Protein 3TPD (pdb70)

Secondary structure (DSSP, 8-state):
-EEEEEETTEEEEEEEE-TTS-EEEEE-HHHHHSTT---SBTTB---SS-B-SHHHHHHHHTTS-S-HHHHHHHHHHHT-S-SSHHHHHHHHTTS-STTEEEE----EEE--HHHHHHHHHT-----EEEEEETTEEEEEPTTPPP-EEEE----TTHHHHHHHHHHHHHHTT-----EEEEEETTEEEEEEEPSSEEE-TTSS-EEE--EEEHHHHTT--GGG-SGGGT---HHHHHHHGGGSTTHHHHHHHHHHHHHHHHHTT-----GGG-EEEE-GGG-EEE--------SGGGTTSSS--GGG-EEEEEEEETTEEEEEGGG--HHHHHHHHHHHT--HHHHHHHHHHHHHHHHHHHHHHHTTS-TT--HHHHHHHHHHHHHHHHHHHTT-

GO terms:
  GO:0000976 transcription cis-regulatory region binding (F, IPI)
  GO:0001217 DNA-binding transcription repressor activity (F, IPI)
  GO:0032993 protein-DNA complex (C, IPI)
  GO:0043565 sequence-specific DNA binding (F, EXP)
  GO:0032993 protein-DNA complex (C, EXP)
  GO:0005515 protein binding (F, IPI)
  GO:0000287 magnesium ion binding (F, IDA)
  GO:0004674 protein serine/threonine kinase activity (F, IDA)
  GO:0005524 ATP binding (F, IDA)
  GO:0005829 cytosol (C, IDA)
  GO:0036289 peptidyl-serine autophosphorylation (P, IDA)
  GO:0022611 dormancy process (P, IDA)
  GO:0044010 single-species biofilm formation (P, IMP)
  GO:0040008 regulation of growth (P, IDA)
  GO:0006355 regulation of DNA-templated transcription (P, IDA)

B-factor: mean 27.9, std 10.84, range [10.71, 79.12]

Solvent-accessible surface area: 17952 Å² total; per-residue (Å²): 109,109,2,24,0,73,25,31,124,99,75,2,2,44,0,16,36,86,117,116,32,45,13,12,0,82,4,7,103,105,20,49,88,52,210,145,11,45,11,18,0,46,21,0,74,64,68,188,34,86,12,98,60,116,14,0,69,18,2,3,22,10,28,6,47,57,28,80,101,2,25,65,68,9,33,164,72,73,164,7,183,43,115,76,7,19,17,0,3,29,48,41,0,101,37,12,70,0,1,10,2,2,54,109,202,36,35,102,83,113,8,76,110,74,90,12,51,111,26,0,89,65,61,76,62,6,83,20,22,4,0,50,43,68,135,54,22,0,58,27,116,69,76,10,6,6,13,12,32,0,15,23,55,109,99,91,49,7,4,8,2,5,24,0,0,6,31,0,0,114,71,3,57,11,78,18,13,61,22,57,30,14,130,0,50,144,18,52,0,0,0,10,84,26,40,6,17,138,69,44,94,202,153,69,64,7,63,5,27,21,15,1,13,0,0,8,9,42,18,35,46,20,84,34,38,71,41,109,85,60,9,3,9,5,60,110,0,1,69,30,0,87,49,10,60,67,21,123,134,6,13,35,33,0,0,21,6,5,0,0,9,0,0,0,0,7,41,75,4,17,0,26,16,1,3,0,38,3,51,46,55,20,49,25,94,13,3,14,4,33,44,4,44,0,13,1,31,28,42,64,61,128,58,70,117,26,63,82,8,89,14,20,6,7,2,53,22,115,196,45,128,52,49,17,0,28,130,0,88,4,143,7,0,32,43,2,2,169,102,32,192,5,59,115,109,33,0,57,89,0,0,33,27,2,10,158,81,0,57,57,4,3,91,72,2,86,122,52,28,51,150,65,15,25,142,81,0,15,85,23,0,31,59,22,0,74,112,0,17,7,19,0,58,186,94,71

Radius of gyration: 21.48 Å; Cα contacts (8 Å, |Δi|>4): 764; chains: 1; bounding box: 56×55×55 Å

Foldseek 3Di:
DKWFKDQFPHTFWIWDQDPVRFIKIAGDPVLLPDPQRAALALLGGDDGDIGGDLLRVQQQLLQDDPDLCCLVLLCVVQVFPDSDSVSSCQPVQLETAFRIGIYCPWDWAWADLQRVVVVPVSAVWDKDFFADDPNTTIHTPDSAYGFWIKTFCPPNVFQLQQQLLQLLCVLLPAQAFHWDWDDRPPGTIITTTGPQWDADPVNPGIGGFGKGFQCSNVSHHVVQQFVVSVHDALQVVLVVLCQAPPNLVQNLNVLLVLVSCLLQLFAPCTRRQWMWTQGTPGHIHTHTGDPGGGCLLVDPVPHDHLQNRFHSHFFDDPVGTDTRSVPDALVRSLVRCVVSVNDSVSSLVSLVSCLVRVVVSLVVSVVVADPPRDPSSSCRRVVSSVVRSVRSVVVD

InterPro domains:
  IPR012893 HipA-like, C-terminal [PF07804] (149-402)
  IPR017508 HipA, N-terminal subdomain 1 [PF13657] (6-103)
  IPR017508 HipA, N-terminal subdomain 1 [TIGR03071] (4-103)
  IPR052028 HipA Serine/Threonine-Protein Kinase [PTHR37419] (2-438)

Sequence (396 aa):
PKLVTWMNNQRVGELTKLANGAHTFKYAPEWLASRYARPLSLSLPLQRGNITSDAVFNFFDNLLPDSPIVRDRIVKRYHAKSRQPFDLLSEIGRDSVGAVTLIPIMAWEKLTEARLEEVLTAYAQEKTALLRIGNDWCIPKGITPTTHIIKLPILSQSVDNEYYCLLLAKELGLNVPDAEIIKAGNVRALAVERFDRRWNARRTVLLRLPQEDMCQTFGLPSSVKYESDGGPGIARIMAFLMGSSEALKDRYDFMKFQVFQWLIGATDGHAKNFSVFIQAGGSYRLTPFYDIISAFPVLGGTGIHISDLKLAMGLNASKGKKTAIDKIYPRHFLATAKVLRFPEVQMHEILSDFARMIPAALDNVKTSLPTDFPENVVTAVESNVLRLHGRLSREY

Structure (mmCIF, N/CA/C/O backbone):
data_3TPD
#
_entry.id   3TPD
#
_cell.length_a   48.480
_cell.length_b   84.060
_cell.length_c   50.060
_cell.angle_alpha   90.00
_cell.angle_beta   90.13
_cell.angle_gamma   90.00
#
_symmetry.space_group_name_H-M   'P 1 21 1'
#
loop_
_entity.id
_entity.type
_entity.pdbx_description
1 polymer 'Serine/threonine-protein kinase HipA'
2 non-polymer 'CHLORIDE ION'
3 non-polymer 'PHOSPHATE ION'
4 water water
#
loop_
_atom_site.group_PDB
_atom_site.id
_atom_site.type_symbol
_atom_site.label_atom_id
_atom_site.label_alt_id
_atom_site.label_comp_id
_atom_site.label_asym_id
_atom_site.label_entity_id
_atom_site.label_seq_id
_atom_site.pdbx_PDB_ins_code
_atom_site.Cartn_x
_atom_site.Cartn_y
_atom_site.Cartn_z
_atom_site.occupancy
_atom_site.B_iso_or_equiv
_atom_site.auth_seq_id
_atom_site.auth_comp_id
_atom_site.auth_asym_id
_atom_site.auth_atom_id
_atom_site.pdbx_PDB_model_num
ATOM 1 N N . PRO A 1 2 ? 19.083 -16.167 -8.123 1.00 49.60 2 PRO A N 1
ATOM 2 C CA . PRO A 1 2 ? 18.383 -15.128 -7.332 1.00 44.43 2 PRO A CA 1
ATOM 3 C C . PRO A 1 2 ? 18.350 -15.537 -5.865 1.00 40.64 2 PRO A C 1
ATOM 4 O O . PRO A 1 2 ? 17.283 -15.775 -5.292 1.00 36.81 2 PRO A O 1
ATOM 8 N N . LYS A 1 3 ? 19.534 -15.623 -5.271 1.00 34.29 3 LYS A N 1
ATOM 9 C CA . LYS A 1 3 ? 19.656 -16.010 -3.877 1.00 35.50 3 LYS A CA 1
ATOM 10 C C . LYS A 1 3 ? 20.490 -15.053 -3.044 1.00 33.95 3 LYS A C 1
ATOM 11 O O . LYS A 1 3 ? 21.468 -14.476 -3.519 1.00 31.69 3 LYS A O 1
ATOM 17 N N . LEU A 1 4 ? 20.065 -14.882 -1.798 1.00 30.23 4 LEU A N 1
ATOM 18 C CA . LEU A 1 4 ? 20.782 -14.076 -0.828 1.00 30.32 4 LEU A CA 1
ATOM 19 C C . LEU A 1 4 ? 21.083 -14.974 0.357 1.00 30.09 4 LEU A C 1
ATOM 20 O O . LEU A 1 4 ? 20.162 -15.493 1.007 1.00 27.66 4 LEU A O 1
ATOM 25 N N . VAL A 1 5 ? 22.362 -15.187 0.640 1.00 24.17 5 VAL A N 1
ATOM 26 C CA . VAL A 1 5 ? 22.735 -16.004 1.771 1.00 27.70 5 VAL A CA 1
ATOM 27 C C . VAL A 1 5 ? 22.494 -15.200 3.058 1.00 27.97 5 VAL A C 1
ATOM 28 O O . VAL A 1 5 ? 22.867 -14.020 3.160 1.00 26.41 5 VAL A O 1
ATOM 32 N N . THR A 1 6 ? 21.848 -15.845 4.016 1.00 28.74 6 THR A N 1
ATOM 33 C CA . THR A 1 6 ? 21.528 -15.233 5.302 1.00 23.31 6 THR A CA 1
ATOM 34 C C . THR A 1 6 ? 22.471 -15.682 6.388 1.00 25.15 6 THR A C 1
ATOM 35 O O . THR A 1 6 ? 22.580 -16.868 6.690 1.00 24.52 6 THR A O 1
ATOM 39 N N . TRP A 1 7 ? 23.162 -14.722 6.989 1.00 20.67 7 TRP A N 1
ATOM 40 C CA . TRP A 1 7 ? 24.106 -15.028 8.054 1.00 21.45 7 TRP A CA 1
ATOM 41 C C . TRP A 1 7 ? 23.684 -14.366 9.342 1.00 20.15 7 TRP A C 1
ATOM 42 O O . TRP A 1 7 ? 23.049 -13.296 9.323 1.00 24.70 7 TRP A O 1
ATOM 53 N N . MET A 1 8 ? 24.028 -15.002 10.447 1.00 24.81 8 MET A N 1
ATOM 54 C CA . MET A 1 8 ? 23.803 -14.458 11.772 1.00 26.59 8 MET A CA 1
ATOM 55 C C . MET A 1 8 ? 25.237 -14.406 12.317 1.00 28.77 8 MET A C 1
ATOM 56 O O . MET A 1 8 ? 25.795 -15.403 12.822 1.00 27.46 8 MET A O 1
ATOM 61 N N . ASN A 1 9 ? 25.844 -13.228 12.195 1.00 25.58 9 ASN A N 1
ATOM 62 C CA . ASN A 1 9 ? 27.231 -13.054 12.561 1.00 26.29 9 ASN A CA 1
ATOM 63 C C . ASN A 1 9 ? 28.035 -14.013 11.669 1.00 30.73 9 ASN A C 1
ATOM 64 O O . ASN A 1 9 ? 27.915 -13.964 10.438 1.00 29.68 9 ASN A O 1
ATOM 69 N N . ASN A 1 10 ? 28.816 -14.897 12.259 1.00 29.30 10 ASN A N 1
ATOM 70 C CA . ASN A 1 10 ? 29.630 -15.782 11.433 1.00 36.53 10 ASN A CA 1
ATOM 71 C C . ASN A 1 10 ? 29.009 -17.128 11.114 1.00 35.79 10 ASN A C 1
ATOM 72 O O . ASN A 1 10 ? 29.657 -18.026 10.554 1.00 31.15 10 ASN A O 1
ATOM 77 N N . GLN A 1 11 ? 27.735 -17.265 11.434 1.00 29.87 11 GLN A N 1
ATOM 78 C CA . GLN A 1 11 ? 27.053 -18.524 11.185 1.00 32.29 11 GLN A CA 1
ATOM 79 C C . GLN A 1 11 ? 26.029 -18.444 10.052 1.00 28.89 11 GLN A C 1
ATOM 80 O O . GLN A 1 11 ? 25.126 -17.577 10.016 1.00 27.99 11 GLN A O 1
ATOM 86 N N . ARG A 1 12 ? 26.152 -19.357 9.110 1.00 28.99 12 ARG A N 1
ATOM 87 C CA . ARG A 1 12 ? 25.218 -19.410 8.015 1.00 25.23 12 ARG A CA 1
ATOM 88 C C . ARG A 1 12 ? 23.853 -19.937 8.534 1.00 25.38 12 ARG A C 1
ATOM 89 O O . ARG A 1 12 ? 23.769 -21.024 9.112 1.00 28.53 12 ARG A O 1
ATOM 97 N N . VAL A 1 13 ? 22.798 -19.138 8.350 1.00 26.44 13 VAL A N 1
ATOM 98 C CA . VAL A 1 13 ? 21.448 -19.513 8.792 1.00 24.21 13 VAL A CA 1
ATOM 99 C C . VAL A 1 13 ? 20.658 -20.229 7.715 1.00 22.27 13 VAL A C 1
ATOM 100 O O . VAL A 1 13 ? 19.911 -21.193 8.002 1.00 24.72 13 VAL A O 1
ATOM 104 N N . GLY A 1 14 ? 20.759 -19.727 6.494 1.00 23.63 14 GLY A N 1
ATOM 105 C CA . GLY A 1 14 ? 20.013 -20.304 5.390 1.00 28.58 14 GLY A CA 1
ATOM 106 C C . GLY A 1 14 ? 20.078 -19.425 4.156 1.00 26.65 14 GLY A C 1
ATOM 107 O O . GLY A 1 14 ? 21.012 -18.636 4.014 1.00 29.71 14 GLY A O 1
ATOM 108 N N . GLU A 1 15 ? 19.102 -19.544 3.259 1.00 26.26 15 GLU A N 1
ATOM 109 C CA . GLU A 1 15 ? 19.077 -18.754 2.028 1.00 26.47 15 GLU A CA 1
ATOM 110 C C . GLU A 1 15 ? 17.737 -18.178 1.592 1.00 29.53 15 GLU A C 1
ATOM 111 O O . GLU A 1 15 ? 16.729 -18.863 1.593 1.00 28.06 15 GLU A O 1
ATOM 117 N N . LEU A 1 16 ? 17.705 -16.903 1.232 1.00 25.07 16 LEU A N 1
ATOM 118 C CA . LEU A 1 16 ? 16.461 -16.324 0.734 1.00 26.55 16 LEU A CA 1
ATOM 119 C C . LEU A 1 16 ? 16.497 -16.447 -0.783 1.00 27.89 16 LEU A C 1
ATOM 120 O O . LEU A 1 16 ? 17.453 -16.001 -1.420 1.00 30.40 16 LEU A O 1
ATOM 125 N N . THR A 1 17 ? 15.456 -17.032 -1.368 1.00 29.56 17 THR A N 1
ATOM 126 C CA . THR A 1 17 ? 15.395 -17.186 -2.817 1.00 28.57 17 THR A CA 1
ATOM 127 C C . THR A 1 17 ? 14.238 -16.378 -3.381 1.00 25.02 17 THR A C 1
ATOM 128 O O . THR A 1 17 ? 13.179 -16.297 -2.763 1.00 30.23 17 THR A O 1
ATOM 132 N N . LYS A 1 18 ? 14.442 -15.752 -4.540 1.00 26.81 18 LYS A N 1
ATOM 133 C CA . LYS A 1 18 ? 13.387 -14.996 -5.218 1.00 27.69 18 LYS A CA 1
ATOM 134 C C . LYS A 1 18 ? 13.139 -15.613 -6.608 1.00 36.03 18 LYS A C 1
ATOM 135 O O . LYS A 1 18 ? 13.820 -15.247 -7.575 1.00 36.22 18 LYS A O 1
ATOM 141 N N . LEU A 1 19 ? 12.158 -16.510 -6.719 1.00 37.80 19 LEU A N 1
ATOM 142 C CA . LEU A 1 19 ? 11.862 -17.178 -7.999 1.00 39.15 19 LEU A CA 1
ATOM 143 C C . LEU A 1 19 ? 11.532 -16.240 -9.161 1.00 42.68 19 LEU A C 1
ATOM 144 O O . LEU A 1 19 ? 11.250 -15.058 -8.978 1.00 43.35 19 LEU A O 1
ATOM 149 N N . ALA A 1 20 ? 11.543 -16.785 -10.373 1.00 46.02 20 ALA A N 1
ATOM 150 C CA . ALA A 1 20 ? 11.254 -15.984 -11.557 1.00 45.18 20 ALA A CA 1
ATOM 151 C C . ALA A 1 20 ? 9.845 -15.384 -11.563 1.00 44.18 20 ALA A C 1
ATOM 152 O O . ALA A 1 20 ? 9.613 -14.332 -12.160 1.00 46.34 20 ALA A O 1
ATOM 154 N N . ASN A 1 21 ? 8.898 -16.041 -10.909 1.00 39.96 21 ASN A N 1
ATOM 155 C CA . ASN A 1 21 ? 7.543 -15.512 -10.881 1.00 39.64 21 ASN A CA 1
ATOM 156 C C . ASN A 1 21 ? 7.413 -14.413 -9.821 1.00 38.64 21 ASN A C 1
ATOM 157 O O . ASN A 1 21 ? 6.333 -13.855 -9.631 1.00 37.34 21 ASN A O 1
ATOM 162 N N . GLY A 1 22 ? 8.508 -14.128 -9.119 1.00 41.36 22 GLY A N 1
ATOM 163 C CA . GLY A 1 22 ? 8.479 -13.100 -8.094 1.00 40.07 22 GLY A CA 1
ATOM 164 C C . GLY A 1 22 ? 8.311 -13.610 -6.670 1.00 39.84 22 GLY A C 1
ATOM 165 O O . GLY A 1 22 ? 8.624 -12.903 -5.717 1.00 40.08 22 GLY A O 1
ATOM 166 N N . ALA A 1 23 ? 7.824 -14.834 -6.515 1.00 39.53 23 ALA A N 1
ATOM 167 C CA . ALA A 1 23 ? 7.613 -15.405 -5.183 1.00 33.83 23 ALA A CA 1
ATOM 168 C C . ALA A 1 23 ? 8.900 -15.458 -4.379 1.00 31.96 23 ALA A C 1
ATOM 169 O O . ALA A 1 23 ? 9.971 -15.692 -4.930 1.00 26.83 23 ALA A O 1
ATOM 171 N N . HIS A 1 24 ? 8.798 -15.248 -3.067 1.00 29.40 24 HIS A N 1
ATOM 172 C CA . HIS A 1 24 ? 9.966 -15.315 -2.190 1.00 27.29 24 HIS A CA 1
ATOM 173 C C . HIS A 1 24 ? 9.878 -16.535 -1.292 1.00 29.12 24 HIS A C 1
ATOM 174 O O . HIS A 1 24 ? 8.834 -16.800 -0.680 1.00 29.16 24 HIS A O 1
ATOM 181 N N . THR A 1 25 ? 10.984 -17.259 -1.196 1.00 26.22 25 THR A N 1
ATOM 182 C CA . THR A 1 25 ? 11.056 -18.464 -0.380 1.00 25.74 25 THR A CA 1
ATOM 183 C C . THR A 1 25 ? 12.330 -18.452 0.455 1.00 22.89 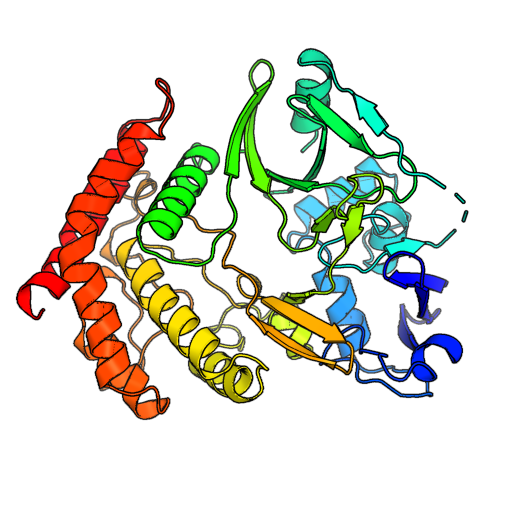25 THR A C 1
ATOM 184 O O . THR A 1 25 ? 13.307 -17.756 0.116 1.00 22.08 25 THR A O 1
ATOM 188 N N . PHE A 1 26 ? 12.334 -19.213 1.539 1.00 22.10 26 PHE A N 1
ATOM 189 C CA . PHE A 1 26 ? 13.497 -19.284 2.412 1.00 23.12 26 PHE A CA 1
ATOM 190 C C . PHE A 1 26 ? 13.712 -20.723 2.840 1.00 24.82 26 PHE A C 1
ATOM 191 O O . PHE A 1 26 ? 12.755 -21.476 3.032 1.00 24.91 26 PHE A O 1
ATOM 199 N N . LYS A 1 27 ? 14.974 -21.109 2.994 1.00 24.73 27 LYS A N 1
ATOM 200 C CA . LYS A 1 27 ? 15.313 -22.460 3.413 1.00 21.90 27 LYS A CA 1
ATOM 201 C C . LYS A 1 27 ? 16.450 -22.414 4.409 1.00 21.40 27 LYS A C 1
ATOM 202 O O . LYS A 1 27 ? 17.490 -21.789 4.144 1.00 28.45 27 LYS A O 1
ATOM 208 N N . TYR A 1 28 ? 16.259 -23.030 5.569 1.00 22.24 28 TYR A N 1
ATOM 209 C CA . TYR A 1 28 ? 17.299 -23.046 6.568 1.00 22.26 28 TYR A CA 1
ATOM 210 C C . TYR A 1 28 ? 18.406 -23.961 6.111 1.00 29.75 28 TYR A C 1
ATOM 211 O O . TYR A 1 28 ? 18.153 -24.912 5.368 1.00 32.26 28 TYR A O 1
ATOM 220 N N . ALA A 1 29 ? 19.611 -23.664 6.588 1.00 26.62 29 ALA A N 1
ATOM 221 C CA . ALA A 1 29 ? 20.796 -24.465 6.276 1.00 27.50 29 ALA A CA 1
ATOM 222 C C . ALA A 1 29 ? 20.831 -25.669 7.203 1.00 26.53 29 ALA A C 1
ATOM 223 O O . ALA A 1 29 ? 20.507 -25.568 8.380 1.00 27.58 29 ALA A O 1
ATOM 225 N N . PRO A 1 30 ? 21.263 -26.835 6.691 1.00 31.68 30 PRO A N 1
ATOM 226 C CA . PRO A 1 30 ? 21.315 -28.029 7.540 1.00 29.11 30 PRO A CA 1
ATOM 227 C C . PRO A 1 30 ? 22.176 -27.859 8.772 1.00 26.37 30 PRO A C 1
ATOM 228 O O . PRO A 1 30 ? 21.816 -28.313 9.865 1.00 27.33 30 PRO A O 1
ATOM 232 N N . GLU A 1 31 ? 23.327 -27.225 8.581 1.00 26.17 31 GLU A N 1
ATOM 233 C CA . GLU A 1 31 ? 24.259 -26.997 9.672 1.00 29.54 31 GLU A CA 1
ATOM 234 C C . GLU A 1 31 ? 23.642 -26.079 10.712 1.00 29.42 31 GLU A C 1
ATOM 235 O O . GLU A 1 31 ? 24.002 -26.123 11.892 1.00 34.53 31 GLU A O 1
ATOM 241 N N . TRP A 1 32 ? 22.724 -25.231 10.273 1.00 31.89 32 TRP A N 1
ATOM 242 C CA . TRP A 1 32 ? 22.048 -24.340 11.209 1.00 27.44 32 TRP A CA 1
ATOM 243 C C . TRP A 1 32 ? 21.048 -25.173 12.039 1.00 26.96 32 TRP A C 1
ATOM 244 O O . TRP A 1 32 ? 21.078 -25.174 13.287 1.00 30.12 32 TRP A O 1
ATOM 255 N N . LEU A 1 33 ? 20.196 -25.923 11.352 1.00 25.64 33 LEU A N 1
ATOM 256 C CA . LEU A 1 33 ? 19.216 -26.783 12.012 1.00 26.57 33 LEU A CA 1
ATOM 257 C C . LEU A 1 33 ? 19.815 -27.826 12.974 1.00 24.70 33 LEU A C 1
ATOM 258 O O . LEU A 1 33 ? 19.174 -28.193 13.958 1.00 28.80 33 LEU A O 1
ATOM 263 N N . ALA A 1 34 ? 21.050 -28.265 12.701 1.00 29.99 34 ALA A N 1
ATOM 264 C CA . ALA A 1 34 ? 21.726 -29.274 13.525 1.00 28.91 34 ALA A CA 1
ATOM 265 C C . ALA A 1 34 ? 22.156 -28.798 14.917 1.00 29.09 34 ALA A C 1
ATOM 266 O O . ALA A 1 34 ? 22.286 -29.602 15.854 1.00 31.69 34 ALA A O 1
ATOM 268 N N . SER A 1 35 ? 22.378 -27.495 15.061 1.00 27.57 35 SER A N 1
ATOM 269 C CA . SER A 1 35 ? 22.786 -26.944 16.349 1.00 24.86 35 SER A CA 1
ATOM 270 C C . SER A 1 35 ? 21.699 -27.039 17.400 1.00 29.70 35 SER A C 1
ATOM 271 O O . SER A 1 35 ? 20.539 -26.662 17.186 1.00 32.34 35 SER A O 1
ATOM 274 N N . ARG A 1 36 ? 22.089 -27.530 18.558 1.00 26.96 36 ARG A N 1
ATOM 275 C CA . ARG A 1 36 ? 21.198 -27.658 19.679 1.00 28.67 36 ARG A CA 1
ATOM 276 C C . ARG A 1 36 ? 20.745 -26.284 20.132 1.00 26.62 36 ARG A C 1
ATOM 277 O O . ARG A 1 36 ? 19.844 -26.170 20.961 1.00 30.55 36 ARG A O 1
ATOM 285 N N . TYR A 1 37 ? 21.403 -25.241 19.621 1.00 30.34 37 TYR A N 1
ATOM 286 C CA . TYR A 1 37 ? 21.066 -23.866 19.997 1.00 28.01 37 TYR A CA 1
ATOM 287 C C . TYR A 1 37 ? 20.412 -23.085 18.853 1.00 30.02 37 TYR A C 1
ATOM 288 O O . TYR A 1 37 ? 20.232 -21.850 18.940 1.00 30.61 37 TYR A O 1
ATOM 297 N N . ALA A 1 38 ? 20.055 -23.796 17.789 1.00 23.61 38 ALA A N 1
ATOM 298 C CA . ALA A 1 38 ? 19.405 -23.190 16.632 1.00 25.38 38 ALA A CA 1
ATOM 299 C C . ALA A 1 38 ? 18.191 -22.358 17.036 1.00 28.06 38 ALA A C 1
ATOM 300 O O . ALA A 1 38 ? 17.471 -22.703 17.962 1.00 23.49 38 ALA A O 1
ATOM 302 N N . ARG A 1 39 ? 17.973 -21.254 16.325 1.00 25.40 39 ARG A N 1
ATOM 303 C CA . ARG A 1 39 ? 16.806 -20.432 16.577 1.00 22.50 39 ARG A CA 1
ATOM 304 C C . ARG A 1 39 ? 16.316 -20.020 15.182 1.00 15.20 39 ARG A C 1
ATOM 305 O O . ARG A 1 39 ? 17.084 -19.941 14.225 1.00 23.38 39 ARG A O 1
ATOM 313 N N . PRO A 1 40 ? 15.003 -19.747 15.047 1.00 18.79 40 PRO A N 1
ATOM 314 C CA . PRO A 1 40 ? 14.440 -19.347 13.768 1.00 17.53 40 PRO A CA 1
ATOM 315 C C . PRO A 1 40 ? 14.803 -17.868 13.479 1.00 18.44 40 PRO A C 1
ATOM 316 O O . PRO A 1 40 ? 15.090 -17.119 14.407 1.00 21.34 40 PRO A O 1
ATOM 320 N N . LEU A 1 41 ? 14.747 -17.507 12.212 1.00 18.22 41 LEU A N 1
ATOM 321 C CA . LEU A 1 41 ? 15.043 -16.140 11.775 1.00 22.23 41 LEU A CA 1
ATOM 322 C C . LEU A 1 41 ? 13.903 -15.255 12.310 1.00 21.05 41 LEU A C 1
ATOM 323 O O . LEU A 1 41 ? 14.072 -14.051 12.594 1.00 22.15 41 LEU A O 1
ATOM 328 N N . SER A 1 42 ? 12.727 -15.860 12.439 1.00 21.62 42 SER A N 1
ATOM 329 C CA . SER A 1 42 ? 11.544 -15.160 12.933 1.00 17.36 42 SER A CA 1
ATOM 330 C C . SER A 1 42 ? 10.610 -16.208 13.532 1.00 22.17 42 SER A C 1
ATOM 331 O O . SER A 1 42 ? 10.629 -17.373 13.101 1.00 19.90 42 SER A O 1
ATOM 334 N N . LEU A 1 43 ? 9.799 -15.788 14.495 1.00 20.43 43 LEU A N 1
ATOM 335 C CA . LEU A 1 43 ? 8.807 -16.693 15.051 1.00 20.11 43 LEU A CA 1
ATOM 336 C C . LEU A 1 43 ? 7.783 -17.027 13.960 1.00 19.45 43 LEU A C 1
ATOM 337 O O . LEU A 1 43 ? 7.047 -18.029 14.057 1.00 25.64 43 LEU A O 1
ATOM 342 N N . SER A 1 44 ? 7.732 -16.218 12.902 1.00 16.25 44 SER A N 1
ATOM 343 C CA . SER A 1 44 ? 6.819 -16.481 11.785 1.00 18.27 44 SER A CA 1
ATOM 344 C C . SER A 1 44 ? 7.428 -17.410 10.728 1.00 18.09 44 SER A C 1
ATOM 345 O O . SER A 1 44 ? 6.758 -17.778 9.755 1.00 19.56 44 SER A O 1
ATOM 348 N N . LEU A 1 45 ? 8.691 -17.788 10.928 1.00 15.93 45 LEU A N 1
ATOM 349 C CA . LEU A 1 45 ? 9.424 -18.671 9.998 1.00 20.09 45 LEU A CA 1
ATOM 350 C C . LEU A 1 45 ? 10.067 -19.747 10.876 1.00 20.43 45 LEU A C 1
ATOM 351 O O . LEU A 1 45 ? 11.284 -19.835 11.013 1.00 21.48 45 LEU A O 1
ATOM 356 N N . PRO A 1 46 ? 9.236 -20.605 11.477 1.00 21.65 46 PRO A N 1
ATOM 357 C CA . PRO A 1 46 ? 9.796 -21.647 12.353 1.00 21.86 46 PRO A CA 1
ATOM 358 C C . PRO A 1 46 ? 10.798 -22.595 11.715 1.00 18.87 46 PRO A C 1
ATOM 359 O O . PRO A 1 46 ? 10.754 -22.817 10.518 1.00 20.50 46 PRO A O 1
ATOM 363 N N . LEU A 1 47 ? 11.717 -23.105 12.544 1.00 20.93 47 LEU A N 1
ATOM 364 C CA . LEU A 1 47 ? 12.731 -24.034 12.054 1.00 23.93 47 LEU A CA 1
ATOM 365 C C . LEU A 1 47 ? 12.051 -25.252 11.413 1.00 23.79 47 LEU A C 1
ATOM 366 O O . LEU A 1 47 ? 11.111 -25.852 11.974 1.00 26.06 47 LEU A O 1
ATOM 371 N N . GLN A 1 48 ? 12.516 -25.562 10.214 1.00 24.74 48 GLN A N 1
ATOM 372 C CA . GLN A 1 48 ? 12.034 -26.693 9.423 1.00 29.38 48 GLN A CA 1
ATOM 373 C C . GLN A 1 48 ? 13.092 -27.009 8.387 1.00 33.05 48 GLN A C 1
ATOM 374 O O . GLN A 1 48 ? 14.033 -26.228 8.207 1.00 27.37 48 GLN A O 1
ATOM 380 N N . ARG A 1 49 ? 12.956 -28.156 7.713 1.00 31.22 49 ARG A N 1
ATOM 381 C CA . ARG A 1 49 ? 13.923 -28.558 6.707 1.00 29.50 49 ARG A CA 1
ATOM 382 C C . ARG A 1 49 ? 13.517 -28.188 5.286 1.00 27.15 49 ARG A C 1
ATOM 383 O O . ARG A 1 49 ? 14.362 -27.981 4.432 1.00 32.08 49 ARG A O 1
ATOM 391 N N . GLY A 1 50 ? 12.222 -28.101 5.037 1.00 30.46 50 GLY A N 1
ATOM 392 C CA . GLY A 1 50 ? 11.774 -27.791 3.698 1.00 28.42 50 GLY A CA 1
ATOM 393 C C . GLY A 1 50 ? 11.746 -26.327 3.333 1.00 32.71 50 GLY A C 1
ATOM 394 O O . GLY A 1 50 ? 11.980 -25.452 4.170 1.00 33.27 50 GLY A O 1
ATOM 395 N N . ASN A 1 51 ? 11.451 -26.044 2.076 1.00 30.86 51 ASN A N 1
ATOM 396 C CA . ASN A 1 51 ? 11.382 -24.655 1.667 1.00 32.91 51 ASN A CA 1
ATOM 397 C C . ASN A 1 51 ? 10.132 -24.026 2.269 1.00 31.27 51 ASN A C 1
ATOM 398 O O . ASN A 1 51 ? 9.078 -24.662 2.365 1.00 25.27 51 ASN A O 1
ATOM 403 N N . ILE A 1 52 ? 10.271 -22.782 2.723 1.00 26.85 52 ILE A N 1
ATOM 404 C CA . ILE A 1 52 ? 9.151 -22.054 3.306 1.00 24.51 52 ILE A CA 1
ATOM 405 C C . ILE A 1 52 ? 8.720 -21.128 2.212 1.00 21.96 52 ILE A C 1
ATOM 406 O O . ILE A 1 52 ? 9.531 -20.339 1.716 1.00 23.08 52 ILE A O 1
ATOM 411 N N . THR A 1 53 ? 7.442 -21.200 1.852 1.00 22.97 53 THR A N 1
ATOM 412 C CA . THR A 1 53 ? 6.885 -20.441 0.770 1.00 22.16 53 THR A CA 1
ATOM 413 C C . THR A 1 53 ? 5.723 -19.531 1.148 1.00 25.37 53 THR A C 1
ATOM 414 O O . THR A 1 53 ? 5.187 -18.859 0.281 1.00 26.45 53 THR A O 1
ATOM 418 N N . SER A 1 54 ? 5.335 -19.504 2.422 1.00 21.36 54 SER A N 1
ATOM 419 C CA . SER A 1 54 ? 4.230 -18.649 2.844 1.00 26.63 54 SER A CA 1
ATOM 420 C C . SER A 1 54 ? 4.584 -17.175 2.661 1.00 24.24 54 SER A C 1
ATOM 421 O O . SER A 1 54 ? 5.757 -16.815 2.508 1.00 26.11 54 SER A O 1
ATOM 424 N N . ASP A 1 55 ? 3.545 -16.347 2.667 1.00 26.32 55 ASP A N 1
ATOM 425 C CA . ASP A 1 55 ? 3.679 -14.901 2.546 1.00 25.53 55 ASP A CA 1
ATOM 426 C C . ASP A 1 55 ? 4.511 -14.350 3.717 1.00 26.39 55 ASP A C 1
ATOM 427 O O . ASP A 1 55 ? 4.984 -13.203 3.668 1.00 23.27 55 ASP A O 1
ATOM 432 N N . ALA A 1 56 ? 4.704 -15.151 4.763 1.00 21.39 56 ALA A N 1
ATOM 433 C CA . ALA A 1 56 ? 5.500 -14.704 5.905 1.00 22.27 56 ALA A CA 1
ATOM 434 C C . ALA A 1 56 ? 6.948 -14.462 5.463 1.00 21.95 56 ALA A C 1
ATOM 435 O O . ALA A 1 56 ? 7.657 -13.666 6.084 1.00 19.61 56 ALA A O 1
ATOM 437 N N . VAL A 1 57 ? 7.426 -15.174 4.438 1.00 19.76 57 VAL A N 1
ATOM 438 C CA . VAL A 1 57 ? 8.797 -14.933 3.997 1.00 18.70 57 VAL A CA 1
ATOM 439 C C . VAL A 1 57 ? 8.941 -13.521 3.455 1.00 20.76 57 VAL A C 1
ATOM 440 O O . VAL A 1 57 ? 9.765 -12.737 3.949 1.00 19.06 57 VAL A O 1
ATOM 444 N N . PHE A 1 58 ? 8.146 -13.197 2.449 1.00 19.13 58 PHE A N 1
ATOM 445 C CA . PHE A 1 58 ? 8.197 -11.873 1.864 1.00 21.55 58 PHE A CA 1
ATOM 446 C C . PHE A 1 58 ? 7.975 -10.812 2.939 1.00 16.82 58 PHE A C 1
ATOM 447 O O . PHE A 1 58 ? 8.760 -9.852 3.050 1.00 18.06 58 PHE A O 1
ATOM 455 N N . ASN A 1 59 ? 6.926 -11.001 3.737 1.00 18.00 59 ASN A N 1
ATOM 456 C CA . ASN A 1 59 ? 6.616 -9.984 4.748 1.00 17.76 59 ASN A CA 1
ATOM 457 C C . ASN A 1 59 ? 7.765 -9.748 5.718 1.00 18.61 59 ASN A C 1
ATOM 458 O O . ASN A 1 59 ? 8.052 -8.586 6.104 1.00 18.78 59 ASN A O 1
ATOM 463 N N . PHE A 1 60 ? 8.441 -10.824 6.092 1.00 16.46 60 PHE A N 1
ATOM 464 C CA . PHE A 1 60 ? 9.529 -10.691 7.051 1.00 15.86 60 PHE A CA 1
ATOM 465 C C . PHE A 1 60 ? 10.638 -9.821 6.486 1.00 16.12 60 PHE A C 1
ATOM 466 O O . PHE A 1 60 ? 11.100 -8.880 7.133 1.00 15.96 60 PHE A O 1
ATOM 474 N N . PHE A 1 61 ? 11.084 -10.143 5.280 1.00 18.91 61 PHE A N 1
ATOM 475 C CA . PHE A 1 61 ? 12.157 -9.371 4.666 1.00 18.86 61 PHE A CA 1
ATOM 476 C C . PHE A 1 61 ? 11.746 -7.957 4.279 1.00 17.82 61 PHE A C 1
ATOM 477 O O . PHE A 1 61 ? 12.546 -7.002 4.399 1.00 17.32 61 PHE A O 1
ATOM 485 N N . ASP A 1 62 ? 10.505 -7.797 3.855 1.00 17.46 62 ASP A N 1
ATOM 486 C CA . ASP A 1 62 ? 10.001 -6.464 3.493 1.00 18.34 62 ASP A CA 1
ATOM 487 C C . ASP A 1 62 ? 10.013 -5.559 4.745 1.00 20.15 62 ASP A C 1
ATOM 488 O O . ASP A 1 62 ? 10.279 -4.360 4.656 1.00 20.76 62 ASP A O 1
ATOM 493 N N . ASN A 1 63 ? 9.737 -6.157 5.904 1.00 17.27 63 ASN A N 1
ATOM 494 C CA . ASN A 1 63 ? 9.710 -5.427 7.173 1.00 15.68 63 ASN A CA 1
ATOM 495 C C . ASN A 1 63 ? 11.084 -4.950 7.658 1.00 17.93 63 ASN A C 1
ATOM 496 O O . ASN A 1 63 ? 11.192 -4.216 8.660 1.00 18.40 63 ASN A O 1
ATOM 501 N N . LEU A 1 64 ? 12.155 -5.407 6.996 1.00 16.79 64 LEU A N 1
ATOM 502 C CA . LEU A 1 64 ? 13.516 -4.953 7.352 1.00 15.91 64 LEU A CA 1
ATOM 503 C C . LEU A 1 64 ? 13.837 -3.625 6.661 1.00 18.73 64 LEU A C 1
ATOM 504 O O . LEU A 1 64 ? 14.859 -2.974 6.965 1.00 22.33 64 LEU A O 1
ATOM 509 N N . LEU A 1 65 ? 12.970 -3.232 5.742 1.00 20.49 65 LEU A N 1
ATOM 510 C CA . LEU A 1 65 ? 13.186 -2.022 4.934 1.00 19.28 65 LEU A CA 1
ATOM 511 C C . LEU A 1 65 ? 12.268 -0.911 5.376 1.00 22.14 65 LEU A C 1
ATOM 512 O O . LEU A 1 65 ? 11.227 -1.167 5.959 1.00 23.09 65 LEU A O 1
ATOM 517 N N . PRO A 1 66 ? 12.640 0.344 5.091 1.00 22.80 66 PRO A N 1
ATOM 518 C CA . PRO A 1 66 ? 11.769 1.460 5.485 1.00 27.05 66 PRO A CA 1
ATOM 519 C C . PRO A 1 66 ? 10.381 1.272 4.818 1.00 25.00 66 PRO A C 1
ATOM 520 O O . PRO A 1 66 ? 10.294 0.805 3.676 1.00 23.89 66 PRO A O 1
ATOM 524 N N . ASP A 1 67 ? 9.311 1.661 5.513 1.00 29.89 67 ASP A N 1
ATOM 525 C CA . ASP A 1 67 ? 7.935 1.553 4.980 1.00 31.37 67 ASP A CA 1
ATOM 526 C C . ASP A 1 67 ? 7.595 2.553 3.848 1.00 35.93 67 ASP A C 1
ATOM 527 O O . ASP A 1 67 ? 6.776 2.260 2.972 1.00 38.51 67 ASP A O 1
ATOM 532 N N . SER A 1 68 ? 8.197 3.735 3.887 1.00 31.00 68 SER A N 1
ATOM 533 C CA . SER A 1 68 ? 7.907 4.767 2.901 1.00 30.51 68 SER A CA 1
ATOM 534 C C . SER A 1 68 ? 8.460 4.550 1.500 1.00 27.33 68 SER A C 1
ATOM 535 O O . SER A 1 68 ? 9.666 4.356 1.290 1.00 27.62 68 SER A O 1
ATOM 538 N N . PRO A 1 69 ? 7.570 4.618 0.505 1.00 32.30 69 PRO A N 1
ATOM 539 C CA . PRO A 1 69 ? 7.955 4.439 -0.900 1.00 27.48 69 PRO A CA 1
ATOM 540 C C . PRO A 1 69 ? 8.960 5.512 -1.341 1.00 25.29 69 PRO A C 1
ATOM 541 O O . PRO A 1 69 ? 9.821 5.248 -2.183 1.00 26.79 69 PRO A O 1
ATOM 545 N N . ILE A 1 70 ? 8.842 6.716 -0.772 1.00 28.49 70 ILE A N 1
ATOM 546 C CA . ILE A 1 70 ? 9.756 7.824 -1.079 1.00 26.52 70 ILE A CA 1
ATOM 547 C C . ILE A 1 70 ? 11.174 7.439 -0.666 1.00 22.53 70 ILE A C 1
ATOM 548 O O . ILE A 1 70 ? 12.145 7.584 -1.428 1.00 25.21 70 ILE A O 1
ATOM 553 N N . VAL A 1 71 ? 11.298 6.908 0.556 1.00 26.18 71 VAL A N 1
ATOM 554 C CA . VAL A 1 71 ? 12.613 6.487 1.011 1.00 24.40 71 VAL A CA 1
ATOM 555 C C . VAL A 1 71 ? 13.156 5.342 0.150 1.00 26.21 71 VAL A C 1
ATOM 556 O O . VAL A 1 71 ? 14.333 5.295 -0.137 1.00 26.67 71 VAL A O 1
ATOM 560 N N . ARG A 1 72 ? 12.306 4.410 -0.271 1.00 27.36 72 ARG A N 1
ATOM 561 C CA . ARG A 1 72 ? 12.815 3.318 -1.090 1.00 27.61 72 ARG A CA 1
ATOM 562 C C . ARG A 1 72 ? 13.369 3.781 -2.429 1.00 29.61 72 ARG A C 1
ATOM 563 O O . ARG A 1 72 ? 14.337 3.200 -2.930 1.00 30.87 72 ARG A O 1
ATOM 571 N N . ASP A 1 73 ? 12.772 4.827 -2.994 1.00 30.73 73 ASP A N 1
ATOM 572 C CA . ASP A 1 73 ? 13.240 5.385 -4.272 1.00 32.70 73 ASP A CA 1
ATOM 573 C C . ASP A 1 73 ? 14.626 5.993 -4.058 1.00 33.84 73 ASP A C 1
ATOM 574 O O . ASP A 1 73 ? 15.485 5.953 -4.945 1.00 37.49 73 ASP A O 1
ATOM 579 N N . ARG A 1 74 ? 14.844 6.557 -2.873 1.00 30.74 74 ARG A N 1
ATOM 580 C CA . ARG A 1 74 ? 16.151 7.145 -2.561 1.00 33.89 74 ARG A CA 1
ATOM 581 C C . ARG A 1 74 ? 17.201 6.047 -2.504 1.00 30.14 74 ARG A C 1
ATOM 582 O O . ARG A 1 74 ? 18.324 6.220 -2.958 1.00 33.14 74 ARG A O 1
ATOM 590 N N . ILE A 1 75 ? 16.829 4.923 -1.903 1.00 31.83 75 ILE A N 1
ATOM 591 C CA . ILE A 1 75 ? 17.748 3.798 -1.789 1.00 32.98 75 ILE A CA 1
ATOM 592 C C . ILE A 1 75 ? 18.139 3.312 -3.172 1.00 34.28 75 ILE A C 1
ATOM 593 O O . ILE A 1 75 ? 19.313 3.073 -3.447 1.00 38.30 75 ILE A O 1
ATOM 598 N N . VAL A 1 76 ? 17.155 3.160 -4.050 1.00 34.69 76 VAL A N 1
ATOM 599 C CA . VAL A 1 76 ? 17.456 2.706 -5.404 1.00 37.40 76 VAL A CA 1
ATOM 600 C C . VAL A 1 76 ? 18.490 3.624 -6.049 1.00 38.41 76 VAL A C 1
ATOM 601 O O . VAL A 1 76 ? 19.483 3.168 -6.622 1.00 37.75 76 VAL A O 1
ATOM 605 N N . LYS A 1 77 ? 18.241 4.922 -5.937 1.00 37.65 77 LYS A N 1
ATOM 606 C CA . LYS A 1 77 ? 19.103 5.942 -6.505 1.00 43.16 77 LYS A CA 1
ATOM 607 C C . LYS A 1 77 ? 20.506 5.812 -5.936 1.00 46.17 77 LYS A C 1
ATOM 608 O O . LYS A 1 77 ? 21.471 5.714 -6.687 1.00 49.79 77 LYS A O 1
ATOM 614 N N . ARG A 1 78 ? 20.602 5.796 -4.606 1.00 44.92 78 ARG A N 1
ATOM 615 C CA . ARG A 1 78 ? 21.880 5.700 -3.904 1.00 44.53 78 ARG A CA 1
ATOM 616 C C . ARG A 1 78 ? 22.802 4.596 -4.390 1.00 45.23 78 ARG A C 1
ATOM 617 O O . ARG A 1 78 ? 23.992 4.828 -4.593 1.00 41.81 78 ARG A O 1
ATOM 625 N N . TYR A 1 79 ? 22.266 3.391 -4.555 1.00 45.19 79 TYR A N 1
ATOM 626 C CA . TYR A 1 79 ? 23.088 2.267 -4.987 1.00 46.67 79 TYR A CA 1
ATOM 627 C C . TYR A 1 79 ? 22.721 1.747 -6.367 1.00 48.10 79 TYR A C 1
ATOM 628 O O . TYR A 1 79 ? 23.123 0.646 -6.744 1.00 51.02 79 TYR A O 1
ATOM 637 N N . HIS A 1 80 ? 21.966 2.535 -7.122 1.00 48.96 80 HIS A N 1
ATOM 638 C CA . HIS A 1 80 ? 21.547 2.120 -8.456 1.00 51.75 80 HIS A CA 1
ATOM 639 C C . HIS A 1 80 ? 20.918 0.733 -8.403 1.00 52.77 80 HIS A C 1
ATOM 640 O O . HIS A 1 80 ? 21.113 -0.074 -9.318 1.00 56.67 80 HIS A O 1
ATOM 647 N N . ALA A 1 81 ? 20.176 0.454 -7.331 1.00 51.57 81 ALA A N 1
ATOM 648 C CA . ALA A 1 81 ? 19.517 -0.844 -7.157 1.00 49.57 81 ALA A CA 1
ATOM 649 C C . ALA A 1 81 ? 18.807 -1.271 -8.438 1.00 50.66 81 ALA A C 1
ATOM 650 O O . ALA A 1 81 ? 18.199 -0.442 -9.122 1.00 52.07 81 ALA A O 1
ATOM 652 N N . LYS A 1 82 ? 18.873 -2.563 -8.756 1.00 52.01 82 LYS A N 1
ATOM 653 C CA . LYS A 1 82 ? 18.250 -3.067 -9.977 1.00 53.08 82 LYS A CA 1
ATOM 654 C C . LYS A 1 82 ? 16.813 -2.595 -10.136 1.00 54.09 82 LYS A C 1
ATOM 655 O O . LYS A 1 82 ? 16.378 -2.286 -11.245 1.00 54.58 82 LYS A O 1
ATOM 661 N N . SER A 1 83 ? 16.082 -2.527 -9.028 1.00 54.96 83 SER A N 1
ATOM 662 C CA . SER A 1 83 ? 14.692 -2.079 -9.063 1.00 53.59 83 SER A CA 1
ATOM 663 C C . SER A 1 83 ? 14.245 -1.603 -7.679 1.00 50.94 83 SER A C 1
ATOM 664 O O . SER A 1 83 ? 15.070 -1.431 -6.776 1.00 52.32 83 SER A O 1
ATOM 667 N N . ARG A 1 84 ? 12.938 -1.392 -7.530 1.00 49.85 84 ARG A N 1
ATOM 668 C CA . ARG A 1 84 ? 12.348 -0.946 -6.267 1.00 48.19 84 ARG A CA 1
ATOM 669 C C . ARG A 1 84 ? 11.970 -2.134 -5.394 1.00 44.78 84 ARG A C 1
ATOM 670 O O . ARG A 1 84 ? 11.581 -1.960 -4.247 1.00 41.68 84 ARG A O 1
ATOM 678 N N . GLN A 1 85 ? 12.078 -3.335 -5.953 1.00 44.33 85 GLN A N 1
ATOM 679 C CA . GLN A 1 85 ? 11.749 -4.570 -5.232 1.00 41.41 85 GLN A CA 1
ATOM 680 C C . GLN A 1 85 ? 12.594 -4.800 -3.990 1.00 39.66 85 GLN A C 1
ATOM 681 O O . GLN A 1 85 ? 13.788 -4.505 -3.974 1.00 34.77 85 GLN A O 1
ATOM 687 N N . PRO A 1 86 ? 11.981 -5.359 -2.937 1.00 39.57 86 PRO A N 1
ATOM 688 C CA . PRO A 1 86 ? 12.615 -5.665 -1.652 1.00 38.72 86 PRO A CA 1
ATOM 689 C C . PRO A 1 86 ? 13.865 -6.526 -1.758 1.00 40.33 86 PRO A C 1
ATOM 690 O O . PRO A 1 86 ? 14.881 -6.248 -1.114 1.00 34.04 86 PRO A O 1
ATOM 694 N N . PHE A 1 87 ? 13.782 -7.595 -2.545 1.00 38.86 87 PHE A N 1
ATOM 695 C CA . PHE A 1 87 ? 14.933 -8.482 -2.715 1.00 35.18 87 PHE A CA 1
ATOM 696 C C . PHE A 1 87 ? 16.102 -7.678 -3.295 1.00 30.98 87 PHE A C 1
ATOM 697 O O . PHE A 1 87 ? 17.258 -7.839 -2.878 1.00 30.07 87 PHE A O 1
ATOM 705 N N . ASP A 1 88 ? 15.805 -6.804 -4.247 1.00 31.58 88 ASP A N 1
ATOM 706 C CA . ASP A 1 88 ? 16.844 -5.984 -4.857 1.00 32.79 88 ASP A CA 1
ATOM 707 C C . ASP A 1 88 ? 17.383 -4.948 -3.882 1.00 33.52 88 ASP A C 1
ATOM 708 O O . ASP A 1 88 ? 18.579 -4.686 -3.861 1.00 35.25 88 ASP A O 1
ATOM 713 N N . LEU A 1 89 ? 16.513 -4.361 -3.063 1.00 31.34 89 LEU A N 1
ATOM 714 C CA . LEU A 1 89 ? 16.990 -3.373 -2.090 1.00 30.38 89 LEU A CA 1
ATOM 715 C C . LEU A 1 89 ? 17.898 -4.067 -1.077 1.00 28.44 89 LEU A C 1
ATOM 716 O O . LEU A 1 89 ? 18.980 -3.559 -0.772 1.00 30.27 89 LEU A O 1
ATOM 721 N N . LEU A 1 90 ? 17.482 -5.231 -0.548 1.00 24.65 90 LEU A N 1
ATOM 722 C CA . LEU A 1 90 ? 18.296 -5.944 0.426 1.00 24.66 90 LEU A CA 1
ATOM 723 C C . LEU A 1 90 ? 19.645 -6.405 -0.171 1.00 24.62 90 LEU A C 1
ATOM 724 O O . LEU A 1 90 ? 20.635 -6.557 0.538 1.00 26.65 90 LEU A O 1
ATOM 729 N N . SER A 1 91 ? 19.673 -6.619 -1.486 1.00 24.51 91 SER A N 1
ATOM 730 C CA . SER A 1 91 ? 20.921 -7.001 -2.156 1.00 31.08 91 SER A CA 1
ATOM 731 C C . SER A 1 91 ? 21.930 -5.845 -2.056 1.00 34.53 91 SER A C 1
ATOM 732 O O . SER A 1 91 ? 23.143 -6.067 -2.091 1.00 35.40 91 SER A O 1
ATOM 735 N N . GLU A 1 92 ? 21.438 -4.620 -1.909 1.00 33.51 92 GLU A N 1
ATOM 736 C CA . GLU A 1 92 ? 22.336 -3.471 -1.809 1.00 36.66 92 GLU A CA 1
ATOM 737 C C . GLU A 1 92 ? 22.665 -3.023 -0.384 1.00 35.41 92 GLU A C 1
ATOM 738 O O . GLU A 1 92 ? 23.795 -2.629 -0.106 1.00 37.96 92 GLU A O 1
ATOM 744 N N . ILE A 1 93 ? 21.688 -3.073 0.515 1.00 28.66 93 ILE A N 1
ATOM 745 C CA . ILE A 1 93 ? 21.912 -2.606 1.883 1.00 27.34 93 ILE A CA 1
ATOM 746 C C . ILE A 1 93 ? 21.762 -3.642 2.978 1.00 27.04 93 ILE A C 1
ATOM 747 O O . ILE A 1 93 ? 21.819 -3.312 4.167 1.00 30.05 93 ILE A O 1
ATOM 752 N N . GLY A 1 94 ? 21.635 -4.903 2.582 1.00 27.58 94 GLY A N 1
ATOM 753 C CA . GLY A 1 94 ? 21.412 -5.959 3.560 1.00 25.12 94 GLY A CA 1
ATOM 754 C C . GLY A 1 94 ? 22.538 -6.483 4.428 1.00 26.99 94 GLY A C 1
ATOM 755 O O . GLY A 1 94 ? 22.329 -7.407 5.210 1.00 28.19 94 GLY A O 1
ATOM 756 N N . ARG A 1 95 ? 23.727 -5.903 4.310 1.00 25.57 95 ARG A N 1
ATOM 757 C CA . ARG A 1 95 ? 24.860 -6.352 5.096 1.00 29.75 95 ARG A CA 1
ATOM 758 C C . ARG A 1 95 ? 24.703 -6.004 6.576 1.00 33.14 95 ARG A C 1
ATOM 759 O O . ARG A 1 95 ? 25.061 -6.799 7.441 1.00 33.45 95 ARG A O 1
ATOM 767 N N . ASP A 1 96 ? 24.161 -4.823 6.861 1.00 30.18 96 ASP A N 1
ATOM 768 C CA . ASP A 1 96 ? 23.967 -4.361 8.236 1.00 28.61 96 ASP A CA 1
ATOM 769 C C . ASP A 1 96 ? 22.483 -4.006 8.377 1.00 29.03 96 ASP A C 1
ATOM 770 O O . ASP A 1 96 ? 22.026 -2.978 7.863 1.00 28.29 96 ASP A O 1
ATOM 775 N N . SER A 1 97 ? 21.708 -4.852 9.045 1.00 22.60 97 SER A N 1
ATOM 776 C CA . SER A 1 97 ? 20.284 -4.548 9.162 1.00 24.15 97 SER A CA 1
ATOM 777 C C . SER A 1 97 ? 19.860 -4.552 10.596 1.00 18.35 97 SER A C 1
ATOM 778 O O . SER A 1 97 ? 20.679 -4.765 11.478 1.00 22.94 97 SER A O 1
ATOM 781 N N . VAL A 1 98 ? 18.560 -4.332 10.842 1.00 19.58 98 VAL A N 1
ATOM 782 C CA . VAL A 1 98 ? 18.069 -4.368 12.195 1.00 19.19 98 VAL A CA 1
ATOM 783 C C . VAL A 1 98 ? 18.183 -5.834 12.567 1.00 20.76 98 VAL A C 1
ATOM 784 O O . VAL A 1 98 ? 17.950 -6.715 11.758 1.00 20.82 98 VAL A O 1
ATOM 788 N N . GLY A 1 99 ? 18.602 -6.083 13.785 1.00 16.79 99 GLY A N 1
ATOM 789 C CA . GLY A 1 99 ? 18.754 -7.438 14.245 1.00 17.64 99 GLY A CA 1
ATOM 790 C C . GLY A 1 99 ? 20.077 -8.008 13.791 1.00 22.59 99 GLY A C 1
ATOM 791 O O . GLY A 1 99 ? 21.090 -7.299 13.674 1.00 19.89 99 GLY A O 1
ATOM 792 N N . ALA A 1 100 ? 20.082 -9.306 13.525 1.00 21.52 100 ALA A N 1
ATOM 793 C CA . ALA A 1 100 ? 21.337 -9.948 13.160 1.00 22.78 100 ALA A CA 1
ATOM 794 C C . ALA A 1 100 ? 21.434 -10.502 11.763 1.00 27.09 100 ALA A C 1
ATOM 795 O O . ALA A 1 100 ? 22.453 -11.116 11.418 1.00 28.77 100 ALA A O 1
ATOM 797 N N . VAL A 1 101 ? 20.412 -10.240 10.963 1.00 23.09 101 VAL A N 1
ATOM 798 C CA . VAL A 1 101 ? 20.304 -10.702 9.599 1.00 25.56 101 VAL A CA 1
ATOM 799 C C . VAL A 1 101 ? 21.252 -9.991 8.649 1.00 30.21 101 VAL A C 1
ATOM 800 O O . VAL A 1 101 ? 21.109 -8.793 8.362 1.00 31.78 101 VAL A O 1
ATOM 804 N N . THR A 1 102 ? 22.244 -10.732 8.188 1.00 23.95 102 THR A N 1
ATOM 805 C CA . THR A 1 102 ? 23.190 -10.196 7.224 1.00 27.30 102 THR A CA 1
ATOM 806 C C . THR A 1 102 ? 22.935 -10.958 5.935 1.00 29.10 102 THR A C 1
ATOM 807 O O . THR A 1 102 ? 23.053 -12.191 5.903 1.00 28.95 102 THR A O 1
ATOM 811 N N . LEU A 1 103 ? 22.572 -10.212 4.902 1.00 22.10 103 LEU A N 1
ATOM 812 C CA . LEU A 1 103 ? 22.235 -10.754 3.592 1.00 27.41 103 LEU A CA 1
ATOM 813 C C . LEU A 1 103 ? 23.343 -10.438 2.591 1.00 31.60 103 LEU A C 1
ATOM 814 O O . LEU A 1 103 ? 23.543 -9.274 2.223 1.00 30.25 103 LEU A O 1
ATOM 819 N N . ILE A 1 104 ? 24.039 -11.478 2.143 1.00 32.24 104 ILE A N 1
ATOM 820 C CA . ILE A 1 104 ? 25.162 -11.335 1.208 1.00 35.81 104 ILE A CA 1
ATOM 821 C C . ILE A 1 104 ? 24.859 -12.045 -0.116 1.00 39.61 104 ILE A C 1
ATOM 822 O O . ILE A 1 104 ? 24.438 -13.200 -0.106 1.00 35.74 104 ILE A O 1
ATOM 827 N N . PRO A 1 105 ? 25.063 -11.359 -1.262 1.00 39.39 105 PRO A N 1
ATOM 828 C CA . PRO A 1 105 ? 24.819 -11.900 -2.610 1.00 45.03 105 PRO A CA 1
ATOM 829 C C . PRO A 1 105 ? 25.712 -13.103 -2.929 1.00 38.62 105 PRO A C 1
ATOM 830 O O . PRO A 1 105 ? 26.388 -13.637 -2.046 1.00 43.31 105 PRO A O 1
ATOM 834 N N . ILE A 1 114 ? 39.152 -8.431 9.455 1.00 49.53 114 ILE A N 1
ATOM 835 C CA . ILE A 1 114 ? 37.766 -8.458 9.911 1.00 47.59 114 ILE A CA 1
ATOM 836 C C . ILE A 1 114 ? 37.311 -7.116 10.486 1.00 44.03 114 ILE A C 1
ATOM 837 O O . ILE A 1 114 ? 37.065 -6.171 9.718 1.00 48.57 114 ILE A O 1
ATOM 842 N N . MET A 1 115 ? 37.193 -7.014 11.815 1.00 39.03 115 MET A N 1
ATOM 843 C CA . MET A 1 115 ? 36.750 -5.747 12.418 1.00 33.59 115 MET A CA 1
ATOM 844 C C . MET A 1 115 ? 37.637 -4.599 11.967 1.00 26.90 115 MET A C 1
ATOM 845 O O . MET A 1 115 ? 38.815 -4.567 12.292 1.00 24.33 115 MET A O 1
ATOM 850 N N . ALA A 1 116 ? 37.059 -3.628 11.259 1.00 20.54 116 ALA A N 1
ATOM 851 C CA . ALA A 1 116 ? 37.856 -2.536 10.758 1.00 22.05 116 ALA A CA 1
ATOM 852 C C . ALA A 1 116 ? 36.910 -1.411 10.374 1.00 19.75 116 ALA A C 1
ATOM 853 O O . ALA A 1 116 ? 35.730 -1.660 10.061 1.00 24.08 116 ALA A O 1
ATOM 855 N N . TRP A 1 117 ? 37.423 -0.197 10.384 1.00 16.46 117 TRP A N 1
ATOM 856 C CA . TRP A 1 117 ? 36.560 0.944 10.103 1.00 21.51 117 TRP A CA 1
ATOM 857 C C . TRP A 1 117 ? 37.325 2.161 9.602 1.00 24.13 117 TRP A C 1
ATOM 858 O O . TRP A 1 117 ? 38.560 2.178 9.551 1.00 24.26 117 TRP A O 1
ATOM 869 N N . GLU A 1 1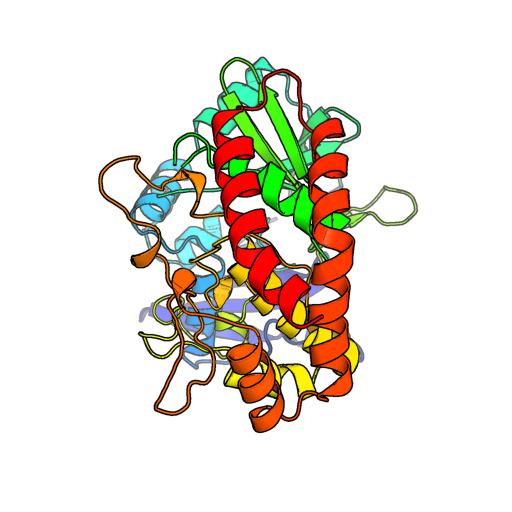18 ? 36.559 3.181 9.232 1.00 22.96 118 GLU A N 1
ATOM 870 C CA . GLU A 1 118 ? 37.105 4.448 8.760 1.00 25.39 118 GLU A CA 1
ATOM 871 C C . GLU A 1 118 ? 36.570 5.575 9.638 1.00 24.35 118 GLU A C 1
ATOM 872 O O . GLU A 1 118 ? 35.352 5.792 9.711 1.00 26.85 118 GLU A O 1
ATOM 878 N N . LYS A 1 119 ? 37.467 6.287 10.299 1.00 23.31 119 LYS A N 1
ATOM 879 C CA . LYS A 1 119 ? 37.080 7.381 11.164 1.00 24.64 119 LYS A CA 1
ATOM 880 C C . LYS A 1 119 ? 36.623 8.539 10.271 1.00 28.12 119 LYS A C 1
ATOM 881 O O . LYS A 1 119 ? 37.213 8.785 9.206 1.00 27.77 119 LYS A O 1
ATOM 887 N N . LEU A 1 120 ? 35.567 9.231 10.686 1.00 29.44 120 LEU A N 1
ATOM 888 C CA . LEU A 1 120 ? 35.074 10.362 9.905 1.00 25.53 120 LEU A CA 1
ATOM 889 C C . LEU A 1 120 ? 35.440 11.663 10.581 1.00 24.52 120 LEU A C 1
ATOM 890 O O . LEU A 1 120 ? 35.420 11.754 11.800 1.00 23.19 120 LEU A O 1
ATOM 895 N N . THR A 1 121 ? 35.795 12.672 9.793 1.00 31.99 121 THR A N 1
ATOM 896 C CA . THR A 1 121 ? 36.091 13.982 10.355 1.00 31.10 121 THR A CA 1
ATOM 897 C C . THR A 1 121 ? 34.722 14.645 10.528 1.00 29.95 121 THR A C 1
ATOM 898 O O . THR A 1 121 ? 33.717 14.107 10.069 1.00 31.60 121 THR A O 1
ATOM 902 N N . GLU A 1 122 ? 34.677 15.796 11.192 1.00 31.23 122 GLU A N 1
ATOM 903 C CA . GLU A 1 122 ? 33.407 16.494 11.386 1.00 30.73 122 GLU A CA 1
ATOM 904 C C . GLU A 1 122 ? 32.832 16.888 10.037 1.00 31.59 122 GLU A C 1
ATOM 905 O O . GLU A 1 122 ? 31.622 16.816 9.798 1.00 29.04 122 GLU A O 1
ATOM 911 N N . ALA A 1 123 ? 33.719 17.325 9.153 1.00 34.62 123 ALA A N 1
ATOM 912 C CA . ALA A 1 123 ? 33.314 17.729 7.827 1.00 33.06 123 ALA A CA 1
ATOM 913 C C . ALA A 1 123 ? 32.791 16.509 7.084 1.00 29.76 123 ALA A C 1
ATOM 914 O O . ALA A 1 123 ? 31.772 16.592 6.396 1.00 31.47 123 ALA A O 1
ATOM 916 N N . ARG A 1 124 ? 33.469 15.371 7.223 1.00 32.33 124 ARG A N 1
ATOM 917 C CA . ARG A 1 124 ? 33.014 14.157 6.542 1.00 31.84 124 ARG A CA 1
ATOM 918 C C . ARG A 1 124 ? 31.697 13.668 7.146 1.00 28.86 124 ARG A C 1
ATOM 919 O O . ARG A 1 124 ? 30.793 13.253 6.428 1.00 30.99 124 ARG A O 1
ATOM 927 N N . LEU A 1 125 ? 31.583 13.702 8.469 1.00 28.84 125 LEU A N 1
ATOM 928 C CA . LEU A 1 125 ? 30.333 13.244 9.098 1.00 26.16 125 LEU A CA 1
ATOM 929 C C . LEU A 1 125 ? 29.131 14.076 8.632 1.00 25.61 125 LEU A C 1
ATOM 930 O O . LEU A 1 125 ? 28.032 13.569 8.403 1.00 25.17 125 LEU A O 1
ATOM 935 N N . GLU A 1 126 ? 29.342 15.371 8.537 1.00 27.26 126 GLU A N 1
ATOM 936 C CA . GLU A 1 126 ? 28.273 16.247 8.078 1.00 33.55 126 GLU A CA 1
ATOM 937 C C . GLU A 1 126 ? 27.815 15.829 6.689 1.00 34.72 126 GLU A C 1
ATOM 938 O O . GLU A 1 126 ? 26.624 15.734 6.409 1.00 36.46 126 GLU A O 1
ATOM 944 N N . GLU A 1 127 ? 28.775 15.572 5.817 1.00 34.24 127 GLU A N 1
ATOM 945 C CA . GLU A 1 127 ? 28.461 15.175 4.454 1.00 37.45 127 GLU A CA 1
ATOM 946 C C . GLU A 1 127 ? 27.720 13.849 4.417 1.00 36.18 127 GLU A C 1
ATOM 947 O O . GLU A 1 127 ? 26.795 13.659 3.631 1.00 35.98 127 GLU A O 1
ATOM 953 N N . VAL A 1 128 ? 28.122 12.920 5.275 1.00 36.13 128 VAL A N 1
ATOM 954 C CA . VAL A 1 128 ? 27.480 11.625 5.264 1.00 30.22 128 VAL A CA 1
ATOM 955 C C . VAL A 1 128 ? 26.050 11.715 5.697 1.00 31.93 128 VAL A C 1
ATOM 956 O O . VAL A 1 128 ? 25.182 11.079 5.119 1.00 39.37 128 VAL A O 1
ATOM 960 N N . LEU A 1 129 ? 25.796 12.531 6.701 1.00 29.36 129 LEU A N 1
ATOM 961 C CA . LEU A 1 129 ? 24.453 12.649 7.238 1.00 33.46 129 LEU A CA 1
ATOM 962 C C . LEU A 1 129 ? 23.506 13.490 6.408 1.00 34.81 129 LEU A C 1
ATOM 963 O O . LEU A 1 129 ? 22.289 13.286 6.442 1.00 37.92 129 LEU A O 1
ATOM 968 N N . THR A 1 130 ? 24.050 14.421 5.644 1.00 40.95 130 THR A N 1
ATOM 969 C CA . THR A 1 130 ? 23.193 15.251 4.805 1.00 43.16 130 THR A CA 1
ATOM 970 C C . THR A 1 130 ? 22.502 14.404 3.726 1.00 44.23 130 THR A C 1
ATOM 971 O O . THR A 1 130 ? 21.377 14.698 3.317 1.00 45.21 130 THR A O 1
ATOM 975 N N . ALA A 1 131 ? 23.156 13.332 3.290 1.00 46.14 131 ALA A N 1
ATOM 976 C CA . ALA A 1 131 ? 22.582 12.460 2.267 1.00 47.91 131 ALA A CA 1
ATOM 977 C C . ALA A 1 131 ? 21.236 11.900 2.713 1.00 49.31 131 ALA A C 1
ATOM 978 O O . ALA A 1 131 ? 20.351 11.657 1.889 1.00 52.71 131 ALA A O 1
ATOM 980 N N . TYR A 1 132 ? 21.082 11.690 4.017 1.00 51.06 132 TYR A N 1
ATOM 981 C CA . TYR A 1 132 ? 19.840 11.145 4.546 1.00 50.67 132 TYR A CA 1
ATOM 982 C C . TYR A 1 132 ? 18.890 12.241 5.008 1.00 49.92 132 TYR A C 1
ATOM 983 O O . TYR A 1 132 ? 17.683 12.014 5.110 1.00 53.21 132 TYR A O 1
ATOM 992 N N . ALA A 1 154 ? 8.804 10.207 5.110 1.00 47.46 154 ALA A N 1
ATOM 993 C CA . ALA A 1 154 ? 10.018 10.111 4.308 1.00 48.18 154 ALA A CA 1
ATOM 994 C C . ALA A 1 154 ? 11.231 10.303 5.208 1.00 47.93 154 ALA A C 1
ATOM 995 O O . ALA A 1 154 ? 12.257 10.834 4.777 1.00 45.36 154 ALA A O 1
ATOM 997 N N . GLN A 1 155 ? 11.096 9.863 6.456 1.00 47.10 155 GLN A N 1
ATOM 998 C CA . GLN A 1 155 ? 12.158 9.975 7.451 1.00 50.69 155 GLN A CA 1
ATOM 999 C C . GLN A 1 155 ? 13.101 8.773 7.370 1.00 49.58 155 GLN A C 1
ATOM 1000 O O . GLN A 1 155 ? 12.914 7.789 8.088 1.00 51.03 155 GLN A O 1
ATOM 1006 N N . GLU A 1 156 ? 14.117 8.858 6.512 1.00 48.49 156 GLU A N 1
ATOM 1007 C CA . GLU A 1 156 ? 15.081 7.763 6.332 1.00 44.62 156 GLU A CA 1
ATOM 1008 C C . GLU A 1 156 ? 16.208 7.815 7.365 1.00 47.17 156 GLU A C 1
ATOM 1009 O O . GLU A 1 156 ? 16.921 8.817 7.482 1.00 48.09 156 GLU A O 1
ATOM 1015 N N . LYS A 1 157 ? 16.387 6.729 8.103 1.00 41.86 157 LYS A N 1
ATOM 1016 C CA . LYS A 1 157 ? 17.434 6.698 9.118 1.00 37.44 157 LYS A CA 1
ATOM 1017 C C . LYS A 1 157 ? 18.652 5.935 8.619 1.00 34.57 157 LYS A C 1
ATOM 1018 O O . LYS A 1 157 ? 18.568 5.183 7.637 1.00 36.35 157 LYS A O 1
ATOM 1024 N N . THR A 1 158 ? 19.790 6.151 9.268 1.00 27.98 158 THR A N 1
ATOM 1025 C CA . THR A 1 158 ? 21.006 5.471 8.859 1.00 24.45 158 THR A CA 1
ATOM 1026 C C . THR A 1 158 ? 21.677 4.942 10.124 1.00 23.58 158 THR A C 1
ATOM 1027 O O . THR A 1 158 ? 21.050 4.897 11.198 1.00 21.19 158 THR A O 1
ATOM 1031 N N . ALA A 1 159 ? 22.929 4.522 10.007 1.00 20.41 159 ALA A N 1
ATOM 1032 C CA . ALA A 1 159 ? 23.629 4.005 11.175 1.00 19.28 159 ALA A CA 1
ATOM 1033 C C . ALA A 1 159 ? 25.114 4.197 10.992 1.00 18.27 159 ALA A C 1
ATOM 1034 O O . ALA A 1 159 ? 25.616 4.232 9.865 1.00 19.44 159 ALA A O 1
ATOM 1036 N N . LEU A 1 160 ? 25.824 4.305 12.115 1.00 16.60 160 LEU A N 1
ATOM 1037 C CA . LEU A 1 160 ? 27.269 4.516 12.102 1.00 16.49 160 LEU A CA 1
ATOM 1038 C C . LEU A 1 160 ? 27.869 3.685 13.204 1.00 17.86 160 LEU A C 1
ATOM 1039 O O . LEU A 1 160 ? 27.167 3.204 14.082 1.00 16.10 160 LEU A O 1
ATOM 1044 N N . LEU A 1 161 ? 29.187 3.539 13.162 1.00 15.86 161 LEU A N 1
ATOM 1045 C CA . LEU A 1 161 ? 29.915 2.788 14.174 1.00 18.03 161 LEU A CA 1
ATOM 1046 C C . LEU A 1 161 ? 30.620 3.833 15.028 1.00 15.59 161 LEU A C 1
ATOM 1047 O O . LEU A 1 161 ? 31.356 4.667 14.484 1.00 19.03 161 LEU A O 1
ATOM 1052 N N . ARG A 1 162 ? 30.392 3.794 16.336 1.00 13.57 162 ARG A N 1
ATOM 1053 C CA . ARG A 1 162 ? 31.074 4.706 17.264 1.00 14.99 162 ARG A CA 1
ATOM 1054 C C . ARG A 1 162 ? 32.323 3.982 17.824 1.00 15.22 162 ARG A C 1
ATOM 1055 O O . ARG A 1 162 ? 32.223 2.883 18.352 1.00 16.97 162 ARG A O 1
ATOM 1063 N N . ILE A 1 163 ? 33.476 4.635 17.714 1.00 14.29 163 ILE A N 1
ATOM 1064 C CA . ILE A 1 163 ? 34.749 4.099 18.277 1.00 14.70 163 ILE A CA 1
ATOM 1065 C C . ILE A 1 163 ? 35.273 5.257 19.165 1.00 16.73 163 ILE A C 1
ATOM 1066 O O . ILE A 1 163 ? 35.721 6.322 18.685 1.00 16.87 163 ILE A O 1
ATOM 1071 N N . GLY A 1 164 ? 35.215 5.047 20.468 1.00 17.90 164 GLY A N 1
ATOM 1072 C CA . GLY A 1 164 ? 35.622 6.120 21.370 1.00 18.60 164 GLY A CA 1
ATOM 1073 C C . GLY A 1 164 ? 34.660 7.286 21.177 1.00 18.46 164 GLY A C 1
ATOM 1074 O O . GLY A 1 164 ? 33.441 7.111 21.243 1.00 23.40 164 GLY A O 1
ATOM 1075 N N . ASN A 1 165 ? 35.208 8.455 20.891 1.00 24.04 165 ASN A N 1
ATOM 1076 C CA . ASN A 1 165 ? 34.431 9.656 20.726 1.00 28.19 165 ASN A CA 1
ATOM 1077 C C . ASN A 1 165 ? 34.348 10.038 19.246 1.00 30.55 165 ASN A C 1
ATOM 1078 O O . ASN A 1 165 ? 34.106 11.199 18.919 1.00 34.52 165 ASN A O 1
ATOM 1083 N N . ASP A 1 166 ? 34.552 9.067 18.363 1.00 20.76 166 ASP A N 1
ATOM 1084 C CA . ASP A 1 166 ? 34.499 9.311 16.937 1.00 20.41 166 ASP A CA 1
ATOM 1085 C C . ASP A 1 166 ? 33.440 8.488 16.218 1.00 19.04 166 ASP A C 1
ATOM 1086 O O . ASP A 1 166 ? 33.200 7.344 16.552 1.00 17.87 166 ASP A O 1
ATOM 1091 N N . TRP A 1 167 ? 32.831 9.100 15.207 1.00 19.02 167 TRP A N 1
ATOM 1092 C CA . TRP A 1 167 ? 31.880 8.390 14.382 1.00 16.62 167 TRP A CA 1
ATOM 1093 C C . TRP A 1 167 ? 32.624 7.807 13.211 1.00 16.93 167 TRP A C 1
ATOM 1094 O O . TRP A 1 167 ? 33.521 8.463 12.641 1.00 21.13 167 TRP A O 1
ATOM 1105 N N . CYS A 1 168 ? 32.239 6.601 12.816 1.00 16.98 168 CYS A N 1
ATOM 1106 C CA . CYS A 1 168 ? 32.967 5.889 11.771 1.00 20.58 168 CYS A CA 1
ATOM 1107 C C . CYS A 1 168 ? 32.097 5.074 10.866 1.00 19.89 168 CYS A C 1
ATOM 1108 O O . CYS A 1 168 ? 30.974 4.727 11.219 1.00 19.98 168 CYS A O 1
ATOM 1111 N N . ILE A 1 169 ? 32.629 4.757 9.694 1.00 19.59 169 ILE A N 1
ATOM 1112 C CA . ILE A 1 169 ? 31.941 3.926 8.749 1.00 19.78 169 ILE A CA 1
ATOM 1113 C C . ILE A 1 169 ? 32.630 2.563 8.874 1.00 19.51 169 ILE A C 1
ATOM 1114 O O . ILE A 1 169 ? 33.852 2.464 8.716 1.00 23.65 169 ILE A O 1
ATOM 1119 N N . PRO A 1 170 ? 31.875 1.511 9.191 1.00 19.82 170 PRO A N 1
ATOM 1120 C CA . PRO A 1 170 ? 32.466 0.175 9.325 1.00 20.42 170 PRO A CA 1
ATOM 1121 C C . PRO A 1 170 ? 32.821 -0.417 7.982 1.00 23.61 170 PRO A C 1
ATOM 1122 O O . PRO A 1 170 ? 32.167 -0.120 6.980 1.00 24.88 170 PRO A O 1
ATOM 1126 N N . LYS A 1 171 ? 33.866 -1.234 7.960 1.00 24.34 171 LYS A N 1
ATOM 1127 C CA . LYS A 1 171 ? 34.275 -1.886 6.721 1.00 28.11 171 LYS A CA 1
ATOM 1128 C C . LYS A 1 171 ? 33.744 -3.310 6.655 1.00 30.44 171 LYS A C 1
ATOM 1129 O O . LYS A 1 171 ? 33.525 -3.946 7.684 1.00 28.65 171 LYS A O 1
ATOM 1135 N N . GLY A 1 172 ? 33.545 -3.811 5.437 1.00 31.08 172 GLY A N 1
ATOM 1136 C CA . GLY A 1 172 ? 33.056 -5.177 5.276 1.00 31.33 172 GLY A CA 1
ATOM 1137 C C . GLY A 1 172 ? 31.758 -5.468 6.009 1.00 27.66 172 GLY A C 1
ATOM 1138 O O . GLY A 1 172 ? 30.789 -4.719 5.872 1.00 35.85 172 GLY A O 1
ATOM 1139 N N . ILE A 1 173 ? 31.732 -6.549 6.779 1.00 29.89 173 ILE A N 1
ATOM 1140 C CA . ILE A 1 173 ? 30.537 -6.912 7.533 1.00 27.67 173 ILE A CA 1
ATOM 1141 C C . ILE A 1 173 ? 30.638 -6.392 8.969 1.00 27.01 173 ILE A C 1
ATOM 1142 O O . ILE A 1 173 ? 29.863 -6.774 9.828 1.00 29.91 173 ILE A O 1
ATOM 1147 N N . THR A 1 174 ? 31.587 -5.502 9.240 1.00 23.22 174 THR A N 1
ATOM 1148 C CA . THR A 1 174 ? 31.697 -4.941 10.600 1.00 21.17 174 THR A CA 1
ATOM 1149 C C . THR A 1 174 ? 30.402 -4.181 10.860 1.00 21.56 174 THR A C 1
ATOM 1150 O O . THR A 1 174 ? 29.965 -3.399 10.030 1.00 20.31 174 THR A O 1
ATOM 1154 N N . PRO A 1 175 ? 29.780 -4.397 12.035 1.00 17.38 175 PRO A N 1
ATOM 1155 C CA . PRO A 1 175 ? 28.510 -3.705 12.314 1.00 15.24 175 PRO A CA 1
ATOM 1156 C C . PRO A 1 175 ? 28.599 -2.263 12.771 1.00 12.75 175 PRO A C 1
ATOM 1157 O O . PRO A 1 175 ? 29.696 -1.731 13.105 1.00 16.34 175 PRO A O 1
ATOM 1161 N N . THR A 1 176 ? 27.439 -1.604 12.690 1.00 14.28 176 THR A N 1
ATOM 1162 C CA . THR A 1 176 ? 27.248 -0.255 13.200 1.00 15.12 176 THR A CA 1
ATOM 1163 C C . THR A 1 176 ? 26.785 -0.415 14.652 1.00 14.81 176 THR A C 1
ATOM 1164 O O . THR A 1 176 ? 26.348 -1.498 15.057 1.00 16.27 176 THR A O 1
ATOM 1168 N N . THR A 1 177 ? 26.866 0.647 15.448 1.00 14.80 177 THR A N 1
ATOM 1169 C CA . THR A 1 177 ? 26.476 0.650 16.850 1.00 15.46 177 THR A CA 1
ATOM 1170 C C . THR A 1 177 ? 25.345 1.611 17.173 1.00 14.15 177 THR A C 1
ATOM 1171 O O . THR A 1 177 ? 24.753 1.510 18.230 1.00 14.00 177 THR A O 1
ATOM 1175 N N . HIS A 1 178 ? 25.053 2.527 16.269 1.00 12.31 178 HIS A N 1
ATOM 1176 C CA . HIS A 1 178 ? 24.027 3.533 16.528 1.00 11.79 178 HIS A CA 1
ATOM 1177 C C . HIS A 1 178 ? 23.137 3.803 15.313 1.00 13.19 178 HIS A C 1
ATOM 1178 O O . HIS A 1 178 ? 23.628 3.845 14.178 1.00 15.91 178 HIS A O 1
ATOM 1185 N N . ILE A 1 179 ? 21.839 4.019 15.588 1.00 16.31 179 ILE A N 1
ATOM 1186 C CA . ILE A 1 179 ? 20.863 4.455 14.574 1.00 17.57 179 ILE A CA 1
ATOM 1187 C C . ILE A 1 179 ? 20.935 5.976 14.594 1.00 16.03 179 ILE A C 1
ATOM 1188 O O . ILE A 1 179 ? 20.866 6.564 15.663 1.00 18.67 179 ILE A O 1
ATOM 1193 N N . ILE A 1 180 ? 21.100 6.603 13.431 1.00 16.30 180 ILE A N 1
ATOM 1194 C CA . ILE A 1 180 ? 21.211 8.059 13.386 1.00 15.40 180 ILE A CA 1
ATOM 1195 C C . ILE A 1 180 ? 19.932 8.587 12.772 1.00 20.48 180 ILE A C 1
ATOM 1196 O O . ILE A 1 180 ? 19.498 8.098 11.734 1.00 20.95 180 ILE A O 1
ATOM 1201 N N . LYS A 1 181 ? 19.316 9.552 13.425 1.00 17.76 181 LYS A N 1
ATOM 1202 C CA . LYS A 1 181 ? 18.095 10.128 12.882 1.00 22.49 181 LYS A CA 1
ATOM 1203 C C . LYS A 1 181 ? 18.244 11.630 12.689 1.00 19.83 181 LYS A C 1
ATOM 1204 O O . LYS A 1 181 ? 18.828 12.351 13.508 1.00 20.10 181 LYS A O 1
ATOM 1210 N N . LEU A 1 182 ? 17.693 12.097 11.578 1.00 22.71 182 LEU A N 1
ATOM 1211 C CA . LEU A 1 182 ? 17.699 13.506 11.255 1.00 24.61 182 LEU A CA 1
ATOM 1212 C C . LEU A 1 182 ? 16.315 14.051 11.594 1.00 23.10 182 LEU A C 1
ATOM 1213 O O . LEU A 1 182 ? 15.348 13.297 11.731 1.00 27.13 182 LEU A O 1
ATOM 1218 N N . PRO A 1 183 ? 16.197 15.370 11.721 1.00 26.84 183 PRO A N 1
ATOM 1219 C CA . PRO A 1 183 ? 14.900 15.986 12.042 1.00 26.86 183 PRO A CA 1
ATOM 1220 C C . PRO A 1 183 ? 13.899 15.651 10.942 1.00 27.74 183 PRO A C 1
ATOM 1221 O O . PRO A 1 183 ? 14.289 15.592 9.774 1.00 28.31 183 PRO A O 1
ATOM 1225 N N . ILE A 1 184 ? 12.641 15.440 11.330 1.00 28.98 184 ILE A N 1
ATOM 1226 C CA . ILE A 1 184 ? 11.546 15.084 10.419 1.00 30.82 184 ILE A CA 1
ATOM 1227 C C . ILE A 1 184 ? 11.091 16.307 9.622 1.00 34.64 184 ILE A C 1
ATOM 1228 O O . ILE A 1 184 ? 11.405 17.447 9.982 1.00 34.67 184 ILE A O 1
ATOM 1233 N N . LEU A 1 196 ? 7.479 19.086 12.724 1.00 31.30 196 LEU A N 1
ATOM 1234 C CA . LEU A 1 196 ? 8.375 18.186 13.445 1.00 35.22 196 LEU A CA 1
ATOM 1235 C C . LEU A 1 196 ? 9.843 18.528 13.209 1.00 33.53 196 LEU A C 1
ATOM 1236 O O . LEU A 1 196 ? 10.695 17.625 13.141 1.00 28.05 196 LEU A O 1
ATOM 1241 N N . SER A 1 197 ? 10.153 19.817 13.074 1.00 29.59 197 SER A N 1
ATOM 1242 C CA . SER A 1 197 ? 11.539 20.228 12.828 1.00 29.55 197 SER A CA 1
ATOM 1243 C C . SER A 1 197 ? 12.435 19.988 14.038 1.00 24.62 197 SER A C 1
ATOM 1244 O O . SER A 1 197 ? 13.656 19.986 13.923 1.00 29.37 197 SER A O 1
ATOM 1247 N N . GLN A 1 198 ? 11.818 19.733 15.184 1.00 24.96 198 GLN A N 1
ATOM 1248 C CA . GLN A 1 198 ? 12.542 19.510 16.422 1.00 24.06 198 GLN A CA 1
ATOM 1249 C C . GLN A 1 198 ? 12.399 18.053 16.900 1.00 20.27 198 GLN A C 1
ATOM 1250 O O . GLN A 1 198 ? 12.475 17.783 18.092 1.00 20.26 198 GLN A O 1
ATOM 1256 N N . SER A 1 199 ? 12.152 17.141 15.972 1.00 22.54 199 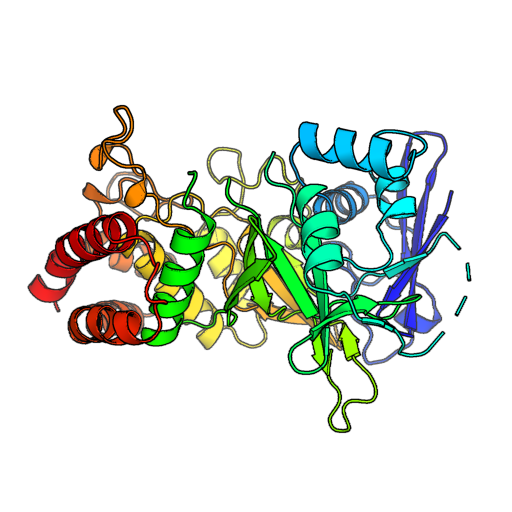SER A N 1
ATOM 1257 C CA . SER A 1 199 ? 11.995 15.738 16.340 1.00 19.80 199 SER A CA 1
ATOM 1258 C C . SER A 1 199 ? 13.225 15.090 16.986 1.00 18.00 199 SER A C 1
ATOM 1259 O O . SER A 1 199 ? 13.067 14.182 17.801 1.00 17.58 199 SER A O 1
ATOM 1262 N N . VAL A 1 200 ? 14.430 15.543 16.629 1.00 17.43 200 VAL A N 1
ATOM 1263 C CA . VAL A 1 200 ? 15.667 15.023 17.227 1.00 18.47 200 VAL A CA 1
ATOM 1264 C C . VAL A 1 200 ? 15.653 15.392 18.719 1.00 17.89 200 VAL A C 1
ATOM 1265 O O . VAL A 1 200 ? 15.866 14.554 19.609 1.00 15.62 200 VAL A O 1
ATOM 1269 N N . ASP A 1 201 ? 15.399 16.668 19.010 1.00 16.08 201 ASP A N 1
ATOM 1270 C CA . ASP A 1 201 ? 15.350 17.111 20.387 1.00 16.84 201 ASP A CA 1
ATOM 1271 C C . ASP A 1 201 ? 14.197 16.456 21.156 1.00 15.31 201 ASP A C 1
ATOM 1272 O O . ASP A 1 201 ? 14.324 16.097 22.319 1.00 15.55 201 ASP A O 1
ATOM 1277 N N . ASN A 1 202 ? 13.050 16.317 20.476 1.00 16.80 202 ASN A N 1
ATOM 1278 C CA . ASN A 1 202 ? 11.867 15.718 21.065 1.00 17.27 202 ASN A CA 1
ATOM 1279 C C . ASN A 1 202 ? 12.204 14.284 21.554 1.00 13.27 202 ASN A C 1
ATOM 1280 O O . ASN A 1 202 ? 12.075 13.942 22.728 1.00 15.91 202 ASN A O 1
ATOM 1285 N N . GLU A 1 203 ? 12.665 13.451 20.615 1.00 17.33 203 GLU A N 1
ATOM 1286 C CA . GLU A 1 203 ? 13.015 12.069 20.952 1.00 16.06 203 GLU A CA 1
ATOM 1287 C C . GLU A 1 203 ? 14.103 11.997 22.007 1.00 13.25 203 GLU A C 1
ATOM 1288 O O . GLU A 1 203 ? 14.061 11.127 22.869 1.00 15.87 203 GLU A O 1
ATOM 1294 N N . TYR A 1 204 ? 15.118 12.855 21.913 1.00 13.51 204 TYR A N 1
ATOM 1295 C CA . TYR A 1 204 ? 16.153 12.848 22.959 1.00 17.17 204 TYR A CA 1
ATOM 1296 C C . TYR A 1 204 ? 15.542 13.041 24.363 1.00 15.35 204 TYR A C 1
ATOM 1297 O O . TYR A 1 204 ? 15.858 12.310 25.319 1.00 16.24 204 TYR A O 1
ATOM 1306 N N . TYR A 1 205 ? 14.663 14.030 24.464 1.00 16.19 205 TYR A N 1
ATOM 1307 C CA . TYR A 1 205 ? 14.041 14.354 25.739 1.00 17.57 205 TYR A CA 1
ATOM 1308 C C . TYR A 1 205 ? 13.224 13.165 26.236 1.00 14.82 205 TYR A C 1
ATOM 1309 O O . TYR A 1 205 ? 13.324 12.751 27.396 1.00 16.40 205 TYR A O 1
ATOM 1318 N N . CYS A 1 206 ? 12.414 12.624 25.330 1.00 16.52 206 CYS A N 1
ATOM 1319 C CA . CYS A 1 206 ? 11.550 11.489 25.675 1.00 15.37 206 CYS A CA 1
ATOM 1320 C C . CYS A 1 206 ? 12.320 10.269 26.143 1.00 14.32 206 CYS A C 1
ATOM 1321 O O . CYS A 1 206 ? 11.897 9.600 27.099 1.00 14.40 206 CYS A O 1
ATOM 1324 N N . LEU A 1 207 ? 13.415 9.962 25.457 1.00 15.11 207 LEU A N 1
ATOM 1325 C CA . LEU A 1 207 ? 14.255 8.845 25.876 1.00 13.42 207 LEU A CA 1
ATOM 1326 C C . LEU A 1 207 ? 14.889 9.120 27.237 1.00 14.68 207 LEU A C 1
ATOM 1327 O O . LEU A 1 207 ? 14.975 8.213 28.053 1.00 14.68 207 LEU A O 1
ATOM 1332 N N . LEU A 1 208 ? 15.343 10.338 27.476 1.00 16.94 208 LEU A N 1
ATOM 1333 C CA . LEU A 1 208 ? 15.907 10.676 28.793 1.00 15.85 208 LEU A CA 1
ATOM 1334 C C . LEU A 1 208 ? 14.845 10.490 29.878 1.00 17.55 208 LEU A C 1
ATOM 1335 O O . LEU A 1 208 ? 15.108 9.945 30.952 1.00 20.44 208 LEU A O 1
ATOM 1340 N N . LEU A 1 209 ? 13.628 10.982 29.601 1.00 17.86 209 LEU A N 1
ATOM 1341 C CA . LEU A 1 209 ? 12.548 10.900 30.604 1.00 17.34 209 LEU A CA 1
ATOM 1342 C C . LEU A 1 209 ? 12.126 9.462 30.878 1.00 15.39 209 LEU A C 1
ATOM 1343 O O . LEU A 1 209 ? 11.887 9.056 32.039 1.00 20.07 209 LEU A O 1
ATOM 1348 N N . ALA A 1 210 ? 12.052 8.665 29.807 1.00 16.93 210 ALA A N 1
ATOM 1349 C CA . ALA A 1 210 ? 11.725 7.282 29.960 1.00 15.89 210 ALA A CA 1
ATOM 1350 C C . ALA A 1 210 ? 12.739 6.593 30.871 1.00 14.45 210 ALA A C 1
ATOM 1351 O O . ALA A 1 210 ? 12.352 5.861 31.754 1.00 18.20 210 ALA A O 1
ATOM 1353 N N . LYS A 1 211 ? 14.026 6.829 30.611 1.00 17.05 211 LYS A N 1
ATOM 1354 C CA . LYS A 1 211 ? 15.097 6.225 31.411 1.00 19.64 211 LYS A CA 1
ATOM 1355 C C . LYS A 1 211 ? 14.988 6.665 32.889 1.00 18.41 211 LYS A C 1
ATOM 1356 O O . LYS A 1 211 ? 15.107 5.827 33.803 1.00 21.17 211 LYS A O 1
ATOM 1362 N N . GLU A 1 212 ? 14.708 7.935 33.102 1.00 19.96 212 GLU A N 1
ATOM 1363 C CA . GLU A 1 212 ? 14.571 8.483 34.471 1.00 21.69 212 GLU A CA 1
ATOM 1364 C C . GLU A 1 212 ? 13.417 7.843 35.216 1.00 23.87 212 GLU A C 1
ATOM 1365 O O . GLU A 1 212 ? 13.454 7.725 36.435 1.00 27.97 212 GLU A O 1
ATOM 1371 N N . LEU A 1 213 ? 12.391 7.424 34.479 1.00 19.75 213 LEU A N 1
ATOM 1372 C CA . LEU A 1 213 ? 11.219 6.807 35.082 1.00 20.50 213 LEU A CA 1
ATOM 1373 C C . LEU A 1 213 ? 11.254 5.286 35.156 1.00 22.39 213 LEU A C 1
ATOM 1374 O O . LEU A 1 213 ? 10.248 4.642 35.444 1.00 27.79 213 LEU A O 1
ATOM 1379 N N . GLY A 1 214 ? 12.413 4.715 34.845 1.00 22.87 214 GLY A N 1
ATOM 1380 C CA . GLY A 1 214 ? 12.607 3.286 34.963 1.00 26.16 214 GLY A CA 1
ATOM 1381 C C . GLY A 1 214 ? 12.320 2.404 33.773 1.00 26.11 214 GLY A C 1
ATOM 1382 O O . GLY A 1 214 ? 12.373 1.174 33.896 1.00 26.85 214 GLY A O 1
ATOM 1383 N N . LEU A 1 215 ? 12.002 3.012 32.632 1.00 19.86 215 LEU A N 1
ATOM 1384 C CA . LEU A 1 215 ? 11.722 2.214 31.445 1.00 20.84 215 LEU A CA 1
ATOM 1385 C C . LEU A 1 215 ? 13.004 1.747 30.779 1.00 18.75 215 LEU A C 1
ATOM 1386 O O . LEU A 1 215 ? 14.023 2.441 30.823 1.00 20.49 215 LEU A O 1
ATOM 1391 N N . ASN A 1 216 ? 12.924 0.583 30.142 1.00 20.06 216 ASN A N 1
ATOM 1392 C CA . ASN A 1 216 ? 14.070 -0.002 29.438 1.00 19.94 216 ASN A CA 1
ATOM 1393 C C . ASN A 1 216 ? 14.091 0.644 28.046 1.00 20.30 216 ASN A C 1
ATOM 1394 O O . ASN A 1 216 ? 13.283 0.282 27.177 1.00 20.83 216 ASN A O 1
ATOM 1399 N N . VAL A 1 217 ? 14.965 1.639 27.882 1.00 18.75 217 VAL A N 1
ATOM 1400 C CA . VAL A 1 217 ? 15.156 2.348 26.631 1.00 16.67 217 VAL A CA 1
ATOM 1401 C C . VAL A 1 217 ? 16.642 2.538 26.346 1.00 17.08 217 VAL A C 1
ATOM 1402 O O . VAL A 1 217 ? 17.494 2.501 27.267 1.00 19.11 217 VAL A O 1
ATOM 1406 N N . PRO A 1 218 ? 16.985 2.723 25.071 1.00 16.21 218 PRO A N 1
ATOM 1407 C CA . PRO A 1 218 ? 18.398 2.931 24.717 1.00 18.18 218 PRO A CA 1
ATOM 1408 C C . PRO A 1 218 ? 18.867 4.320 25.121 1.00 17.01 218 PRO A C 1
ATOM 1409 O O . PRO A 1 218 ? 18.054 5.249 25.289 1.00 19.63 218 PRO A O 1
ATOM 1413 N N . ASP A 1 219 ? 20.174 4.457 25.304 1.00 19.27 219 ASP A N 1
ATOM 1414 C CA . ASP A 1 219 ? 20.764 5.756 25.575 1.00 16.25 219 ASP A CA 1
ATOM 1415 C C . ASP A 1 219 ? 20.883 6.412 24.213 1.00 16.98 219 ASP A C 1
ATOM 1416 O O . ASP A 1 219 ? 20.989 5.745 23.173 1.00 18.43 219 ASP A O 1
ATOM 1421 N N . ALA A 1 220 ? 20.905 7.733 24.207 1.00 16.30 220 ALA A N 1
ATOM 1422 C CA . ALA A 1 220 ? 21.012 8.444 22.945 1.00 16.38 220 ALA A CA 1
ATOM 1423 C C . ALA A 1 220 ? 21.764 9.718 23.191 1.00 18.84 220 ALA A C 1
ATOM 1424 O O . ALA A 1 220 ? 21.817 10.218 24.323 1.00 20.66 220 ALA A O 1
ATOM 1426 N N . GLU A 1 221 ? 22.328 10.257 22.127 1.00 17.21 221 GLU A N 1
ATOM 1427 C CA . GLU A 1 221 ? 23.005 11.507 22.262 1.00 18.96 221 GLU A CA 1
ATOM 1428 C C . GLU A 1 221 ? 22.742 12.372 21.059 1.00 19.46 221 GLU A C 1
ATOM 1429 O O . GLU A 1 221 ? 22.551 11.864 19.953 1.00 20.20 221 GLU A O 1
ATOM 1435 N N . ILE A 1 222 ? 22.679 13.681 21.289 1.00 18.73 222 ILE A N 1
ATOM 1436 C CA . ILE A 1 222 ? 22.494 14.644 20.207 1.00 20.58 222 ILE A CA 1
ATOM 1437 C C . ILE A 1 222 ? 23.845 14.905 19.601 1.00 24.84 222 ILE A C 1
ATOM 1438 O O . ILE A 1 222 ? 24.765 15.261 20.347 1.00 25.84 222 ILE A O 1
ATOM 1443 N N . ILE A 1 223 ? 24.014 14.670 18.294 1.00 21.27 223 ILE A N 1
ATOM 1444 C CA . ILE A 1 223 ? 25.294 14.986 17.689 1.00 23.41 223 ILE A CA 1
ATOM 1445 C C . ILE A 1 223 ? 25.177 16.148 16.729 1.00 22.07 223 ILE A C 1
ATOM 1446 O O . ILE A 1 223 ? 24.137 16.388 16.111 1.00 23.16 223 ILE A O 1
ATOM 1451 N N . LYS A 1 224 ? 26.243 16.929 16.695 1.00 21.82 224 LYS A N 1
ATOM 1452 C CA . LYS A 1 224 ? 26.321 18.104 15.848 1.00 27.65 224 LYS A CA 1
ATOM 1453 C C . LYS A 1 224 ? 27.530 17.988 14.933 1.00 22.31 224 LYS A C 1
ATOM 1454 O O . LYS A 1 224 ? 28.669 17.757 15.374 1.00 23.92 224 LYS A O 1
ATOM 1460 N N . ALA A 1 225 ? 27.288 18.090 13.641 1.00 23.85 225 ALA A N 1
ATOM 1461 C CA . ALA A 1 225 ? 28.418 18.039 12.730 1.00 24.48 225 ALA A CA 1
ATOM 1462 C C . ALA A 1 225 ? 28.107 19.215 11.822 1.00 29.15 225 ALA A C 1
ATOM 1463 O O . ALA A 1 225 ? 27.112 19.211 11.106 1.00 27.32 225 ALA A O 1
ATOM 1465 N N . GLY A 1 226 ? 28.940 20.242 11.918 1.00 32.79 226 GLY A N 1
ATOM 1466 C CA . GLY A 1 226 ? 28.731 21.428 11.112 1.00 34.50 226 GLY A CA 1
ATOM 1467 C C . GLY A 1 226 ? 27.368 22.002 11.400 1.00 34.31 226 GLY A C 1
ATOM 1468 O O . GLY A 1 226 ? 27.074 22.394 12.530 1.00 40.57 226 GLY A O 1
ATOM 1469 N N . ASN A 1 227 ? 26.519 22.024 10.385 1.00 36.49 227 ASN A N 1
ATOM 1470 C CA . ASN A 1 227 ? 25.187 22.571 10.554 1.00 38.07 227 ASN A CA 1
ATOM 1471 C C . ASN A 1 227 ? 24.144 21.472 10.735 1.00 34.17 227 ASN A C 1
ATOM 1472 O O . ASN A 1 227 ? 22.951 21.754 10.751 1.00 38.65 227 ASN A O 1
ATOM 1477 N N . VAL A 1 228 ? 24.581 20.220 10.856 1.00 32.19 228 VAL A N 1
ATOM 1478 C CA . VAL A 1 228 ? 23.616 19.137 11.023 1.00 29.30 228 VAL A CA 1
ATOM 1479 C C . VAL A 1 228 ? 23.490 18.789 12.499 1.00 27.14 228 VAL A C 1
ATOM 1480 O O . VAL A 1 228 ? 24.485 18.737 13.219 1.00 22.96 228 VAL A O 1
ATOM 1484 N N . ARG A 1 229 ? 22.250 18.598 12.936 1.00 25.42 229 ARG A N 1
ATOM 1485 C CA . ARG A 1 229 ? 21.910 18.228 14.318 1.00 26.93 229 ARG A CA 1
ATOM 1486 C C . ARG A 1 229 ? 21.121 16.908 14.201 1.00 24.69 229 ARG A C 1
ATOM 1487 O O . ARG A 1 229 ? 20.017 16.882 13.671 1.00 30.68 229 ARG A O 1
ATOM 1495 N N . ALA A 1 230 ? 21.687 15.815 14.700 1.00 20.22 230 ALA A N 1
ATOM 1496 C CA . ALA A 1 230 ? 21.059 14.511 14.554 1.00 18.20 230 ALA A CA 1
ATOM 1497 C C . ALA A 1 230 ? 20.991 13.785 15.884 1.00 18.56 230 ALA A C 1
ATOM 1498 O O . ALA A 1 230 ? 21.676 14.173 16.846 1.00 17.82 230 ALA A O 1
ATOM 1500 N N . LEU A 1 231 ? 20.170 12.743 15.943 1.00 17.14 231 LEU A N 1
ATOM 1501 C CA . LEU A 1 231 ? 20.047 11.940 17.158 1.00 14.62 231 LEU A CA 1
ATOM 1502 C C . LEU A 1 231 ? 20.759 10.623 16.915 1.00 16.15 231 LEU A C 1
ATOM 1503 O O . LEU A 1 231 ? 20.502 9.970 15.917 1.00 17.61 231 LEU A O 1
ATOM 1508 N N . ALA A 1 232 ? 21.696 10.262 17.796 1.00 15.08 232 ALA A N 1
ATOM 1509 C CA . ALA A 1 232 ? 22.421 8.988 17.662 1.00 15.09 232 ALA A CA 1
ATOM 1510 C C . ALA A 1 232 ? 21.864 8.114 18.777 1.00 14.72 232 ALA A C 1
ATOM 1511 O O . ALA A 1 232 ? 22.107 8.377 19.934 1.00 17.37 232 ALA A O 1
ATOM 1513 N N . VAL A 1 233 ? 21.126 7.067 18.413 1.00 13.20 233 VAL A N 1
ATOM 1514 C CA . VAL A 1 233 ? 20.539 6.146 19.386 1.00 13.08 233 VAL A CA 1
ATOM 1515 C C . VAL A 1 233 ? 21.362 4.868 19.446 1.00 14.30 233 VAL A C 1
ATOM 1516 O O . VAL A 1 233 ? 21.611 4.233 18.428 1.00 18.05 233 VAL A O 1
ATOM 1520 N N . GLU A 1 234 ? 21.816 4.513 20.640 1.00 16.51 234 GLU A N 1
ATOM 1521 C CA . GLU A 1 234 ? 22.635 3.298 20.810 1.00 17.44 234 GLU A CA 1
ATOM 1522 C C . GLU A 1 234 ? 21.777 2.091 20.465 1.00 16.12 234 GLU A C 1
ATOM 1523 O O . GLU A 1 234 ? 20.658 1.967 20.933 1.00 19.89 234 GLU A O 1
ATOM 1529 N N . ARG A 1 235 ? 22.318 1.208 19.636 1.00 15.24 235 ARG A N 1
ATOM 1530 C CA . ARG A 1 235 ? 21.577 0.015 19.269 1.00 14.40 235 ARG A CA 1
ATOM 1531 C C . ARG A 1 235 ? 21.598 -1.072 20.319 1.00 17.34 235 ARG A C 1
ATOM 1532 O O . ARG A 1 235 ? 22.660 -1.403 20.857 1.00 18.90 235 ARG A O 1
ATOM 1540 N N . PHE A 1 236 ? 20.445 -1.682 20.592 1.00 16.32 236 PHE A N 1
ATOM 1541 C CA . PHE A 1 236 ? 20.394 -2.799 21.530 1.00 15.95 236 PHE A CA 1
ATOM 1542 C C . PHE A 1 236 ? 20.437 -4.154 20.781 1.00 17.65 236 PHE A C 1
ATOM 1543 O O . PHE A 1 236 ? 20.341 -5.227 21.407 1.00 17.90 236 PHE A O 1
ATOM 1551 N N . ASP A 1 237 ? 20.550 -4.096 19.454 1.00 13.64 237 ASP A N 1
ATOM 1552 C CA . ASP A 1 237 ? 20.712 -5.303 18.626 1.00 14.02 237 ASP A CA 1
ATOM 1553 C C . ASP A 1 237 ? 22.216 -5.465 18.279 1.00 14.03 237 ASP A C 1
ATOM 1554 O O . ASP A 1 237 ? 22.585 -6.098 17.301 1.00 13.84 237 ASP A O 1
ATOM 1559 N N . ARG A 1 238 ? 23.069 -4.904 19.145 1.00 16.55 238 ARG A N 1
ATOM 1560 C CA . ARG A 1 238 ? 24.528 -4.997 18.977 1.00 16.00 238 ARG A CA 1
ATOM 1561 C C . ARG A 1 238 ? 25.143 -5.136 20.351 1.00 15.06 238 ARG A C 1
ATOM 1562 O O . ARG A 1 238 ? 24.663 -4.555 21.303 1.00 17.20 238 ARG A O 1
ATOM 1570 N N . ARG A 1 239 ? 26.235 -5.889 20.449 1.00 15.01 239 ARG A N 1
ATOM 1571 C CA . ARG A 1 239 ? 26.899 -6.052 21.738 1.00 17.09 239 ARG A CA 1
ATOM 1572 C C . ARG A 1 239 ? 28.406 -6.273 21.536 1.00 15.73 239 ARG A C 1
ATOM 1573 O O . ARG A 1 239 ? 28.790 -7.169 20.765 1.00 18.12 239 ARG A O 1
ATOM 1581 N N . TRP A 1 240 ? 29.257 -5.438 22.139 1.00 13.77 240 TRP A N 1
ATOM 1582 C CA . TRP A 1 240 ? 30.694 -5.694 22.054 1.00 16.32 240 TRP A CA 1
ATOM 1583 C C . TRP A 1 240 ? 31.065 -6.911 22.954 1.00 16.79 240 TRP A C 1
ATOM 1584 O O . TRP A 1 240 ? 30.467 -7.126 24.022 1.00 18.53 240 TRP A O 1
ATOM 1595 N N . ASN A 1 241 ? 32.066 -7.683 22.544 1.00 15.71 241 ASN A N 1
ATOM 1596 C CA . ASN A 1 241 ? 32.496 -8.780 23.426 1.00 19.79 241 ASN A CA 1
ATOM 1597 C C . ASN A 1 241 ? 33.306 -8.122 24.536 1.00 21.53 241 ASN A C 1
ATOM 1598 O O . ASN A 1 241 ? 33.610 -6.919 24.493 1.00 20.89 241 ASN A O 1
ATOM 1603 N N . ALA A 1 242 ? 33.668 -8.910 25.546 1.00 21.31 242 ALA A N 1
ATOM 1604 C CA . ALA A 1 242 ? 34.370 -8.343 26.671 1.00 20.26 242 ALA A CA 1
ATOM 1605 C C . ALA A 1 242 ? 35.662 -7.627 26.351 1.00 19.39 242 ALA A C 1
ATOM 1606 O O . ALA A 1 242 ? 35.896 -6.552 26.871 1.00 20.75 242 ALA A O 1
ATOM 1608 N N . ARG A 1 243 ? 36.483 -8.222 25.492 1.00 19.23 243 ARG A N 1
ATOM 1609 C CA . ARG A 1 243 ? 37.761 -7.609 25.145 1.00 19.17 243 ARG A CA 1
ATOM 1610 C C . ARG A 1 243 ? 37.684 -6.462 24.124 1.00 18.76 243 ARG A C 1
ATOM 1611 O O . ARG A 1 243 ? 38.702 -5.827 23.823 1.00 18.80 243 ARG A O 1
ATOM 1619 N N . ARG A 1 244 ? 36.465 -6.176 23.652 1.00 16.36 244 ARG A N 1
ATOM 1620 C CA . ARG A 1 244 ? 36.208 -5.147 22.613 1.00 17.95 244 ARG A CA 1
ATOM 1621 C C . ARG A 1 244 ? 36.953 -5.356 21.298 1.00 19.44 244 ARG A C 1
ATOM 1622 O O . ARG A 1 244 ? 37.441 -4.400 20.693 1.00 21.18 244 ARG A O 1
ATOM 1630 N N . THR A 1 245 ? 37.042 -6.609 20.872 1.00 18.18 245 THR A N 1
ATOM 1631 C CA . THR A 1 245 ? 37.725 -6.991 19.660 1.00 18.75 245 THR A CA 1
ATOM 1632 C C . THR A 1 245 ? 36.721 -7.452 18.639 1.00 22.67 245 THR A C 1
ATOM 1633 O O . THR A 1 245 ? 37.049 -7.561 17.453 1.00 20.87 245 THR A O 1
ATOM 1637 N N . VAL A 1 246 ? 35.507 -7.749 19.107 1.00 15.94 246 VAL A N 1
ATOM 1638 C CA . VAL A 1 246 ? 34.445 -8.170 18.194 1.00 18.67 246 VAL A CA 1
ATOM 1639 C C . VAL A 1 246 ? 33.123 -7.505 18.580 1.00 14.05 246 VAL A C 1
ATOM 1640 O O . VAL A 1 246 ? 32.776 -7.473 19.756 1.00 16.84 246 VAL A O 1
ATOM 1644 N N . LEU A 1 247 ? 32.402 -7.011 17.582 1.00 17.02 247 LEU A N 1
ATOM 1645 C CA . LEU A 1 247 ? 31.098 -6.410 17.808 1.00 17.60 247 LEU A CA 1
ATOM 1646 C C . LEU A 1 247 ? 30.103 -7.388 17.192 1.00 18.23 247 LEU A C 1
ATOM 1647 O O . LEU A 1 247 ? 30.116 -7.626 15.992 1.00 18.82 247 LEU A O 1
ATOM 1652 N N . LEU A 1 248 ? 29.242 -7.931 18.033 1.00 17.92 248 LEU A N 1
ATOM 1653 C CA . LEU A 1 248 ? 28.251 -8.920 17.624 1.00 19.28 248 LEU A CA 1
ATOM 1654 C C . LEU A 1 248 ? 26.877 -8.328 17.388 1.00 19.70 248 LEU A C 1
ATOM 1655 O O . LEU A 1 248 ? 26.491 -7.341 18.032 1.00 18.42 248 LEU A O 1
ATOM 1660 N N . ARG A 1 249 ? 26.145 -8.989 16.498 1.00 17.48 249 ARG A N 1
ATOM 1661 C CA . ARG A 1 249 ? 24.757 -8.610 16.202 1.00 19.73 249 ARG A CA 1
ATOM 1662 C C . ARG A 1 249 ? 23.817 -9.540 16.999 1.00 19.26 249 ARG A C 1
ATOM 1663 O O . ARG A 1 249 ? 24.115 -10.729 17.193 1.00 22.83 249 ARG A O 1
ATOM 1671 N N . LEU A 1 250 ? 22.703 -8.990 17.498 1.00 16.05 250 LEU A N 1
ATOM 1672 C CA . LEU A 1 250 ? 21.737 -9.766 18.296 1.00 17.58 250 LEU A CA 1
ATOM 1673 C C . LEU A 1 250 ? 20.444 -9.859 17.501 1.00 22.49 250 LEU A C 1
ATOM 1674 O O . LEU A 1 250 ? 19.927 -8.842 17.008 1.00 17.87 250 LEU A O 1
ATOM 1679 N N . PRO A 1 251 ? 19.899 -11.085 17.321 1.00 17.01 251 PRO A N 1
ATOM 1680 C CA . PRO A 1 251 ? 18.658 -11.277 16.549 1.00 19.72 251 PRO A CA 1
ATOM 1681 C C . PRO A 1 251 ? 17.489 -10.624 17.203 1.00 14.18 251 PRO A C 1
ATOM 1682 O O . PRO A 1 251 ? 17.348 -10.692 18.414 1.00 16.14 251 PRO A O 1
ATOM 1686 N N . GLN A 1 252 ? 16.651 -9.986 16.391 1.00 15.92 252 GLN A N 1
ATOM 1687 C CA . GLN A 1 252 ? 15.435 -9.357 16.915 1.00 21.10 252 GLN A CA 1
ATOM 1688 C C . GLN A 1 252 ? 14.443 -9.166 15.784 1.00 19.04 252 GLN A C 1
ATOM 1689 O O . GLN A 1 252 ? 14.814 -9.189 14.603 1.00 18.71 252 GLN A O 1
ATOM 1695 N N . GLU A 1 253 ? 13.165 -9.022 16.128 1.00 16.34 253 GLU A N 1
ATOM 1696 C CA . GLU A 1 253 ? 12.165 -8.778 15.084 1.00 14.72 253 GLU A CA 1
ATOM 1697 C C . GLU A 1 253 ? 11.042 -7.973 15.727 1.00 13.81 253 GLU A C 1
ATOM 1698 O O . GLU A 1 253 ? 10.841 -8.003 16.945 1.00 14.13 253 GLU A O 1
ATOM 1704 N N . ASP A 1 254 ? 10.338 -7.215 14.905 1.00 13.64 254 ASP A N 1
ATOM 1705 C CA . ASP A 1 254 ? 9.265 -6.390 15.427 1.00 14.80 254 ASP A CA 1
ATOM 1706 C C . ASP A 1 254 ? 7.961 -7.172 15.423 1.00 15.96 254 ASP A C 1
ATOM 1707 O O . ASP A 1 254 ? 7.916 -8.310 14.968 1.00 16.22 254 ASP A O 1
ATOM 1712 N N . MET A 1 255 ? 6.910 -6.573 15.968 1.00 13.27 255 MET A N 1
ATOM 1713 C CA . MET A 1 255 ? 5.670 -7.321 16.093 1.00 15.33 255 MET A CA 1
ATOM 1714 C C . MET A 1 255 ? 5.004 -7.686 14.806 1.00 17.99 255 MET A C 1
ATOM 1715 O O . MET A 1 255 ? 4.336 -8.723 14.724 1.00 21.38 255 MET A O 1
ATOM 1720 N N . CYS A 1 256 ? 5.139 -6.846 13.788 1.00 15.95 256 CYS A N 1
ATOM 1721 C CA . CYS A 1 256 ? 4.573 -7.257 12.519 1.00 15.54 256 CYS A CA 1
ATOM 1722 C C . CYS A 1 256 ? 5.269 -8.560 12.065 1.00 14.34 256 CYS A C 1
ATOM 1723 O O . CYS A 1 256 ? 4.600 -9.527 11.666 1.00 16.21 256 CYS A O 1
ATOM 1726 N N . GLN A 1 257 ? 6.598 -8.608 12.155 1.00 13.48 257 GLN A N 1
ATOM 1727 C CA . GLN A 1 257 ? 7.371 -9.780 11.778 1.00 13.65 257 GLN A CA 1
ATOM 1728 C C . GLN A 1 257 ? 6.995 -11.008 12.596 1.00 15.77 257 GLN A C 1
ATOM 1729 O O . GLN A 1 257 ? 6.800 -12.097 12.018 1.00 17.12 257 GLN A O 1
ATOM 1735 N N . THR A 1 258 ? 6.867 -10.825 13.898 1.00 15.30 258 THR A N 1
ATOM 1736 C CA . THR A 1 258 ? 6.613 -11.972 14.757 1.00 15.62 258 THR A CA 1
ATOM 1737 C C . THR A 1 258 ? 5.284 -12.611 14.423 1.00 15.99 258 THR A C 1
ATOM 1738 O O . THR A 1 258 ? 5.161 -13.858 14.437 1.00 21.40 258 THR A O 1
ATOM 1742 N N . PHE A 1 259 ? 4.316 -11.796 14.016 1.00 16.40 259 PHE A N 1
ATOM 1743 C CA . PHE A 1 259 ? 3.026 -12.339 13.608 1.00 16.22 259 PHE A CA 1
ATOM 1744 C C . PHE A 1 259 ? 2.854 -12.631 12.086 1.00 18.35 259 PHE A C 1
ATOM 1745 O O . PHE A 1 259 ? 1.742 -12.986 11.648 1.00 18.48 259 PHE A O 1
ATOM 1753 N N . GLY A 1 260 ? 3.928 -12.489 11.296 1.00 14.74 260 GLY A N 1
ATOM 1754 C CA . GLY A 1 260 ? 3.876 -12.761 9.862 1.00 15.85 260 GLY A CA 1
ATOM 1755 C C . GLY A 1 260 ? 3.102 -11.727 9.056 1.00 20.03 260 GLY A C 1
ATOM 1756 O O . GLY A 1 260 ? 2.718 -11.988 7.932 1.00 23.32 260 GLY A O 1
ATOM 1757 N N . LEU A 1 261 ? 2.953 -10.521 9.614 1.00 16.21 261 LEU A N 1
ATOM 1758 C CA . LEU A 1 261 ? 2.169 -9.470 8.978 1.00 16.95 261 LEU A CA 1
ATOM 1759 C C . LEU A 1 261 ? 2.960 -8.467 8.166 1.00 17.33 261 LEU A C 1
ATOM 1760 O O . LEU A 1 261 ? 4.151 -8.226 8.441 1.00 17.07 261 LEU A O 1
ATOM 1765 N N . PRO A 1 262 ? 2.318 -7.874 7.157 1.00 19.10 262 PRO A N 1
ATOM 1766 C CA . PRO A 1 262 ? 2.986 -6.863 6.324 1.00 17.20 262 PRO A CA 1
ATOM 1767 C C . PRO A 1 262 ? 2.979 -5.557 7.116 1.00 19.46 262 PRO A C 1
ATOM 1768 O O . PRO A 1 262 ? 2.117 -5.336 7.966 1.00 17.27 262 PRO A O 1
ATOM 1772 N N . SER A 1 263 ? 3.938 -4.683 6.839 1.00 20.04 263 SER A N 1
ATOM 1773 C CA . SER A 1 263 ? 4.012 -3.387 7.545 1.00 19.13 263 SER A CA 1
ATOM 1774 C C . SER A 1 263 ? 2.727 -2.580 7.330 1.00 19.00 263 SER A C 1
ATOM 1775 O O . SER A 1 263 ? 2.385 -1.706 8.143 1.00 16.88 263 SER A O 1
ATOM 1778 N N . SER A 1 264 ? 1.992 -2.893 6.266 1.00 20.11 264 SER A N 1
ATOM 1779 C CA . SER A 1 264 ? 0.752 -2.168 5.964 1.00 21.13 264 SER A CA 1
ATOM 1780 C C . SER A 1 264 ? -0.314 -2.281 7.018 1.00 23.29 264 SER A C 1
ATOM 1781 O O . SER A 1 264 ? -1.214 -1.444 7.046 1.00 19.94 264 SER A O 1
ATOM 1784 N N . VAL A 1 265 ? -0.233 -3.289 7.891 1.00 19.22 265 VAL A N 1
ATOM 1785 C CA . VAL A 1 265 ? -1.244 -3.390 8.938 1.00 18.11 265 VAL A CA 1
ATOM 1786 C C . VAL A 1 265 ? -0.613 -3.141 10.326 1.00 15.75 265 VAL A C 1
ATOM 1787 O O . VAL A 1 265 ? -1.088 -3.657 11.328 1.00 20.17 265 VAL A O 1
ATOM 1791 N N . LYS A 1 266 ? 0.416 -2.310 10.378 1.00 14.72 266 LYS A N 1
ATOM 1792 C CA . LYS A 1 266 ? 1.038 -2.060 11.675 1.00 14.46 266 LYS A CA 1
ATOM 1793 C C . LYS A 1 266 ? 0.089 -1.364 12.649 1.00 14.89 266 LYS A C 1
ATOM 1794 O O . LYS A 1 266 ? 0.244 -1.512 13.843 1.00 15.26 266 LYS A O 1
ATOM 1800 N N . TYR A 1 267 ? -0.876 -0.591 12.149 1.00 16.12 267 TYR A N 1
ATOM 1801 C CA . TYR A 1 267 ? -1.809 0.094 13.043 1.00 13.69 267 TYR A CA 1
ATOM 1802 C C . TYR A 1 267 ? -3.015 -0.741 13.324 1.00 14.76 267 TYR A C 1
ATOM 1803 O O . TYR A 1 267 ? -3.550 -1.402 12.448 1.00 14.10 267 TYR A O 1
ATOM 1812 N N . GLU A 1 268 ? -3.476 -0.668 14.565 1.00 14.95 268 GLU A N 1
ATOM 1813 C CA . GLU A 1 268 ? -4.617 -1.432 15.017 1.00 17.47 268 GLU A CA 1
ATOM 1814 C C . GLU A 1 268 ? -5.874 -1.147 14.169 1.00 16.92 268 GLU A C 1
ATOM 1815 O O . GLU A 1 268 ? -6.663 -2.055 13.881 1.00 20.13 268 GLU A O 1
ATOM 1821 N N . SER A 1 269 ? -6.034 0.097 13.728 1.00 18.85 269 SER A N 1
ATOM 1822 C CA . SER A 1 269 ? -7.211 0.412 12.937 1.00 17.44 269 SER A CA 1
ATOM 1823 C C . SER A 1 269 ? -7.182 -0.267 11.585 1.00 19.11 269 SER A C 1
ATOM 1824 O O . SER A 1 269 ? -8.205 -0.393 10.920 1.00 20.70 269 SER A O 1
ATOM 1827 N N . ASP A 1 270 ? -5.999 -0.733 11.183 1.00 19.64 270 ASP A N 1
ATOM 1828 C CA . ASP A 1 270 ? -5.873 -1.463 9.917 1.00 18.08 270 ASP A CA 1
ATOM 1829 C C . ASP A 1 270 ? -5.851 -2.992 10.112 1.00 21.05 270 ASP A C 1
ATOM 1830 O O . ASP A 1 270 ? -5.610 -3.746 9.172 1.00 24.14 270 ASP A O 1
ATOM 1835 N N . GLY A 1 271 ? -6.102 -3.441 11.337 1.00 19.08 271 GLY A N 1
ATOM 1836 C CA . GLY A 1 271 ? -6.105 -4.867 11.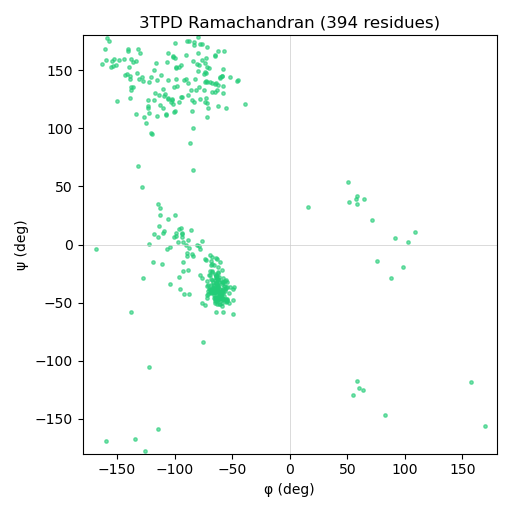633 1.00 23.47 271 GLY A CA 1
ATOM 1837 C C . GLY A 1 271 ? -4.838 -5.335 12.342 1.00 21.58 271 GLY A C 1
ATOM 1838 O O . GLY A 1 271 ? -4.711 -6.526 12.638 1.00 25.12 271 GLY A O 1
ATOM 1839 N N . GLY A 1 272 ? -3.921 -4.403 12.640 1.00 16.23 272 GLY A N 1
ATOM 1840 C CA . GLY A 1 272 ? -2.686 -4.751 13.324 1.00 17.92 272 GLY A CA 1
ATOM 1841 C C . GLY A 1 272 ? -2.873 -5.100 14.799 1.00 17.74 272 GLY A C 1
ATOM 1842 O O . GLY A 1 272 ? -3.920 -4.878 15.384 1.00 16.72 272 GLY A O 1
ATOM 1843 N N . PRO A 1 273 ? -1.833 -5.628 15.428 1.00 17.73 273 PRO A N 1
ATOM 1844 C CA . PRO A 1 273 ? -1.946 -6.001 16.836 1.00 23.73 273 PRO A CA 1
ATOM 1845 C C . PRO A 1 273 ? -1.970 -4.849 17.782 1.00 17.42 273 PRO A C 1
ATOM 1846 O O . PRO A 1 273 ? -1.243 -3.871 17.620 1.00 22.02 273 PRO A O 1
ATOM 1850 N N . GLY A 1 274 ? -2.817 -4.977 18.788 1.00 15.54 274 GLY A N 1
ATOM 1851 C CA . GLY A 1 274 ? -2.910 -3.952 19.804 1.00 16.62 274 GLY A CA 1
ATOM 1852 C C . GLY A 1 274 ? -2.443 -4.490 21.153 1.00 15.16 274 GLY A C 1
ATOM 1853 O O . GLY A 1 274 ? -1.700 -5.479 21.218 1.00 17.48 274 GLY A O 1
ATOM 1854 N N . ILE A 1 275 ? -2.872 -3.838 22.225 1.00 15.78 275 ILE A N 1
ATOM 1855 C CA . ILE A 1 275 ? -2.434 -4.275 23.551 1.00 17.52 275 ILE A CA 1
ATOM 1856 C C . ILE A 1 275 ? -2.835 -5.747 23.861 1.00 16.93 275 ILE A C 1
ATOM 1857 O O . ILE A 1 275 ? -2.026 -6.558 24.344 1.00 16.60 275 ILE A O 1
ATOM 1862 N N . ALA A 1 276 ? -4.059 -6.126 23.539 1.00 16.07 276 ALA A N 1
ATOM 1863 C CA . ALA A 1 276 ? -4.488 -7.484 23.829 1.00 18.06 276 ALA A CA 1
ATOM 1864 C C . ALA A 1 276 ? -3.654 -8.574 23.173 1.00 20.04 276 ALA A C 1
ATOM 1865 O O . ALA A 1 276 ? -3.217 -9.540 23.818 1.00 20.80 276 ALA A O 1
ATOM 1867 N N . ARG A 1 277 ? -3.441 -8.443 21.871 1.00 16.01 277 ARG A N 1
ATOM 1868 C CA . ARG A 1 277 ? -2.692 -9.449 21.181 1.00 17.03 277 ARG A CA 1
ATOM 1869 C C . ARG A 1 277 ? -1.228 -9.496 21.654 1.00 18.36 277 ARG A C 1
ATOM 1870 O O . ARG A 1 277 ? -0.647 -10.579 21.775 1.00 17.34 277 ARG A O 1
ATOM 1878 N N . ILE A 1 278 ? -0.643 -8.321 21.886 1.00 17.36 278 ILE A N 1
ATOM 1879 C CA . ILE A 1 278 ? 0.758 -8.302 22.328 1.00 14.32 278 ILE A CA 1
ATOM 1880 C C . ILE A 1 278 ? 0.893 -8.854 23.744 1.00 18.32 278 ILE A C 1
ATOM 1881 O O . ILE A 1 278 ? 1.813 -9.629 24.021 1.00 19.06 278 ILE A O 1
ATOM 1886 N N . MET A 1 279 ? -0.044 -8.500 24.620 1.00 16.12 279 MET A N 1
ATOM 1887 C CA . MET A 1 279 ? 0.031 -8.990 26.010 1.00 19.36 279 MET A CA 1
ATOM 1888 C C . MET A 1 279 ? -0.128 -10.524 26.022 1.00 21.93 279 MET A C 1
ATOM 1889 O O . MET A 1 279 ? 0.544 -11.215 26.814 1.00 21.48 279 MET A O 1
ATOM 1894 N N . ALA A 1 280 ? -0.985 -11.067 25.148 1.00 19.13 280 ALA A N 1
ATOM 1895 C CA . ALA A 1 280 ? -1.199 -12.516 25.054 1.00 19.76 280 ALA A CA 1
ATOM 1896 C C . ALA A 1 280 ? 0.067 -13.180 24.536 1.00 22.00 280 ALA A C 1
ATOM 1897 O O . ALA A 1 280 ? 0.472 -14.259 24.957 1.00 21.98 280 ALA A O 1
ATOM 1899 N N . PHE A 1 281 ? 0.730 -12.507 23.608 1.00 22.12 281 PHE A N 1
ATOM 1900 C CA . PHE A 1 281 ? 1.955 -13.029 23.035 1.00 19.69 281 PHE A CA 1
ATOM 1901 C C . PHE A 1 281 ? 3.069 -13.032 24.097 1.00 17.00 281 PHE A C 1
ATOM 1902 O O . PHE A 1 281 ? 3.871 -13.986 24.163 1.00 23.32 281 PHE A O 1
ATOM 1910 N N . LEU A 1 282 ? 3.128 -11.969 24.892 1.00 18.06 282 LEU A N 1
ATOM 1911 C CA . LEU A 1 282 ? 4.160 -11.843 25.921 1.00 19.80 282 LEU A CA 1
ATOM 1912 C C . LEU A 1 282 ? 4.058 -12.931 26.988 1.00 26.35 282 LEU A C 1
ATOM 1913 O O . LEU A 1 282 ? 4.980 -13.134 27.759 1.00 27.84 282 LEU A O 1
ATOM 1918 N N . MET A 1 283 ? 2.948 -13.658 26.997 1.00 26.37 283 MET A N 1
ATOM 1919 C CA . MET A 1 283 ? 2.811 -14.758 27.953 1.00 33.18 283 MET A CA 1
ATOM 1920 C C . MET A 1 283 ? 3.802 -15.883 27.622 1.00 31.41 283 MET A C 1
ATOM 1921 O O . MET A 1 283 ? 4.162 -16.683 28.494 1.00 30.84 283 MET A O 1
ATOM 1926 N N . GLY A 1 284 ? 4.237 -15.956 26.366 1.00 27.02 284 GLY A N 1
ATOM 1927 C CA . GLY A 1 284 ? 5.189 -16.978 25.959 1.00 24.53 284 GLY A CA 1
ATOM 1928 C C . GLY A 1 284 ? 6.633 -16.496 26.053 1.00 24.21 284 GLY A C 1
ATOM 1929 O O . GLY A 1 284 ? 7.562 -17.232 25.698 1.00 24.39 284 GLY A O 1
ATOM 1930 N N . SER A 1 285 ? 6.816 -15.272 26.529 1.00 24.23 285 SER A N 1
ATOM 1931 C CA . SER A 1 285 ? 8.170 -14.696 26.635 1.00 28.36 285 SER A CA 1
ATOM 1932 C C . SER A 1 285 ? 8.932 -15.414 27.728 1.00 31.37 285 SER A C 1
ATOM 1933 O O . SER A 1 285 ? 8.322 -15.897 28.662 1.00 26.72 285 SER A O 1
ATOM 1936 N N . SER A 1 286 ? 10.252 -15.457 27.597 1.00 29.35 286 SER A N 1
ATOM 1937 C CA . SER A 1 286 ? 11.125 -16.068 28.591 1.00 30.67 286 SER A CA 1
ATOM 1938 C C . SER A 1 286 ? 11.164 -15.137 29.811 1.00 33.36 286 SER A C 1
ATOM 1939 O O . SER A 1 286 ? 11.660 -15.513 30.883 1.00 36.87 286 SER A O 1
ATOM 1942 N N . GLU A 1 287 ? 10.665 -13.908 29.639 1.00 29.98 287 GLU A N 1
ATOM 1943 C CA . GLU A 1 287 ? 10.572 -12.933 30.723 1.00 24.09 287 GLU A CA 1
ATOM 1944 C C . GLU A 1 287 ? 9.120 -12.378 30.780 1.00 20.99 287 GLU A C 1
ATOM 1945 O O . GLU A 1 287 ? 8.902 -11.179 30.867 1.00 25.38 287 GLU A O 1
ATOM 1951 N N . ALA A 1 288 ? 8.142 -13.281 30.776 1.00 24.31 288 ALA A N 1
ATOM 1952 C CA . ALA A 1 288 ? 6.717 -12.889 30.800 1.00 22.65 288 ALA A CA 1
ATOM 1953 C C . ALA A 1 288 ? 6.280 -11.869 31.838 1.00 27.85 288 ALA A C 1
ATOM 1954 O O . ALA A 1 288 ? 5.735 -10.811 31.514 1.00 22.66 288 ALA A O 1
ATOM 1956 N N . LEU A 1 289 ? 6.477 -12.187 33.114 1.00 26.96 289 LEU A N 1
ATOM 1957 C CA . LEU A 1 289 ? 6.089 -11.244 34.154 1.00 30.51 289 LEU A CA 1
ATOM 1958 C C . LEU A 1 289 ? 6.694 -9.858 33.924 1.00 26.55 289 LEU A C 1
ATOM 1959 O O . LEU A 1 289 ? 5.998 -8.832 33.969 1.00 26.30 289 LEU A O 1
ATOM 1964 N N . LYS A 1 290 ? 8.004 -9.815 33.690 1.00 24.17 290 LYS A N 1
ATOM 1965 C CA . LYS A 1 290 ? 8.659 -8.539 33.506 1.00 26.03 290 LYS A CA 1
ATOM 1966 C C . LYS A 1 290 ? 8.177 -7.790 32.254 1.00 19.65 290 LYS A C 1
ATOM 1967 O O . LYS A 1 290 ? 7.898 -6.596 32.334 1.00 23.08 290 LYS A O 1
ATOM 1973 N N . ASP A 1 291 ? 8.145 -8.511 31.149 1.00 24.54 291 ASP A N 1
ATOM 1974 C CA . ASP A 1 291 ? 7.744 -7.964 29.845 1.00 20.34 291 ASP A CA 1
ATOM 1975 C C . ASP A 1 291 ? 6.323 -7.444 29.887 1.00 20.84 291 ASP A C 1
ATOM 1976 O O . ASP A 1 291 ? 6.052 -6.358 29.387 1.00 19.55 291 ASP A O 1
ATOM 1981 N N . ARG A 1 292 ? 5.395 -8.207 30.460 1.00 20.37 292 ARG A N 1
ATOM 1982 C CA . ARG A 1 292 ? 4.027 -7.691 30.537 1.00 18.40 292 ARG A CA 1
ATOM 1983 C C . ARG A 1 292 ? 3.931 -6.445 31.390 1.00 18.82 292 ARG A C 1
ATOM 1984 O O . ARG A 1 292 ? 3.207 -5.482 31.079 1.00 18.90 292 ARG A O 1
ATOM 1992 N N . TYR A 1 293 ? 4.678 -6.419 32.501 1.00 17.96 293 TYR A N 1
ATOM 1993 C CA . TYR A 1 293 ? 4.669 -5.269 33.369 1.00 20.12 293 TYR A CA 1
ATOM 1994 C C . TYR A 1 293 ? 5.242 -4.053 32.609 1.00 18.96 293 TYR A C 1
ATOM 1995 O O . TYR A 1 293 ? 4.684 -2.965 32.639 1.00 19.68 293 TYR A O 1
ATOM 2004 N N . ASP A 1 294 ? 6.374 -4.272 31.944 1.00 19.03 294 ASP A N 1
ATOM 2005 C CA . ASP A 1 294 ? 7.053 -3.196 31.228 1.00 20.50 294 ASP A CA 1
ATOM 2006 C C . ASP A 1 294 ? 6.190 -2.677 30.061 1.00 14.57 294 ASP A C 1
ATOM 2007 O O . ASP A 1 294 ? 6.112 -1.474 29.866 1.00 18.46 294 ASP A O 1
ATOM 2012 N N . PHE A 1 295 ? 5.550 -3.599 29.359 1.00 18.85 295 PHE A N 1
ATOM 2013 C CA . PHE A 1 295 ? 4.672 -3.207 28.248 1.00 16.85 295 PHE A CA 1
ATOM 2014 C C . PHE A 1 295 ? 3.494 -2.403 28.794 1.00 17.16 295 PHE A C 1
ATOM 2015 O O . PHE A 1 295 ? 3.125 -1.388 28.213 1.00 15.76 295 PHE A O 1
ATOM 2023 N N . MET A 1 296 ? 2.862 -2.846 29.891 1.00 14.70 296 MET A N 1
ATOM 2024 C CA . MET A 1 296 ? 1.770 -2.039 30.420 1.00 19.54 296 MET A CA 1
ATOM 2025 C C . MET A 1 296 ? 2.258 -0.687 30.953 1.00 15.36 296 MET A C 1
ATOM 2026 O O . MET A 1 296 ? 1.639 0.359 30.773 1.00 18.34 296 MET A O 1
ATOM 2031 N N . LYS A 1 297 ? 3.427 -0.675 31.590 1.00 16.55 297 LYS A N 1
ATOM 2032 C CA . LYS A 1 297 ? 3.972 0.564 32.096 1.00 18.07 297 LYS A CA 1
ATOM 2033 C C . LYS A 1 297 ? 4.242 1.533 30.929 1.00 16.98 297 LYS A C 1
ATOM 2034 O O . LYS A 1 297 ? 4.009 2.730 31.046 1.00 18.08 297 LYS A O 1
ATOM 2040 N N . PHE A 1 298 ? 4.706 0.978 29.804 1.00 17.14 298 PHE A N 1
ATOM 2041 C CA . PHE A 1 298 ? 4.968 1.800 28.641 1.00 13.74 298 PHE A CA 1
ATOM 2042 C C . PHE A 1 298 ? 3.665 2.388 28.036 1.00 15.78 298 PHE A C 1
ATOM 2043 O O . PHE A 1 298 ? 3.700 3.471 27.458 1.00 15.79 298 PHE A O 1
ATOM 2051 N N . GLN A 1 299 ? 2.530 1.689 28.146 1.00 14.93 299 GLN A N 1
ATOM 2052 C CA . GLN A 1 299 ? 1.262 2.252 27.646 1.00 15.09 299 GLN A CA 1
ATOM 2053 C C . GLN A 1 299 ? 0.923 3.483 28.502 1.00 17.07 299 GLN A C 1
ATOM 2054 O O . GLN A 1 299 ? 0.555 4.532 27.986 1.00 15.62 299 GLN A O 1
ATOM 2060 N N . VAL A 1 300 ? 1.093 3.379 29.829 1.00 18.09 300 VAL A N 1
ATOM 2061 C CA . VAL A 1 300 ? 0.849 4.531 30.679 1.00 17.01 300 VAL A CA 1
ATOM 2062 C C . VAL A 1 300 ? 1.835 5.656 30.333 1.00 17.75 300 VAL A C 1
ATOM 2063 O O . VAL A 1 300 ? 1.459 6.797 30.286 1.00 16.06 300 VAL A O 1
ATOM 2067 N N . PHE A 1 301 ? 3.111 5.307 30.065 1.00 16.72 301 PHE A N 1
ATOM 2068 C CA . PHE A 1 301 ? 4.103 6.307 29.718 1.00 16.09 301 PHE A CA 1
ATOM 2069 C C . PHE A 1 301 ? 3.721 7.030 28.409 1.00 15.64 301 PHE A C 1
ATOM 2070 O O . PHE A 1 301 ? 3.805 8.233 28.348 1.00 15.50 301 PHE A O 1
ATOM 2078 N N . GLN A 1 302 ? 3.306 6.280 27.382 1.00 14.36 302 GLN A N 1
ATOM 2079 C CA . GLN A 1 302 ? 2.958 6.925 26.129 1.00 15.54 302 GLN A CA 1
ATOM 2080 C C . GLN A 1 302 ? 1.794 7.882 26.298 1.00 14.33 302 GLN A C 1
ATOM 2081 O O . GLN A 1 302 ? 1.733 8.929 25.651 1.00 14.75 302 GLN A O 1
ATOM 2087 N N . TRP A 1 303 ? 0.845 7.507 27.139 1.00 14.68 303 TRP A N 1
ATOM 2088 C CA . TRP A 1 303 ? -0.258 8.386 27.408 1.00 13.45 303 TRP A CA 1
ATOM 2089 C C . TRP A 1 303 ? 0.221 9.716 28.046 1.00 13.70 303 TRP A C 1
ATOM 2090 O O . TRP A 1 303 ? -0.084 10.822 27.593 1.00 18.00 303 TRP A O 1
ATOM 2101 N N . LEU A 1 304 ? 1.079 9.595 29.046 1.00 16.19 304 LEU A N 1
ATOM 2102 C CA . LEU A 1 304 ? 1.600 10.752 29.766 1.00 20.24 304 LEU A CA 1
ATOM 2103 C C . LEU A 1 304 ? 2.375 11.707 28.871 1.00 15.67 304 LEU A C 1
ATOM 2104 O O . LEU A 1 304 ? 2.297 12.915 28.998 1.00 19.40 304 LEU A O 1
ATOM 2109 N N . ILE A 1 305 ? 3.131 11.146 27.931 1.00 15.34 305 ILE A N 1
ATOM 2110 C CA . ILE A 1 305 ? 3.921 11.997 27.055 1.00 18.32 305 ILE A CA 1
ATOM 2111 C C . ILE A 1 305 ? 3.310 12.273 25.698 1.00 16.76 305 ILE A C 1
ATOM 2112 O O . ILE A 1 305 ? 3.959 12.844 24.838 1.00 18.07 305 ILE A O 1
ATOM 2117 N N . GLY A 1 306 ? 2.054 11.879 25.540 1.00 15.16 306 GLY A N 1
ATOM 2118 C CA . GLY A 1 306 ? 1.319 12.098 24.292 1.00 16.42 306 GLY A CA 1
ATOM 2119 C C . GLY A 1 306 ? 1.994 11.466 23.075 1.00 17.27 306 GLY A C 1
ATOM 2120 O O . GLY A 1 306 ? 2.070 12.096 21.998 1.00 15.86 306 GLY A O 1
ATOM 2121 N N . ALA A 1 307 ? 2.515 10.249 23.237 1.00 17.60 307 ALA A N 1
ATOM 2122 C CA . ALA A 1 307 ? 3.166 9.562 22.105 1.00 15.63 307 ALA A CA 1
ATOM 2123 C C . ALA A 1 307 ? 1.993 8.906 21.384 1.00 16.64 307 ALA A C 1
ATOM 2124 O O . ALA A 1 307 ? 1.379 7.999 21.909 1.00 21.61 307 ALA A O 1
ATOM 2126 N N . THR A 1 308 ? 1.719 9.340 20.156 1.00 15.30 308 THR A N 1
ATOM 2127 C CA . THR A 1 308 ? 0.533 8.882 19.436 1.00 16.78 308 THR A CA 1
ATOM 2128 C C . THR A 1 308 ? 0.820 7.865 18.348 1.00 16.39 308 THR A C 1
ATOM 2129 O O . THR A 1 308 ? -0.110 7.364 17.709 1.00 20.41 308 THR A O 1
ATOM 2133 N N . ASP A 1 309 ? 2.093 7.562 18.154 1.00 15.78 309 ASP A N 1
ATOM 2134 C CA . ASP A 1 309 ? 2.504 6.680 17.102 1.00 18.74 309 ASP A CA 1
ATOM 2135 C C . ASP A 1 309 ? 3.115 5.363 17.551 1.00 18.43 309 ASP A C 1
ATOM 2136 O O . ASP A 1 309 ? 3.983 4.798 16.853 1.00 17.77 309 ASP A O 1
ATOM 2141 N N . GLY A 1 310 ? 2.611 4.824 18.671 1.00 14.46 310 GLY A N 1
ATOM 2142 C CA . GLY A 1 310 ? 3.127 3.549 19.150 1.00 16.45 310 GLY A CA 1
ATOM 2143 C C . GLY A 1 310 ? 2.501 2.325 18.501 1.00 13.52 310 GLY A C 1
ATOM 2144 O O . GLY A 1 310 ? 1.869 1.492 19.159 1.00 13.35 310 GLY A O 1
ATOM 2145 N N . HIS A 1 311 ? 2.712 2.181 17.198 1.00 13.02 311 HIS A N 1
ATOM 2146 C CA . HIS A 1 311 ? 2.155 1.063 16.482 1.00 12.95 311 HIS A CA 1
ATOM 2147 C C . HIS A 1 311 ? 2.967 -0.208 16.685 1.00 13.32 311 HIS A C 1
ATOM 2148 O O . HIS A 1 311 ? 4.026 -0.223 17.341 1.00 12.93 311 HIS A O 1
ATOM 2155 N N . ALA A 1 312 ? 2.495 -1.285 16.076 1.00 13.42 312 ALA A N 1
ATOM 2156 C CA . ALA A 1 312 ? 3.136 -2.576 16.257 1.00 15.13 312 ALA A CA 1
ATOM 2157 C C . ALA A 1 312 ? 4.625 -2.652 15.918 1.00 16.63 312 ALA A C 1
ATOM 2158 O O . ALA A 1 312 ? 5.358 -3.384 16.556 1.00 15.19 312 ALA A O 1
ATOM 2160 N N . LYS A 1 313 ? 5.111 -1.867 14.960 1.00 14.12 313 LYS A N 1
ATOM 2161 C CA . LYS A 1 313 ? 6.515 -1.972 14.610 1.00 14.93 313 LYS A CA 1
ATOM 2162 C C . LYS A 1 313 ? 7.431 -1.265 15.605 1.00 14.99 313 LYS A C 1
ATOM 2163 O O . LYS A 1 313 ? 8.665 -1.374 15.498 1.00 16.13 313 LYS A O 1
ATOM 2169 N N . ASN A 1 314 ? 6.811 -0.593 16.587 1.00 11.67 314 ASN A N 1
ATOM 2170 C CA . ASN A 1 314 ? 7.541 0.112 17.620 1.00 13.79 314 ASN A CA 1
ATOM 2171 C C . ASN A 1 314 ? 7.848 -0.824 18.786 1.00 14.01 314 ASN A C 1
ATOM 2172 O O . ASN A 1 314 ? 8.407 -0.395 19.787 1.00 12.93 314 ASN A O 1
ATOM 2177 N N . PHE A 1 315 ? 7.485 -2.099 18.651 1.00 14.22 315 PHE A N 1
ATOM 2178 C CA . PHE A 1 315 ? 7.814 -3.082 19.675 1.00 12.85 315 PHE A CA 1
ATOM 2179 C C . PHE A 1 315 ? 8.504 -4.270 19.037 1.00 13.51 315 PHE A C 1
ATOM 2180 O O . PHE A 1 315 ? 8.131 -4.742 17.948 1.00 15.79 315 PHE A O 1
ATOM 2188 N N . SER A 1 316 ? 9.509 -4.787 19.724 1.00 12.43 316 SER A N 1
ATOM 2189 C CA . SER A 1 316 ? 10.267 -5.902 19.161 1.00 12.04 316 SER A CA 1
ATOM 2190 C C . SER A 1 316 ? 10.621 -6.915 20.251 1.00 12.55 316 SER A C 1
ATOM 2191 O O . SER A 1 316 ? 10.457 -6.660 21.452 1.00 14.66 316 SER A O 1
ATOM 2194 N N . VAL A 1 317 ? 11.084 -8.058 19.790 1.00 15.96 317 VAL A N 1
ATOM 2195 C CA . VAL A 1 317 ? 11.550 -9.095 20.717 1.00 16.56 317 VAL A CA 1
ATOM 2196 C C . VAL A 1 317 ? 12.893 -9.603 20.232 1.00 16.73 317 VAL A C 1
ATOM 2197 O O . VAL A 1 317 ? 13.167 -9.624 19.035 1.00 17.03 317 VAL A O 1
ATOM 2201 N N . PHE A 1 318 ? 13.727 -9.979 21.203 1.00 14.31 318 PHE A N 1
ATOM 2202 C CA . PHE A 1 318 ? 15.002 -10.637 20.935 1.00 16.54 318 PHE A CA 1
ATOM 2203 C C . PHE A 1 318 ? 14.648 -12.108 20.716 1.00 15.99 318 PHE A C 1
ATOM 2204 O O . PHE A 1 318 ? 13.824 -12.661 21.461 1.00 19.82 318 PHE A O 1
ATOM 2212 N N . ILE A 1 319 ? 15.177 -12.722 19.660 1.00 16.86 319 ILE A N 1
ATOM 2213 C CA . ILE A 1 319 ? 14.996 -14.164 19.469 1.00 20.18 319 ILE A CA 1
ATOM 2214 C C . ILE A 1 319 ? 16.275 -14.783 20.057 1.00 20.10 319 ILE A C 1
ATOM 2215 O O . ILE A 1 319 ? 17.407 -14.451 19.665 1.00 22.99 319 ILE A O 1
ATOM 2220 N N . GLN A 1 320 ? 16.084 -15.662 21.014 1.00 22.44 320 GLN A N 1
ATOM 2221 C CA . GLN A 1 320 ? 17.248 -16.241 21.680 1.00 30.15 320 GLN A CA 1
ATOM 2222 C C . GLN A 1 320 ? 17.488 -17.662 21.256 1.00 34.80 320 GLN A C 1
ATOM 2223 O O . GLN A 1 320 ? 16.629 -18.293 20.640 1.00 28.82 320 GLN A O 1
ATOM 2229 N N . ALA A 1 321 ? 18.688 -18.142 21.572 1.00 35.34 321 ALA A N 1
ATOM 2230 C CA . ALA A 1 321 ? 19.074 -19.494 21.236 1.00 37.02 321 ALA A CA 1
ATOM 2231 C C . ALA A 1 321 ? 17.910 -20.425 21.588 1.00 32.94 321 ALA A C 1
ATOM 2232 O O . ALA A 1 321 ? 17.188 -20.218 22.569 1.00 37.29 321 ALA A O 1
ATOM 2234 N N . GLY A 1 322 ? 17.691 -21.425 20.743 1.00 38.03 322 GLY A N 1
ATOM 2235 C CA . GLY A 1 322 ? 16.617 -22.365 21.002 1.00 38.29 322 GLY A CA 1
ATOM 2236 C C . GLY A 1 322 ? 15.295 -21.923 20.423 1.00 38.71 322 GLY A C 1
ATOM 2237 O O . GLY A 1 322 ? 14.461 -22.754 20.082 1.00 40.80 322 GLY A O 1
ATOM 2238 N N . GLY A 1 323 ? 15.110 -20.607 20.305 1.00 39.03 323 GLY A N 1
ATOM 2239 C CA . GLY A 1 323 ? 13.871 -20.062 19.767 1.00 32.11 323 GLY A CA 1
ATOM 2240 C C . GLY A 1 323 ? 12.965 -19.371 20.783 1.00 30.08 323 GLY A C 1
ATOM 2241 O O . GLY A 1 323 ? 11.801 -19.064 20.493 1.00 27.37 323 GLY A O 1
ATOM 2242 N N . SER A 1 324 ? 13.478 -19.135 21.988 1.00 24.59 324 SER A N 1
ATOM 2243 C CA . SER A 1 324 ? 12.730 -18.457 23.030 1.00 22.19 324 SER A CA 1
ATOM 2244 C C . SER A 1 324 ? 12.804 -16.962 22.633 1.00 21.58 324 SER A C 1
ATOM 2245 O O . SER A 1 324 ? 13.514 -16.611 21.696 1.00 24.91 324 SER A O 1
ATOM 2248 N N . TYR A 1 325 ? 12.068 -16.118 23.330 1.00 24.75 325 TYR A N 1
ATOM 2249 C CA . TYR A 1 325 ? 12.068 -14.689 23.010 1.00 21.65 325 TYR A CA 1
ATOM 2250 C C . TYR A 1 325 ? 11.718 -13.837 24.210 1.00 18.10 325 TYR A C 1
ATOM 2251 O O . TYR A 1 325 ? 11.105 -14.295 25.183 1.00 20.60 325 TYR A O 1
ATOM 2260 N N . ARG A 1 326 ? 12.117 -12.558 24.169 1.00 17.54 326 ARG A N 1
ATOM 2261 C CA . ARG A 1 326 ? 11.759 -11.637 25.220 1.00 16.94 326 ARG A CA 1
ATOM 2262 C C . ARG A 1 326 ? 11.732 -10.237 24.603 1.00 17.09 326 ARG A C 1
ATOM 2263 O O . ARG A 1 326 ? 12.352 -10.005 23.568 1.00 16.75 326 ARG A O 1
ATOM 2271 N N . LEU A 1 327 ? 11.038 -9.318 25.275 1.00 17.68 327 LEU A N 1
ATOM 2272 C CA . LEU A 1 327 ? 10.893 -7.938 24.775 1.00 15.01 327 LEU A CA 1
ATOM 2273 C C . LEU A 1 327 ? 12.209 -7.196 24.712 1.00 19.75 327 LEU A C 1
ATOM 2274 O O . LEU A 1 327 ? 13.033 -7.328 25.613 1.00 19.48 327 LEU A O 1
ATOM 2279 N N . THR A 1 328 ? 12.429 -6.430 23.647 1.00 15.62 328 THR A N 1
ATOM 2280 C CA . THR A 1 328 ? 13.623 -5.587 23.576 1.00 16.16 328 THR A CA 1
ATOM 2281 C C . THR A 1 328 ? 13.232 -4.267 24.265 1.00 16.40 328 THR A C 1
ATOM 2282 O O . THR A 1 328 ? 12.082 -4.091 24.664 1.00 14.94 328 THR A O 1
ATOM 2286 N N . PRO A 1 329 ? 14.187 -3.334 24.436 1.00 14.76 329 PRO A N 1
ATOM 2287 C CA . PRO A 1 329 ? 13.886 -2.029 25.038 1.00 13.96 329 PRO A CA 1
ATOM 2288 C C . PRO A 1 329 ? 12.876 -1.357 24.092 1.00 14.58 329 PRO A C 1
ATOM 2289 O O . PRO A 1 329 ? 12.702 -1.777 22.947 1.00 14.18 329 PRO A O 1
ATOM 2293 N N . PHE A 1 330 ? 12.255 -0.294 24.576 1.00 14.63 330 PHE A N 1
ATOM 2294 C CA . PHE A 1 330 ? 11.325 0.493 23.762 1.00 16.33 330 PHE A CA 1
ATOM 2295 C C . PHE A 1 330 ? 12.12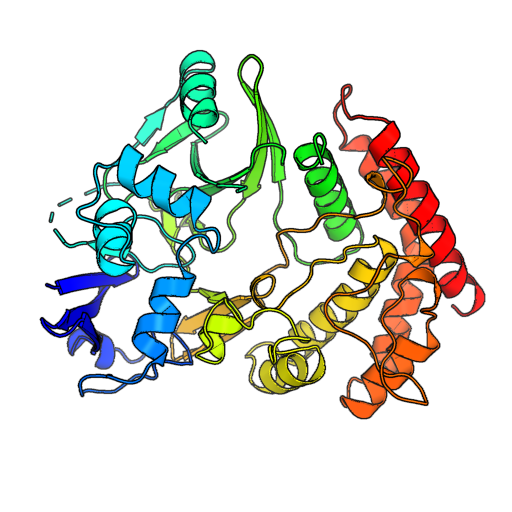7 1.501 22.945 1.00 14.31 330 PHE A C 1
ATOM 2296 O O . PHE A 1 330 ? 13.290 1.835 23.283 1.00 15.85 330 PHE A O 1
ATOM 2304 N N . TYR A 1 331 ? 11.555 1.987 21.855 1.00 12.97 331 TYR A N 1
ATOM 2305 C CA . TYR A 1 331 ? 12.315 2.882 20.977 1.00 13.68 331 TYR A CA 1
ATOM 2306 C C . TYR A 1 331 ? 11.383 3.724 20.109 1.00 14.72 331 TYR A C 1
ATOM 2307 O O . TYR A 1 331 ? 10.160 3.545 20.162 1.00 15.00 331 TYR A O 1
ATOM 2316 N N . ASP A 1 332 ? 11.961 4.625 19.296 1.00 15.23 332 ASP A N 1
ATOM 2317 C CA . ASP A 1 332 ? 11.190 5.513 18.405 1.00 13.68 332 ASP A CA 1
ATOM 2318 C C . ASP A 1 332 ? 10.083 6.237 19.182 1.00 15.61 332 ASP A C 1
ATOM 2319 O O . ASP A 1 332 ? 8.896 6.197 18.831 1.00 17.33 332 ASP A O 1
ATOM 2324 N N . ILE A 1 333 ? 10.524 6.885 20.251 1.00 14.57 333 ILE A N 1
ATOM 2325 C CA . ILE A 1 333 ? 9.622 7.578 21.166 1.00 16.92 333 ILE A CA 1
ATOM 2326 C C . ILE A 1 333 ? 9.592 9.067 20.875 1.00 18.03 333 ILE A C 1
ATOM 2327 O O . ILE A 1 333 ? 10.596 9.769 21.050 1.00 19.75 333 ILE A O 1
ATOM 2332 N N . ILE A 1 334 ? 8.439 9.548 20.441 1.00 15.57 334 ILE A N 1
ATOM 2333 C CA . ILE A 1 334 ? 8.266 10.986 20.154 1.00 17.81 334 ILE A CA 1
ATOM 2334 C C . ILE A 1 334 ? 6.921 11.480 20.720 1.00 16.18 334 ILE A C 1
ATOM 2335 O O . ILE A 1 334 ? 5.880 10.832 20.607 1.00 17.50 334 ILE A O 1
ATOM 2340 N N . SER A 1 335 ? 6.966 12.631 21.352 1.00 16.34 335 SER A N 1
ATOM 2341 C CA . SER A 1 335 ? 5.760 13.242 21.919 1.00 16.26 335 SER A CA 1
ATOM 2342 C C . SER A 1 335 ? 5.062 14.131 20.886 1.00 17.56 335 SER A C 1
ATOM 2343 O O . SER A 1 335 ? 5.720 14.878 20.147 1.00 17.65 335 SER A O 1
ATOM 2346 N N . ALA A 1 336 ? 3.730 14.056 20.867 1.00 16.63 336 ALA A N 1
ATOM 2347 C CA . ALA A 1 336 ? 2.993 14.929 19.948 1.00 18.50 336 ALA A CA 1
ATOM 2348 C C . ALA A 1 336 ? 2.782 16.285 20.615 1.00 20.43 336 ALA A C 1
ATOM 2349 O O . ALA A 1 336 ? 2.316 17.234 19.967 1.00 22.22 336 ALA A O 1
ATOM 2351 N N . PHE A 1 337 ? 3.105 16.424 21.900 1.00 17.32 337 PHE A N 1
ATOM 2352 C CA . PHE A 1 337 ? 2.862 17.751 22.520 1.00 17.75 337 PHE A CA 1
ATOM 2353 C C . PHE A 1 337 ? 3.535 18.939 21.842 1.00 20.61 337 PHE A C 1
ATOM 2354 O O . PHE 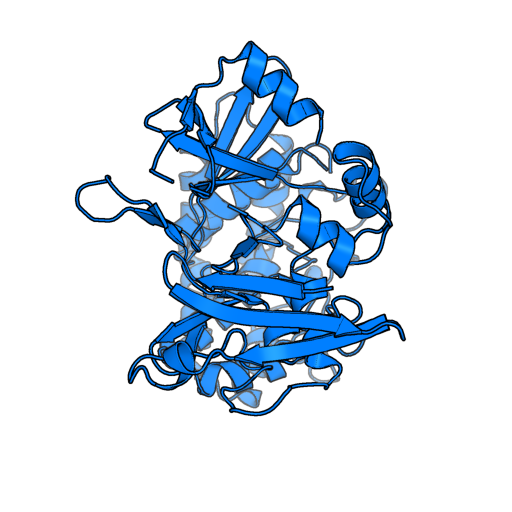A 1 337 ? 2.934 20.016 21.759 1.00 23.18 337 PHE A O 1
ATOM 2362 N N . PRO A 1 338 ? 4.782 18.792 21.347 1.00 21.95 338 PRO A N 1
ATOM 2363 C CA . PRO A 1 338 ? 5.419 19.951 20.697 1.00 22.58 338 PRO A CA 1
ATOM 2364 C C . PRO A 1 338 ? 4.774 20.363 19.398 1.00 31.04 338 PRO A C 1
ATOM 2365 O O . PRO A 1 338 ? 5.082 21.428 18.864 1.00 33.85 338 PRO A O 1
ATOM 2369 N N . VAL A 1 339 ? 3.874 19.531 18.891 1.00 27.96 339 VAL A N 1
ATOM 2370 C CA . VAL A 1 339 ? 3.223 19.881 17.640 1.00 38.04 339 VAL A CA 1
ATOM 2371 C C . VAL A 1 339 ? 1.922 20.630 17.899 1.00 37.34 339 VAL A C 1
ATOM 2372 O O . VAL A 1 339 ? 1.387 21.266 17.002 1.00 46.48 339 VAL A O 1
ATOM 2376 N N . LEU A 1 340 ? 1.427 20.579 19.129 1.00 38.16 340 LEU A N 1
ATOM 2377 C CA . LEU A 1 340 ? 0.186 21.271 19.472 1.00 38.31 340 LEU A CA 1
ATOM 2378 C C . LEU A 1 340 ? 0.259 22.769 19.201 1.00 45.40 340 LEU A C 1
ATOM 2379 O O . LEU A 1 340 ? 1.256 23.426 19.523 1.00 44.30 340 LEU A O 1
ATOM 2384 N N . GLY A 1 341 ? -0.811 23.297 18.609 1.00 48.14 341 GLY A N 1
ATOM 2385 C CA . GLY A 1 341 ? -0.892 24.717 18.300 1.00 54.80 341 GLY A CA 1
ATOM 2386 C C . GLY A 1 341 ? -0.075 25.150 17.098 1.00 55.29 341 GLY A C 1
ATOM 2387 O O . GLY A 1 341 ? -0.253 26.257 16.576 1.00 59.57 341 GLY A O 1
ATOM 2388 N N . GLY A 1 342 ? 0.826 24.278 16.661 1.00 57.08 342 GLY A N 1
ATOM 2389 C CA . GLY A 1 342 ? 1.666 24.589 15.519 1.00 57.01 342 GLY A CA 1
ATOM 2390 C C . GLY A 1 342 ? 0.877 25.042 14.302 1.00 56.42 342 GLY A C 1
ATOM 2391 O O . GLY A 1 342 ? 1.323 25.916 13.558 1.00 57.64 342 GLY A O 1
ATOM 2392 N N . THR A 1 343 ? -0.298 24.454 14.096 1.00 55.72 343 THR A N 1
ATOM 2393 C CA . THR A 1 343 ? -1.130 24.813 12.950 1.00 56.43 343 THR A CA 1
ATOM 2394 C C . THR A 1 343 ? -2.595 24.915 13.362 1.00 57.05 343 THR A C 1
ATOM 2395 O O . THR A 1 343 ? -3.235 25.955 13.186 1.00 56.86 343 THR A O 1
ATOM 2399 N N . GLY A 1 344 ? -3.109 23.814 13.905 1.00 55.42 344 GLY A N 1
ATOM 2400 C CA . GLY A 1 344 ? -4.488 23.750 14.348 1.00 52.56 344 GLY A CA 1
ATOM 2401 C C . GLY A 1 344 ? -4.725 22.498 15.182 1.00 52.18 344 GLY A C 1
ATOM 2402 O O . GLY A 1 344 ? -5.827 22.299 15.711 1.00 51.54 344 GLY A O 1
ATOM 2403 N N . ILE A 1 345 ? -3.692 21.657 15.293 1.00 49.74 345 ILE A N 1
ATOM 2404 C CA . ILE A 1 345 ? -3.759 20.408 16.069 1.00 47.18 345 ILE A CA 1
ATOM 2405 C C . ILE A 1 345 ? -4.016 20.672 17.556 1.00 43.51 345 ILE A C 1
ATOM 2406 O O . ILE A 1 345 ? -3.218 21.318 18.229 1.00 47.32 345 ILE A O 1
ATOM 2411 N N . HIS A 1 346 ? -5.125 20.152 18.064 1.00 43.25 346 HIS A N 1
ATOM 2412 C CA . HIS A 1 346 ? -5.511 20.345 19.455 1.00 41.76 346 HIS A CA 1
ATOM 2413 C C . HIS A 1 346 ? -5.171 19.155 20.342 1.00 40.26 346 HIS A C 1
ATOM 2414 O O . HIS A 1 346 ? -4.996 18.047 19.861 1.00 32.08 346 HIS A O 1
ATOM 2421 N N . ILE A 1 347 ? -5.107 19.376 21.647 1.00 36.11 347 ILE A N 1
ATOM 2422 C CA . ILE A 1 347 ? -4.790 18.277 22.538 1.00 37.68 347 ILE A CA 1
ATOM 2423 C C . ILE A 1 347 ? -5.900 17.232 22.473 1.00 34.56 347 ILE A C 1
ATOM 2424 O O . ILE A 1 347 ? -5.659 16.059 22.705 1.00 32.26 347 ILE A O 1
ATOM 2429 N N . SER A 1 348 ? -7.118 17.659 22.134 1.00 29.25 348 SER A N 1
ATOM 2430 C CA . SER A 1 348 ? -8.251 16.754 22.041 1.00 30.46 348 SER A CA 1
ATOM 2431 C C . SER A 1 348 ? -8.150 15.870 20.791 1.00 26.99 348 SER A C 1
ATOM 2432 O O . SER A 1 348 ? -8.884 14.917 20.656 1.00 30.71 348 SER A O 1
ATOM 2435 N N . ASP A 1 349 ? -7.239 16.215 19.891 1.00 27.01 349 ASP A N 1
ATOM 2436 C CA . ASP A 1 349 ? -7.017 15.461 18.653 1.00 23.80 349 ASP A CA 1
ATOM 2437 C C . ASP A 1 349 ? -5.962 14.334 18.848 1.00 26.41 349 ASP A C 1
ATOM 2438 O O . ASP A 1 349 ? -5.761 13.518 17.945 1.00 25.71 349 ASP A O 1
ATOM 2443 N N . LEU A 1 350 ? -5.264 14.320 19.991 1.00 19.72 350 LEU A N 1
ATOM 2444 C CA . LEU A 1 350 ? -4.224 13.304 20.238 1.00 20.05 350 LEU A CA 1
ATOM 2445 C C . LEU A 1 350 ? -4.822 11.963 20.633 1.00 17.57 350 LEU A C 1
ATOM 2446 O O . LEU A 1 350 ? -5.581 11.868 21.603 1.00 19.34 350 LEU A O 1
ATOM 2451 N N . LYS A 1 351 ? -4.457 10.906 19.899 1.00 15.51 351 LYS A N 1
ATOM 2452 C CA . LYS A 1 351 ? -4.995 9.586 20.214 1.00 14.51 351 LYS A CA 1
ATOM 2453 C C . LYS A 1 351 ? -3.871 8.561 20.290 1.00 17.72 351 LYS A C 1
ATOM 2454 O O . LYS A 1 351 ? -2.901 8.633 19.532 1.00 19.79 351 LYS A O 1
ATOM 2460 N N . LEU A 1 352 ? -4.003 7.636 21.229 1.00 15.78 352 LEU A N 1
ATOM 2461 C CA . LEU A 1 352 ? -3.053 6.528 21.354 1.00 16.10 352 LEU A CA 1
ATOM 2462 C C . LEU A 1 352 ? -3.212 5.623 20.127 1.00 18.02 352 LEU A C 1
ATOM 2463 O O . LEU A 1 352 ? -4.347 5.353 19.672 1.00 18.73 352 LEU A O 1
ATOM 2468 N N . ALA A 1 353 ? -2.089 5.143 19.577 1.00 12.92 353 ALA A N 1
ATOM 2469 C CA . ALA A 1 353 ? -2.181 4.194 18.454 1.00 13.29 353 ALA A CA 1
ATOM 2470 C C . ALA A 1 353 ? -2.854 2.880 18.878 1.00 14.84 353 ALA A C 1
ATOM 2471 O O . ALA A 1 353 ? -3.480 2.193 18.045 1.00 14.52 353 ALA A O 1
ATOM 2473 N N . MET A 1 354 ? -2.655 2.460 20.128 1.00 11.20 354 MET A N 1
ATOM 2474 C CA . MET A 1 354 ? -3.266 1.225 20.642 1.00 12.05 354 MET A CA 1
ATOM 2475 C C . MET A 1 354 ? -4.227 1.618 21.739 1.00 15.27 354 MET A C 1
ATOM 2476 O O . MET A 1 354 ? -3.814 2.071 22.814 1.00 16.55 354 MET A O 1
ATOM 2481 N N . GLY A 1 355 ? -5.517 1.458 21.468 1.00 14.67 355 GLY A N 1
ATOM 2482 C CA . GLY A 1 355 ? -6.488 1.876 22.464 1.00 16.93 355 GLY A CA 1
ATOM 2483 C C . GLY A 1 355 ? -6.605 0.998 23.702 1.00 14.44 355 GLY A C 1
ATOM 2484 O O . GLY A 1 355 ? -6.182 -0.156 23.735 1.00 19.35 355 GLY A O 1
ATOM 2485 N N . LEU A 1 356 ? -7.176 1.601 24.739 1.00 13.90 356 LEU A N 1
ATOM 2486 C CA . LEU A 1 356 ? -7.433 0.924 26.003 1.00 17.20 356 LEU A CA 1
ATOM 2487 C C . LEU A 1 356 ? -8.909 0.511 26.041 1.00 18.58 356 LEU A C 1
ATOM 2488 O O . LEU A 1 356 ? -9.691 0.912 25.187 1.00 18.14 356 LEU A O 1
ATOM 2493 N N . ASN A 1 357 ? -9.277 -0.236 27.066 1.00 19.59 357 ASN A N 1
ATOM 2494 C CA . ASN A 1 357 ? -10.693 -0.612 27.264 1.00 19.69 357 ASN A CA 1
ATOM 2495 C C . ASN A 1 357 ? -11.487 0.574 27.776 1.00 22.34 357 ASN A C 1
ATOM 2496 O O . ASN A 1 357 ? -10.989 1.406 28.537 1.00 23.60 357 ASN A O 1
ATOM 2501 N N . ALA A 1 358 ? -12.746 0.647 27.368 1.00 22.84 358 ALA A N 1
ATOM 2502 C CA . ALA A 1 358 ? -13.636 1.731 27.814 1.00 21.95 358 ALA A CA 1
ATOM 2503 C C . ALA A 1 358 ? -14.933 0.994 28.091 1.00 25.96 358 ALA A C 1
ATOM 2504 O O . ALA A 1 358 ? -15.132 -0.086 27.568 1.00 23.34 358 ALA A O 1
ATOM 2506 N N . SER A 1 359 ? -15.821 1.577 28.893 1.00 23.81 359 SER A N 1
ATOM 2507 C CA . SER A 1 359 ? -17.068 0.879 29.197 1.00 26.67 359 SER A CA 1
ATOM 2508 C C . SER A 1 359 ? -17.869 0.486 27.971 1.00 25.62 359 SER A C 1
ATOM 2509 O O . SER A 1 359 ? -18.465 -0.587 27.951 1.00 28.76 359 SER A O 1
ATOM 2512 N N . LYS A 1 360 ? -17.829 1.345 26.950 1.00 26.49 360 LYS A N 1
ATOM 2513 C CA . LYS A 1 360 ? -18.590 1.149 25.711 1.00 29.76 360 LYS A CA 1
ATOM 2514 C C . LYS A 1 360 ? -17.789 0.785 24.451 1.00 28.16 360 LYS A C 1
ATOM 2515 O O . LYS A 1 360 ? -18.320 0.786 23.327 1.00 28.69 360 LYS A O 1
ATOM 2521 N N . GLY A 1 361 ? -16.529 0.449 24.621 1.00 22.91 361 GLY A N 1
ATOM 2522 C CA . GLY A 1 361 ? -15.719 0.104 23.475 1.00 16.81 361 GLY A CA 1
ATOM 2523 C C . GLY A 1 361 ? -14.266 0.315 23.855 1.00 15.61 361 GLY A C 1
ATOM 2524 O O . GLY A 1 361 ? -13.733 -0.301 24.767 1.00 17.30 361 GLY A O 1
ATOM 2525 N N . LYS A 1 362 ? -13.638 1.214 23.133 1.00 17.88 362 LYS A N 1
ATOM 2526 C CA . LYS A 1 362 ? -12.241 1.522 23.346 1.00 19.57 362 LYS A CA 1
ATOM 2527 C C . LYS A 1 362 ? -12.069 2.960 23.812 1.00 21.37 362 LYS A C 1
ATOM 2528 O O . LYS A 1 362 ? -12.939 3.801 23.583 1.00 20.50 362 LYS A O 1
ATOM 2534 N N . LYS A 1 363 ? -10.954 3.232 24.495 1.00 20.11 363 LYS A N 1
ATOM 2535 C CA . LYS A 1 363 ? -10.599 4.575 24.904 1.00 18.88 363 LYS A CA 1
ATOM 2536 C C . LYS A 1 363 ? -9.268 4.871 24.177 1.00 18.84 363 LYS A C 1
ATOM 2537 O O . LYS A 1 363 ? -8.310 4.089 24.293 1.00 19.14 363 LYS A O 1
ATOM 2543 N N . THR A 1 364 ? -9.252 5.958 23.416 1.00 16.28 364 THR A N 1
ATOM 2544 C CA . THR A 1 364 ? -8.102 6.388 22.614 1.00 16.03 364 THR A CA 1
ATOM 2545 C C . THR A 1 364 ? -7.634 7.819 22.806 1.00 17.91 364 THR A C 1
ATOM 2546 O O . THR A 1 364 ? -6.451 8.107 22.592 1.00 18.89 364 THR A O 1
ATOM 2550 N N . ALA A 1 365 ? -8.519 8.768 23.179 1.00 16.41 365 ALA A N 1
ATOM 2551 C CA . ALA A 1 365 ? -8.086 10.147 23.337 1.00 19.80 365 ALA A CA 1
ATOM 2552 C C . ALA A 1 365 ? -7.264 10.352 24.598 1.00 18.02 365 ALA A C 1
ATOM 2553 O O . ALA A 1 365 ? -7.720 10.048 25.690 1.00 20.33 365 ALA A O 1
ATOM 2555 N N . ILE A 1 366 ? -6.050 10.840 24.413 1.00 19.58 366 ILE A N 1
ATOM 2556 C CA . ILE A 1 366 ? -5.165 11.080 25.564 1.00 18.75 366 ILE A CA 1
ATOM 2557 C C . ILE A 1 366 ? -5.846 12.003 26.575 1.00 22.85 366 ILE A C 1
ATOM 2558 O O . ILE A 1 366 ? -5.805 11.758 27.789 1.00 21.51 366 ILE A O 1
ATOM 2563 N N . ASP A 1 367 ? -6.544 13.009 26.065 1.00 18.74 367 ASP A N 1
ATOM 2564 C CA . ASP A 1 367 ? -7.216 13.980 26.934 1.00 22.41 367 ASP A CA 1
ATOM 2565 C C . ASP A 1 367 ? -8.401 13.383 27.724 1.00 25.35 367 ASP A C 1
ATOM 2566 O O . ASP A 1 367 ? -8.849 13.976 28.707 1.00 25.61 367 ASP A O 1
ATOM 2571 N N . LYS A 1 368 ? -8.918 12.231 27.311 1.00 22.17 368 LYS A N 1
ATOM 2572 C CA . LYS A 1 368 ? -10.056 11.625 28.004 1.00 27.53 368 LYS A CA 1
ATOM 2573 C C . LYS A 1 368 ? -9.687 10.418 28.833 1.00 24.05 368 LYS A C 1
ATOM 2574 O O . LYS A 1 368 ? -10.515 9.829 29.534 1.00 25.68 368 LYS A O 1
ATOM 2580 N N . ILE A 1 369 ? -8.408 10.025 28.758 1.00 21.33 369 ILE A N 1
ATOM 2581 C CA . ILE A 1 369 ? -7.948 8.883 29.488 1.00 19.48 369 ILE A CA 1
ATOM 2582 C C . ILE A 1 369 ? -7.534 9.222 30.936 1.00 21.54 369 ILE A C 1
ATOM 2583 O O . ILE A 1 369 ? -6.858 10.208 31.197 1.00 21.80 369 ILE A O 1
ATOM 2588 N N . TYR A 1 370 ? -8.027 8.388 31.842 1.00 20.22 370 TYR A N 1
ATOM 2589 C CA . TYR A 1 370 ? -7.790 8.502 33.270 1.00 25.47 370 TYR A CA 1
ATOM 2590 C C . TYR A 1 370 ? -7.376 7.107 33.772 1.00 18.75 370 TYR A C 1
ATOM 2591 O O . TYR A 1 370 ? -7.445 6.105 33.068 1.00 26.75 370 TYR A O 1
ATOM 2600 N N . PRO A 1 371 ? -6.867 7.012 35.017 1.00 24.38 371 PRO A N 1
ATOM 2601 C CA . PRO A 1 371 ? -6.454 5.715 35.550 1.00 24.76 371 PRO A CA 1
ATOM 2602 C C . PRO A 1 371 ? -7.449 4.559 35.389 1.00 25.01 371 PRO A C 1
ATOM 2603 O O . PRO A 1 371 ? -7.058 3.430 35.148 1.00 24.98 371 PRO A O 1
ATOM 2607 N N . ARG A 1 372 ? -8.745 4.841 35.503 1.00 24.75 372 ARG A N 1
ATOM 2608 C CA . ARG A 1 372 ? -9.735 3.767 35.383 1.00 26.83 372 ARG A CA 1
ATOM 2609 C C . ARG A 1 372 ? -9.637 2.964 34.069 1.00 20.38 372 ARG A C 1
ATOM 2610 O O . ARG A 1 372 ? -9.916 1.776 34.043 1.00 24.23 372 ARG A O 1
ATOM 2618 N N . HIS A 1 373 ? -9.190 3.616 33.004 1.00 21.48 373 HIS A N 1
ATOM 2619 C CA . HIS A 1 373 ? -9.054 2.926 31.698 1.00 20.03 373 HIS A CA 1
ATOM 2620 C C . HIS A 1 373 ? -7.901 1.933 31.743 1.00 21.56 373 HIS A C 1
ATOM 2621 O O . HIS A 1 373 ? -7.994 0.818 31.223 1.00 19.10 373 HIS A O 1
ATOM 2628 N N . PHE A 1 374 ? -6.796 2.322 32.381 1.00 24.22 374 PHE A N 1
ATOM 2629 C CA . PHE A 1 374 ? -5.704 1.364 32.479 1.00 23.63 374 PHE A CA 1
ATOM 2630 C C . PHE A 1 374 ? -6.059 0.186 33.379 1.00 22.53 374 PHE A C 1
ATOM 2631 O O . PHE A 1 374 ? -5.722 -0.964 33.085 1.00 22.96 374 PHE A O 1
ATOM 2639 N N . LEU A 1 375 ? -6.768 0.481 34.475 1.00 25.90 375 LEU A N 1
ATOM 2640 C CA . LEU A 1 375 ? -7.149 -0.564 35.3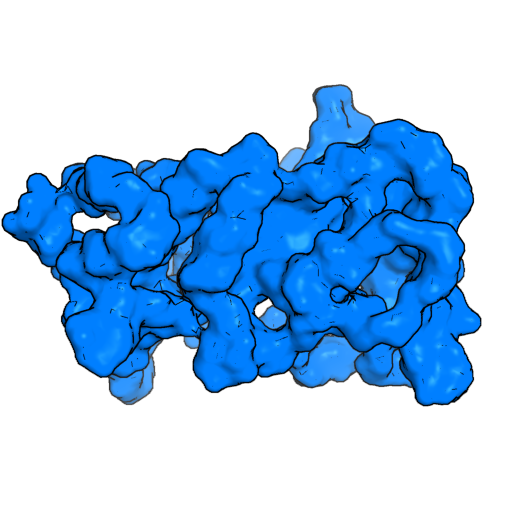86 1.00 25.85 375 LEU A CA 1
ATOM 2641 C C . LEU A 1 375 ? -8.147 -1.497 34.724 1.00 23.20 375 LEU A C 1
ATOM 2642 O O . LEU A 1 375 ? -8.046 -2.671 34.884 1.00 23.90 375 LEU A O 1
ATOM 2647 N N . ALA A 1 376 ? -9.096 -0.965 33.960 1.00 24.39 376 ALA A N 1
ATOM 2648 C CA . ALA A 1 376 ? -10.070 -1.843 33.302 1.00 26.76 376 ALA A CA 1
ATOM 2649 C C . ALA A 1 376 ? -9.358 -2.713 32.266 1.00 24.52 376 ALA A C 1
ATOM 2650 O O . ALA A 1 376 ? -9.653 -3.888 32.097 1.00 27.74 376 ALA A O 1
ATOM 2652 N N . THR A 1 377 ? -8.377 -2.132 31.589 1.00 22.78 377 THR A N 1
ATOM 2653 C CA . THR A 1 377 ? -7.652 -2.911 30.603 1.00 21.47 377 THR A CA 1
ATOM 2654 C C . THR A 1 377 ? -6.845 -4.078 31.242 1.00 21.22 377 THR A C 1
ATOM 2655 O O . THR A 1 377 ? -6.857 -5.218 30.771 1.00 22.45 377 THR A O 1
ATOM 2659 N N . ALA A 1 378 ? -6.124 -3.763 32.314 1.00 25.04 378 ALA A N 1
ATOM 2660 C CA . ALA A 1 378 ? -5.347 -4.766 33.024 1.00 24.80 378 ALA A CA 1
ATOM 2661 C C . ALA A 1 378 ? -6.228 -5.983 33.408 1.00 21.62 378 ALA A C 1
ATOM 2662 O O . ALA A 1 378 ? -5.819 -7.138 33.274 1.00 23.98 378 ALA A O 1
ATOM 2664 N N . LYS A 1 379 ? -7.448 -5.692 33.860 1.00 28.38 379 LYS A N 1
ATOM 2665 C CA . LYS A 1 379 ? -8.381 -6.723 34.290 1.00 27.74 379 LYS A CA 1
ATOM 2666 C C . LYS A 1 379 ? -8.749 -7.708 33.208 1.00 26.65 379 LYS A C 1
ATOM 2667 O O . LYS A 1 379 ? -8.655 -8.913 33.398 1.00 29.24 379 LYS A O 1
ATOM 2673 N N . VAL A 1 380 ? -9.171 -7.203 32.053 1.00 27.34 380 VAL A N 1
ATOM 2674 C CA . VAL A 1 380 ? -9.562 -8.112 31.005 1.00 28.32 380 VAL A CA 1
ATOM 2675 C C . VAL A 1 380 ? -8.359 -8.863 30.452 1.00 28.46 380 VAL A C 1
ATOM 2676 O O . VAL A 1 380 ? -8.503 -9.952 29.940 1.00 27.38 380 VAL A O 1
ATOM 2680 N N . LEU A 1 381 ? -7.170 -8.270 30.564 1.00 24.91 381 LEU A N 1
ATOM 2681 C CA . LEU A 1 381 ? -5.962 -8.910 30.071 1.00 26.12 381 LEU A CA 1
ATOM 2682 C C . LEU A 1 381 ? -5.255 -9.794 31.104 1.00 25.13 381 LEU A C 1
ATOM 2683 O O . LEU A 1 381 ? -4.239 -10.431 30.801 1.00 27.44 381 LEU A O 1
ATOM 2688 N N . ARG A 1 382 ? -5.827 -9.859 32.311 1.00 26.39 382 ARG A N 1
ATOM 2689 C CA . ARG A 1 382 ? -5.274 -10.666 33.398 1.00 28.68 382 ARG A CA 1
ATOM 2690 C C . ARG A 1 382 ? -3.914 -10.156 33.840 1.00 29.29 382 ARG A C 1
ATOM 2691 O O . ARG A 1 382 ? -3.011 -10.931 34.124 1.00 32.45 382 ARG A O 1
ATOM 2699 N N . PHE A 1 383 ? -3.784 -8.842 33.883 1.00 30.89 383 PHE A N 1
ATOM 2700 C CA . PHE A 1 383 ? -2.567 -8.219 34.344 1.00 28.24 383 PHE A CA 1
ATOM 2701 C C . PHE A 1 383 ? -2.917 -7.821 35.766 1.00 26.59 383 PHE A C 1
ATOM 2702 O O . PHE A 1 383 ? -3.760 -6.943 36.005 1.00 26.97 383 PHE A O 1
ATOM 2710 N N . PRO A 1 384 ? -2.250 -8.450 36.750 1.00 28.99 384 PRO A N 1
ATOM 2711 C CA . PRO A 1 384 ? -2.511 -8.160 38.169 1.00 32.76 384 PRO A CA 1
ATOM 2712 C C . PRO A 1 384 ? -2.776 -6.712 38.558 1.00 28.04 384 PRO A C 1
ATOM 2713 O O . PRO A 1 384 ? -1.937 -5.818 38.375 1.00 28.64 384 PRO A O 1
ATOM 2717 N N . GLU A 1 385 ? -3.950 -6.480 39.138 1.00 27.73 385 GLU A N 1
ATOM 2718 C CA . GLU A 1 385 ? -4.344 -5.153 39.556 1.00 27.74 385 GLU A CA 1
ATOM 2719 C C . GLU A 1 385 ? -3.345 -4.467 40.484 1.00 23.89 385 GLU A C 1
ATOM 2720 O O . GLU A 1 385 ? -3.142 -3.257 40.397 1.00 26.80 385 GLU A O 1
ATOM 2726 N N . VAL A 1 386 ? -2.719 -5.228 41.368 1.00 34.79 386 VAL A N 1
ATOM 2727 C CA . VAL A 1 386 ? -1.764 -4.636 42.295 1.00 34.93 386 VAL A CA 1
ATOM 2728 C C . VAL A 1 386 ? -0.588 -4.015 41.530 1.00 32.96 386 VAL A C 1
ATOM 2729 O O . VAL A 1 386 ? -0.053 -2.975 41.925 1.00 31.98 386 VAL A O 1
ATOM 2733 N N . GLN A 1 387 ? -0.225 -4.661 40.426 1.00 30.01 387 GLN A N 1
ATOM 2734 C CA . GLN A 1 387 ? 0.857 -4.211 39.544 1.00 29.32 387 GLN A CA 1
ATOM 2735 C C . GLN A 1 387 ? 0.424 -2.967 38.784 1.00 29.36 387 GLN A C 1
ATOM 2736 O O . GLN A 1 387 ? 1.177 -2.005 38.689 1.00 22.52 387 GLN A O 1
ATOM 2742 N N . MET A 1 388 ? -0.784 -2.972 38.220 1.00 25.52 388 MET A N 1
ATOM 2743 C CA . MET A 1 388 ? -1.224 -1.754 37.541 1.00 24.72 388 MET A CA 1
ATOM 2744 C C . MET A 1 388 ? -1.220 -0.596 38.555 1.00 23.50 388 MET A C 1
ATOM 2745 O O . MET A 1 388 ? -0.857 0.532 38.257 1.00 24.76 388 MET A O 1
ATOM 2750 N N . HIS A 1 389 ? -1.662 -0.866 39.785 1.00 26.42 389 HIS A N 1
ATOM 2751 C CA . HIS A 1 389 ? -1.661 0.194 40.780 1.00 26.82 389 HIS A CA 1
ATOM 2752 C C . HIS A 1 389 ? -0.257 0.729 41.070 1.00 20.87 389 HIS A C 1
ATOM 2753 O O . HIS A 1 389 ? -0.047 1.939 41.197 1.00 26.72 389 HIS A O 1
ATOM 2760 N N . GLU A 1 390 ? 0.690 -0.184 41.157 1.00 26.08 390 GLU A N 1
ATOM 2761 C CA . GLU A 1 390 ? 2.065 0.163 41.407 1.00 24.46 390 GLU A CA 1
ATOM 2762 C C . GLU A 1 390 ? 2.577 1.039 40.271 1.00 24.19 390 GLU A C 1
ATOM 2763 O O . GLU A 1 390 ? 3.231 2.046 40.494 1.00 24.35 390 GLU A O 1
ATOM 2769 N N . ILE A 1 391 ? 2.234 0.661 39.042 1.00 24.79 391 ILE A N 1
ATOM 2770 C CA . ILE A 1 391 ? 2.697 1.464 37.907 1.00 22.45 391 ILE A CA 1
ATOM 2771 C C . ILE A 1 391 ? 2.131 2.881 38.023 1.00 21.53 391 ILE A C 1
ATOM 2772 O O . ILE A 1 391 ? 2.839 3.873 37.910 1.00 19.55 391 ILE A O 1
ATOM 2777 N N . LEU A 1 392 ? 0.816 2.986 38.220 1.00 19.74 392 LEU A N 1
ATOM 2778 C CA . LEU A 1 392 ? 0.206 4.278 38.349 1.00 21.41 392 LEU A CA 1
ATOM 2779 C C . LEU A 1 392 ? 0.774 5.047 39.548 1.00 22.76 392 LEU A C 1
ATOM 2780 O O . LEU A 1 392 ? 1.072 6.214 39.421 1.00 21.81 392 LEU A O 1
ATOM 2785 N N . SER A 1 393 ? 0.922 4.376 40.692 1.00 25.70 393 SER A N 1
ATOM 2786 C CA . SER A 1 393 ? 1.472 5.014 41.901 1.00 29.01 393 SER A CA 1
ATOM 2787 C C . SER A 1 393 ? 2.903 5.529 41.708 1.00 23.40 393 SER A C 1
ATOM 2788 O O . SER A 1 393 ? 3.245 6.645 42.118 1.00 23.19 393 SER A O 1
ATOM 2791 N N . ASP A 1 394 ? 3.734 4.716 41.076 1.00 25.27 394 ASP A N 1
ATOM 2792 C CA . ASP A 1 394 ? 5.107 5.101 40.802 1.00 22.79 394 ASP A CA 1
ATOM 2793 C C . ASP A 1 394 ? 5.162 6.356 39.932 1.00 24.43 394 ASP A C 1
ATOM 2794 O O . ASP A 1 394 ? 5.901 7.279 40.211 1.00 21.81 394 ASP A O 1
ATOM 2799 N N . PHE A 1 395 ? 4.369 6.417 38.856 1.00 22.28 395 PHE A N 1
ATOM 2800 C CA . PHE A 1 395 ? 4.420 7.625 38.033 1.00 20.69 395 PHE A CA 1
ATOM 2801 C C . PHE A 1 395 ? 3.887 8.810 38.862 1.00 21.26 395 PHE A C 1
ATOM 2802 O O . PHE A 1 395 ? 4.376 9.937 38.749 1.00 24.04 395 PHE A O 1
ATOM 2810 N N . ALA A 1 396 ? 2.883 8.557 39.703 1.00 20.94 396 ALA A N 1
ATOM 2811 C CA . ALA A 1 396 ? 2.325 9.650 40.488 1.00 25.09 396 ALA A CA 1
ATOM 2812 C C . ALA A 1 396 ? 3.372 10.350 41.362 1.00 24.19 396 ALA A C 1
ATOM 2813 O O . ALA A 1 396 ? 3.474 11.587 41.400 1.00 24.89 396 ALA A O 1
ATOM 2815 N N . ARG A 1 397 ? 4.165 9.579 42.066 1.00 27.28 397 ARG A N 1
ATOM 2816 C CA . ARG A 1 397 ? 5.123 10.277 42.907 1.00 26.61 397 ARG A CA 1
ATOM 2817 C C . ARG A 1 397 ? 6.458 10.625 42.260 1.00 27.39 397 ARG A C 1
ATOM 2818 O O . ARG A 1 397 ? 7.101 11.582 42.688 1.00 28.04 397 ARG A O 1
ATOM 2826 N N . MET A 1 398 ? 6.840 9.909 41.192 1.00 25.28 398 MET A N 1
ATOM 2827 C CA . MET A 1 398 ? 8.137 10.146 40.554 1.00 26.40 398 MET A CA 1
ATOM 2828 C C . MET A 1 398 ? 8.194 11.115 39.397 1.00 22.03 398 MET A C 1
ATOM 2829 O O . MET A 1 398 ? 9.264 11.663 39.099 1.00 23.40 398 MET A O 1
ATOM 2834 N N . ILE A 1 399 ? 7.065 11.343 38.730 1.00 20.22 399 ILE A N 1
ATOM 2835 C CA . ILE A 1 399 ? 7.112 12.252 37.593 1.00 22.52 399 ILE A CA 1
ATOM 2836 C C . ILE A 1 399 ? 7.683 13.657 37.823 1.00 26.62 399 ILE A C 1
ATOM 2837 O O . ILE A 1 399 ? 8.512 14.132 37.050 1.00 26.42 399 ILE A O 1
ATOM 2842 N N . PRO A 1 400 ? 7.230 14.355 38.877 1.00 27.12 400 PRO A N 1
ATOM 2843 C CA . PRO A 1 400 ? 7.724 15.710 39.154 1.00 25.29 400 PRO A CA 1
ATOM 2844 C C . PRO A 1 400 ? 9.248 15.747 39.248 1.00 22.74 400 PRO A C 1
ATOM 2845 O O . PRO A 1 400 ? 9.898 16.573 38.610 1.00 2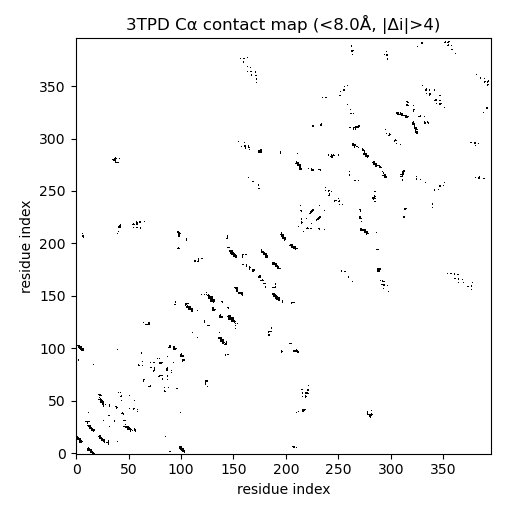8.38 400 PRO A O 1
ATOM 2849 N N . ALA A 1 401 ? 9.822 14.817 40.000 1.00 24.76 401 ALA A N 1
ATOM 2850 C CA . ALA A 1 401 ? 11.276 14.794 40.126 1.00 27.86 401 ALA A CA 1
ATOM 2851 C C . ALA A 1 401 ? 11.968 14.390 38.812 1.00 25.72 401 ALA A C 1
ATOM 2852 O O . ALA A 1 401 ? 13.009 14.943 38.463 1.00 24.83 401 ALA A O 1
ATOM 2854 N N . ALA A 1 402 ? 11.383 13.441 38.078 1.00 23.61 402 ALA A N 1
ATOM 2855 C CA . ALA A 1 402 ? 11.992 13.001 36.814 1.00 20.50 402 ALA A CA 1
ATOM 2856 C C . ALA A 1 402 ? 12.080 14.145 35.802 1.00 19.58 402 ALA A C 1
ATOM 2857 O O . ALA A 1 402 ? 13.053 14.304 35.085 1.00 21.48 402 ALA A O 1
ATOM 2859 N N . LEU A 1 403 ? 11.032 14.956 35.732 1.00 20.27 403 LEU A N 1
ATOM 2860 C CA . LEU A 1 403 ? 11.035 16.088 34.808 1.00 18.26 403 LEU A CA 1
ATOM 2861 C C . LEU A 1 403 ? 12.166 17.086 35.133 1.00 21.58 403 LEU A C 1
ATOM 2862 O O . LEU A 1 403 ? 12.828 17.635 34.249 1.00 23.01 403 LEU A O 1
ATOM 2867 N N . ASP A 1 404 ? 12.398 17.320 36.417 1.00 24.29 404 ASP A N 1
ATOM 2868 C CA . ASP A 1 404 ? 13.451 18.254 36.799 1.00 26.39 404 ASP A CA 1
ATOM 2869 C C . ASP A 1 404 ? 14.826 17.619 36.521 1.00 25.47 404 ASP A C 1
ATOM 2870 O O . ASP A 1 404 ? 15.736 18.257 35.979 1.00 27.89 404 ASP A O 1
ATOM 2875 N N . ASN A 1 405 ? 14.960 16.347 36.881 1.00 22.59 405 ASN A N 1
ATOM 2876 C CA . ASN A 1 405 ? 16.210 15.635 36.657 1.00 23.41 405 ASN A CA 1
ATOM 2877 C C . ASN A 1 405 ? 16.630 15.605 35.184 1.00 23.90 405 ASN A C 1
ATOM 2878 O O . ASN A 1 405 ? 17.798 15.763 34.882 1.00 24.46 405 ASN A O 1
ATOM 2883 N N . VAL A 1 406 ? 15.684 15.414 34.262 1.00 20.68 406 VAL A N 1
ATOM 2884 C CA . VAL A 1 406 ? 16.033 15.370 32.834 1.00 21.39 406 VAL A CA 1
ATOM 2885 C C . VAL A 1 406 ? 16.711 16.666 32.352 1.00 21.30 406 VAL A C 1
ATOM 2886 O O . VAL A 1 406 ? 17.587 16.629 31.495 1.00 18.97 406 VAL A O 1
ATOM 2890 N N . LYS A 1 407 ? 16.305 17.805 32.912 1.00 23.10 407 LYS A N 1
ATOM 2891 C CA . LYS A 1 407 ? 16.888 19.085 32.491 1.00 24.75 407 LYS A CA 1
ATOM 2892 C C . LYS A 1 407 ? 18.404 19.203 32.563 1.00 22.19 407 LYS A C 1
ATOM 2893 O O . LYS A 1 407 ? 19.016 19.896 31.756 1.00 23.14 407 LYS A O 1
ATOM 2899 N N . THR A 1 408 ? 19.021 18.528 33.521 1.00 27.13 408 THR A N 1
ATOM 2900 C CA . THR A 1 408 ? 20.469 18.628 33.624 1.00 29.60 408 THR A CA 1
ATOM 2901 C C . THR A 1 408 ? 21.171 17.937 32.451 1.00 26.10 408 THR A C 1
ATOM 2902 O O . THR A 1 408 ? 22.321 18.242 32.133 1.00 31.12 408 THR A O 1
ATOM 2906 N N . SER A 1 409 ? 20.478 17.000 31.807 1.00 19.62 409 SER A N 1
ATOM 2907 C CA . SER A 1 409 ? 21.046 16.273 30.682 1.00 18.67 409 SER A CA 1
ATOM 2908 C C . SER A 1 409 ? 20.669 16.906 29.349 1.00 18.58 409 SER A C 1
ATOM 2909 O O . SER A 1 409 ? 20.842 16.288 28.320 1.00 17.80 409 SER A O 1
ATOM 2912 N N . LEU A 1 410 ? 20.159 18.135 29.376 1.00 21.59 410 LEU A N 1
ATOM 2913 C CA . LEU A 1 410 ? 19.818 18.798 28.133 1.00 25.02 410 LEU A CA 1
ATOM 2914 C C . LEU A 1 410 ? 20.941 19.770 27.800 1.00 19.09 410 LEU A C 1
ATOM 2915 O O . LEU A 1 410 ? 21.433 20.480 28.687 1.00 26.20 410 LEU A O 1
ATOM 2920 N N . PRO A 1 411 ? 21.374 19.789 26.546 1.00 19.09 411 PRO A N 1
ATOM 2921 C CA . PRO A 1 411 ? 22.444 20.716 26.160 1.00 18.76 411 PRO A CA 1
ATOM 2922 C C . PRO A 1 411 ? 21.988 22.172 26.287 1.00 24.30 411 PRO A C 1
ATOM 2923 O O . PRO A 1 411 ? 20.802 22.478 26.407 1.00 24.94 411 PRO A O 1
ATOM 2927 N N . THR A 1 412 ? 22.952 23.074 26.306 1.00 23.99 412 THR A N 1
ATOM 2928 C CA . THR A 1 412 ? 22.616 24.484 26.463 1.00 24.41 412 THR A CA 1
ATOM 2929 C C . THR A 1 412 ? 21.676 24.991 25.360 1.00 25.31 412 THR A C 1
ATOM 2930 O O . THR A 1 412 ? 20.776 25.798 25.632 1.00 27.63 412 THR A O 1
ATOM 2934 N N . ASP A 1 413 ? 21.887 24.514 24.133 1.00 27.18 413 ASP A N 1
ATOM 2935 C CA . ASP A 1 413 ? 21.055 24.926 22.993 1.00 24.64 413 ASP A CA 1
ATOM 2936 C C . ASP A 1 413 ? 19.772 24.106 22.851 1.00 23.77 413 ASP A C 1
ATOM 2937 O O . ASP A 1 413 ? 19.096 24.201 21.827 1.00 28.02 413 ASP A O 1
ATOM 2942 N N . PHE A 1 414 ? 19.416 23.320 23.857 1.00 23.50 414 PHE A N 1
ATOM 2943 C CA . PHE A 1 414 ? 18.182 22.533 23.735 1.00 21.75 414 PHE A CA 1
ATOM 2944 C C . PHE A 1 414 ? 17.004 23.508 23.595 1.00 24.43 414 PHE A C 1
ATOM 2945 O O . PHE A 1 414 ? 16.942 24.518 24.303 1.00 27.98 414 PHE A O 1
ATOM 2953 N N . PRO A 1 415 ? 16.063 23.231 22.691 1.00 22.69 415 PRO A N 1
ATOM 2954 C CA . PRO A 1 415 ? 14.935 24.168 22.552 1.00 22.04 415 PRO A CA 1
ATOM 2955 C C . PRO A 1 415 ? 13.935 24.196 23.695 1.00 23.21 415 PRO A C 1
ATOM 2956 O O . PRO A 1 415 ? 13.259 23.208 23.959 1.00 23.35 415 PRO A O 1
ATOM 2960 N N . GLU A 1 416 ? 13.817 25.350 24.376 1.00 24.88 416 GLU A N 1
ATOM 2961 C CA . GLU A 1 416 ? 12.896 25.457 25.493 1.00 20.00 416 GLU A CA 1
ATOM 2962 C C . GLU A 1 416 ? 11.449 25.171 25.158 1.00 20.37 416 GLU A C 1
ATOM 2963 O O . GLU A 1 416 ? 10.719 24.636 25.986 1.00 23.35 416 GLU A O 1
ATOM 2969 N N . ASN A 1 417 ? 11.042 25.503 23.933 1.00 22.52 417 ASN A N 1
ATOM 2970 C CA . ASN A 1 417 ? 9.655 25.267 23.577 1.00 23.44 417 ASN A CA 1
ATOM 2971 C C . ASN A 1 417 ? 9.356 23.772 23.649 1.00 20.68 417 ASN A C 1
ATOM 2972 O O . ASN A 1 417 ? 8.227 23.380 23.948 1.00 21.76 417 ASN A O 1
ATOM 2977 N N . VAL A 1 418 ? 10.365 22.932 23.408 1.00 21.19 418 VAL A N 1
ATOM 2978 C CA . VAL A 1 418 ? 10.113 21.490 23.488 1.00 21.05 418 VAL A CA 1
ATOM 2979 C C . VAL A 1 418 ? 9.905 21.066 24.942 1.00 19.14 418 VAL A C 1
ATOM 2980 O O . VAL A 1 418 ? 9.018 20.293 25.251 1.00 19.76 418 VAL A O 1
ATOM 2984 N N . VAL A 1 419 ? 10.739 21.591 25.844 1.00 17.60 419 VAL A N 1
ATOM 2985 C CA . VAL A 1 419 ? 10.594 21.247 27.240 1.00 20.50 419 VAL A CA 1
ATOM 2986 C C . VAL A 1 419 ? 9.249 21.773 27.760 1.00 18.37 419 VAL A C 1
ATOM 2987 O O . VAL A 1 419 ? 8.502 21.055 28.434 1.00 22.15 419 VAL A O 1
ATOM 2991 N N . THR A 1 420 ? 8.949 23.038 27.478 1.00 22.22 420 THR A N 1
ATOM 2992 C CA . THR A 1 420 ? 7.698 23.585 27.975 1.00 22.85 420 THR A CA 1
ATOM 2993 C C . THR A 1 420 ? 6.478 22.816 27.522 1.00 22.24 420 THR A C 1
ATOM 2994 O O . THR A 1 420 ? 5.603 22.491 28.331 1.00 24.23 420 THR A O 1
ATOM 2998 N N . ALA A 1 421 ? 6.426 22.506 26.228 1.00 23.57 421 ALA A N 1
ATOM 2999 C CA . ALA A 1 421 ? 5.276 21.788 25.715 1.00 26.62 421 ALA A CA 1
ATOM 3000 C C . ALA A 1 421 ? 5.162 20.385 26.308 1.00 25.26 421 ALA A C 1
ATOM 3001 O O . ALA A 1 421 ? 4.081 19.943 26.664 1.00 24.32 421 ALA A O 1
ATOM 3003 N N . VAL A 1 422 ? 6.276 19.678 26.455 1.00 20.41 422 VAL A N 1
ATOM 3004 C CA . VAL A 1 422 ? 6.165 18.349 27.007 1.00 21.61 422 VAL A CA 1
ATOM 3005 C C . VAL A 1 422 ? 5.939 18.404 28.523 1.00 23.57 422 VAL A C 1
ATOM 3006 O O . VAL A 1 422 ? 5.033 17.773 29.074 1.00 23.55 422 VAL A O 1
ATOM 3010 N N . GLU A 1 423 ? 6.779 19.162 29.214 1.00 23.10 423 GLU A N 1
ATOM 3011 C CA . GLU A 1 423 ? 6.642 19.242 30.661 1.00 24.33 423 GLU A CA 1
ATOM 3012 C C . GLU A 1 423 ? 5.239 19.671 31.095 1.00 20.90 423 GLU A C 1
ATOM 3013 O O . GLU A 1 423 ? 4.630 19.050 31.962 1.00 21.11 423 GLU A O 1
ATOM 3019 N N . SER A 1 424 ? 4.738 20.732 30.482 1.00 23.96 424 SER A N 1
ATOM 3020 C CA . SER A 1 424 ? 3.432 21.259 30.860 1.00 21.60 424 SER A CA 1
ATOM 3021 C C . SER A 1 424 ? 2.304 20.268 30.634 1.00 25.90 424 SER A C 1
ATOM 3022 O O . SER A 1 424 ? 1.428 20.103 31.484 1.00 26.04 424 SER A O 1
ATOM 3025 N N . ASN A 1 425 ? 2.319 19.588 29.495 1.00 21.13 425 ASN A N 1
ATOM 3026 C CA . ASN A 1 425 ? 1.272 18.605 29.240 1.00 21.56 425 ASN A CA 1
ATOM 3027 C C . ASN A 1 425 ? 1.377 17.329 30.088 1.00 19.50 425 ASN A C 1
ATOM 3028 O O . ASN A 1 425 ? 0.365 16.750 30.475 1.00 20.81 425 ASN A O 1
ATOM 3033 N N . VAL A 1 426 ? 2.606 16.869 30.370 1.00 18.57 426 VAL A N 1
ATOM 3034 C CA . VAL A 1 426 ? 2.819 15.690 31.212 1.00 19.73 426 VAL A CA 1
ATOM 3035 C C . VAL A 1 426 ? 2.303 16.013 32.618 1.00 20.55 426 VAL A C 1
ATOM 3036 O O . VAL A 1 426 ? 1.604 15.208 33.206 1.00 20.26 426 VAL A O 1
ATOM 3040 N N . LEU A 1 427 ? 2.656 17.185 33.132 1.00 22.56 427 LEU A N 1
ATOM 3041 C CA . LEU A 1 427 ? 2.186 17.561 34.463 1.00 23.94 427 LEU A CA 1
ATOM 3042 C C . LEU A 1 427 ? 0.671 17.659 34.534 1.00 25.64 427 LEU A C 1
ATOM 3043 O O . LEU A 1 427 ? 0.065 17.315 35.543 1.00 25.37 427 LEU A O 1
ATOM 3048 N N . ARG A 1 428 ? 0.050 18.119 33.460 1.00 23.08 428 ARG A N 1
ATOM 3049 C CA . ARG A 1 428 ? -1.393 18.220 33.424 1.00 24.13 428 ARG A CA 1
ATOM 3050 C C . ARG A 1 428 ? -2.002 16.826 33.521 1.00 24.93 428 ARG A C 1
ATOM 3051 O O . ARG A 1 428 ? -2.924 16.597 34.289 1.00 27.34 428 ARG A O 1
ATOM 3059 N N . LEU A 1 429 ? -1.477 15.858 32.757 1.00 23.79 429 LEU A N 1
ATOM 3060 C CA . LEU A 1 429 ? -2.013 14.517 32.833 1.00 21.68 429 LEU A CA 1
ATOM 3061 C C . LEU A 1 429 ? -1.649 13.830 34.149 1.00 20.78 429 LEU A C 1
ATOM 3062 O O . LEU A 1 429 ? -2.446 13.084 34.718 1.00 24.18 429 LEU A O 1
ATOM 3067 N N . HIS A 1 430 ? -0.443 14.131 34.639 1.00 22.25 430 HIS A N 1
ATOM 3068 C CA . HIS A 1 430 ? 0.069 13.559 35.887 1.00 24.28 430 HIS A CA 1
ATOM 3069 C C . HIS A 1 430 ? -0.874 13.878 37.059 1.00 18.90 430 HIS A C 1
ATOM 3070 O O . HIS A 1 430 ? -1.030 13.073 37.973 1.00 21.22 430 HIS A O 1
ATOM 3077 N N . GLY A 1 431 ? -1.516 15.033 36.991 1.00 25.82 431 GLY A N 1
ATOM 3078 C CA . GLY A 1 431 ? -2.474 15.395 38.022 1.00 21.95 431 GLY A CA 1
ATOM 3079 C C . GLY A 1 431 ? -3.546 14.331 38.185 1.00 26.33 431 GLY A C 1
ATOM 3080 O O . GLY A 1 431 ? -3.990 14.048 39.302 1.00 27.14 431 GLY A O 1
ATOM 3081 N N . ARG A 1 432 ? -3.989 13.720 37.086 1.00 22.51 432 ARG A N 1
ATOM 3082 C CA . ARG A 1 432 ? -5.000 12.674 37.156 1.00 24.66 432 ARG A CA 1
ATOM 3083 C C . ARG A 1 432 ? -4.548 11.454 37.953 1.00 25.30 432 ARG A C 1
ATOM 3084 O O . ARG A 1 432 ? -5.381 10.717 38.453 1.00 29.12 432 ARG A O 1
ATOM 3092 N N . LEU A 1 433 ? -3.228 11.228 38.053 1.00 22.69 433 LEU A N 1
ATOM 3093 C CA . LEU A 1 433 ? -2.671 10.099 38.794 1.00 27.61 433 LEU A CA 1
ATOM 3094 C C . LEU A 1 433 ? -2.487 10.464 40.250 1.00 30.64 433 LEU A C 1
ATOM 3095 O O . LEU A 1 433 ? -2.744 9.648 41.125 1.00 32.30 433 LEU A O 1
ATOM 3100 N N . SER A 1 434 ? -1.980 11.673 40.474 1.00 35.05 434 SER A N 1
ATOM 3101 C CA . SER A 1 434 ? -1.708 12.151 41.822 1.00 41.81 434 SER A CA 1
ATOM 3102 C C . SER A 1 434 ? -2.998 12.349 42.608 1.00 43.79 434 SER A C 1
ATOM 3103 O O . SER A 1 434 ? -2.966 12.323 43.832 1.00 46.78 434 SER A O 1
ATOM 3106 N N . ARG A 1 435 ? -4.123 12.525 41.903 1.00 48.15 435 ARG A N 1
ATOM 3107 C CA . ARG A 1 435 ? -5.432 12.711 42.543 1.00 47.70 435 ARG A CA 1
ATOM 3108 C C . ARG A 1 435 ? -5.990 11.392 43.086 1.00 52.19 435 ARG A C 1
ATOM 3109 O O . ARG A 1 435 ? -6.751 11.383 44.060 1.00 54.14 435 ARG A O 1
ATOM 3117 N N . GLU A 1 436 ? -5.613 10.279 42.459 1.00 51.38 436 GLU A N 1
ATOM 3118 C CA . GLU A 1 436 ? -6.074 8.960 42.887 1.00 53.35 436 GLU A CA 1
ATOM 3119 C C . GLU A 1 436 ? -4.973 8.213 43.642 1.00 54.50 436 GLU A C 1
ATOM 3120 O O . GLU A 1 436 ? -5.252 7.449 44.568 1.00 56.57 436 GLU A O 1
ATOM 3126 N N . TYR A 1 437 ? -3.727 8.442 43.232 1.00 55.69 437 TYR A N 1
ATOM 3127 C CA . TYR A 1 437 ? -2.558 7.801 43.835 1.00 56.31 437 TYR A CA 1
ATOM 3128 C C . TYR A 1 437 ? -1.635 8.833 44.459 1.00 59.19 437 TYR A C 1
ATOM 3129 O O . TYR A 1 437 ? -1.306 8.692 45.662 1.00 58.65 437 TYR A O 1
#

Nearest PDB structures (foldseek):
  3tpd-assembly1_A  TM=1.003E+00  e=1.022E-78  Escherichia coli
  3tpb-assembly1_A  TM=9.983E-01  e=4.806E-73  Escherichia coli
  3dnu-assembly1_A  TM=9.993E-01  e=6.479E-72  Escherichia coli K-12
  3dnt-assembly1_A  TM=9.874E-01  e=5.662E-71  Escherichia coli K-12
  3tpv-assembly1_B  TM=9.953E-01  e=2.317E-70  Escherichia coli

Organism: Escherichia coli (strain K12) (NCBI:txid83333)